Protein AF-0000000078757765 (afdb_homodimer)

Solvent-accessible surface area (backbone atoms only — not comparable to full-atom values): 22623 Å² total; per-residue (Å²): 128,76,69,46,44,75,52,63,69,86,76,52,67,55,54,65,37,70,66,38,33,43,76,70,45,36,32,42,30,79,88,55,31,16,36,36,35,37,24,49,29,80,52,22,28,44,56,89,67,17,46,18,67,27,51,54,49,23,53,51,45,52,31,39,52,44,25,35,38,78,70,42,37,51,60,44,76,37,33,42,37,39,39,46,73,42,88,44,60,46,77,43,75,37,38,34,41,11,37,76,75,43,77,55,97,56,38,37,35,29,38,35,38,32,30,44,94,91,46,69,29,33,38,34,40,33,36,26,35,59,52,61,65,74,65,42,68,72,34,78,92,34,47,66,57,50,50,50,29,52,39,38,68,75,64,45,50,67,66,56,50,52,53,52,51,53,55,52,49,65,66,52,58,75,76,62,74,75,69,80,80,75,82,63,57,62,63,59,49,54,55,48,55,60,54,50,59,61,51,56,64,57,57,61,58,55,63,61,56,68,79,98,126,76,70,46,45,75,51,64,68,86,77,51,69,54,56,66,36,68,66,39,32,43,76,71,45,37,31,42,30,80,87,54,32,17,36,35,36,36,23,48,28,82,50,20,29,42,56,90,65,17,46,18,68,26,53,52,49,24,51,50,44,51,31,40,51,45,25,35,38,79,68,41,38,52,61,44,76,36,33,41,35,39,40,48,72,42,88,45,60,46,77,40,74,36,37,33,41,10,36,77,74,42,77,54,98,56,37,36,36,29,37,35,36,33,30,44,91,90,45,70,29,33,39,34,40,33,36,26,35,59,51,61,64,72,64,43,67,73,34,78,91,34,47,66,57,49,52,49,28,53,38,38,68,73,64,45,49,68,67,57,51,51,53,51,50,52,54,52,48,65,64,50,59,73,76,61,72,75,70,80,79,75,82,63,57,62,61,59,50,56,55,50,54,58,53,49,61,60,51,56,66,57,57,62,57,55,65,61,56,67,79,99

InterPro domains:
  IPR006683 Thioesterase domain [PF03061] (50-122)
  IPR029069 HotDog domain superfamily [SSF54637] (18-130)
  IPR052365 THEM4/THEM5 acyl-CoA thioesterase [PTHR12418] (20-135)

pLDDT: mean 74.0, std 24.72, range [21.73, 98.88]

Organism: Turneriella parva (strain ATCC BAA-1111 / DSM 21527 / NCTC 11395 / H) (NCBI:txid869212)

Secondary structure (DSSP, 8-state):
--SEEEEPGGG---SS-TTTEEEEEEEEETTS-EEEEEEE-GGGB-STTBB-HHHHHHHHHHHHHHHHHTTT--EEEEEEEEEE-S--BTT--EEEEEEEEEE-SSEEEEEEEEEETTEEEEEEEEEEEEPPHHHHHT-GGGHHHHHHHHHHHTT--HHHHHHHHHHHHHHHTTS------S--HHHHHHHHHHHHHHHHHHHHHHHHHHT-/--SEEEEPGGG---SS-TTTEEEEEEEEETTS-EEEEEEE-GGGB-STTBB-HHHHHHHHHHHHHHHHHTTT--EEEEEEEEEE-S--BTT--EEEEEEEEEE-SSEEEEEEEEEETTEEEEEEEEEEEEPPHHHHHT-GGGHHHHHHHHHHHTT--HHHHHHHHHHHHHHHTTS------S--HHHHHHHHHHHHHHHHHHHHHHHHHHT-

Foldseek 3Di:
DPQWDKDDPVVAPQPCDCQQWPPWIWIQGPVLKIKIKTAGDPSQDDPPQFGDPVSVQSVQLRRQCCSQLLLLFHWAWDDKDKDFDATHGHGDIKMKIKDFPDDDPFKTKMKIFIDDDPGTGMIMITIITGDDLVVQCVPPVCVVSSVSSVCSVVPHHVNVVVVVVVVVCVVPVPCPPDDPPDPPVVVVVVVVVVVVVVVVVVVVVPVVVPVD/DPQWDKDDPVVAPQPCDCQQWPPWIWIQGPVLKIKIKTAGDPSQDDPPQFGDPVSVQSVQLRRQCCSQLLLLFHWAWDDKDKDFDATHGHGDIKMKIKDFPDDDPFKTKMKIFIDDDPGTGMIMITIITGDDLVVQCVPPVCVVSSVSSVCSVVPHHVNVVVVVVVVVCVVVVPPPPDDPPDPPVVVVVVVVVVVVVVVVVVVVVPVVVPVD

Structure (mmCIF, N/CA/C/O backbone):
data_AF-0000000078757765-model_v1
#
loop_
_entity.id
_entity.type
_entity.pdbx_description
1 polymer 'Acyl-coenzyme A thioesterase THEM4'
#
loop_
_atom_site.group_PDB
_atom_site.id
_atom_site.type_symbol
_atom_site.label_atom_id
_atom_site.label_alt_id
_atom_site.label_comp_id
_atom_site.label_asym_id
_atom_site.label_entity_id
_atom_site.label_seq_id
_atom_site.pdbx_PDB_ins_code
_atom_site.Cartn_x
_atom_site.Cartn_y
_atom_site.Cartn_z
_atom_site.occupancy
_atom_site.B_iso_or_equiv
_atom_site.auth_seq_id
_atom_site.auth_comp_id
_atom_site.auth_asym_id
_atom_site.auth_atom_id
_atom_site.pdbx_PDB_model_num
ATOM 1 N N . MET A 1 1 ? -19.766 26.688 12.211 1 38.69 1 MET A N 1
ATOM 2 C CA . MET A 1 1 ? -18.359 26.469 11.836 1 38.69 1 MET A CA 1
ATOM 3 C C . MET A 1 1 ? -18.172 25.078 11.242 1 38.69 1 MET A C 1
ATOM 5 O O . MET A 1 1 ? -18.828 24.125 11.664 1 38.69 1 MET A O 1
ATOM 9 N N . SER A 1 2 ? -17.609 25 10.109 1 52.75 2 SER A N 1
ATOM 10 C CA . SER A 1 2 ? -17.625 23.734 9.383 1 52.75 2 SER A CA 1
ATOM 11 C C . SER A 1 2 ? -16.922 22.625 10.164 1 52.75 2 SER A C 1
ATOM 13 O O . SER A 1 2 ? -15.93 22.891 10.844 1 52.75 2 SER A O 1
ATOM 15 N N . ALA A 1 3 ? -17.531 21.547 10.43 1 74.06 3 ALA A N 1
ATOM 16 C CA . ALA A 1 3 ? -17.125 20.406 11.242 1 74.06 3 ALA A CA 1
ATOM 17 C C . ALA A 1 3 ? -15.836 19.797 10.727 1 74.06 3 ALA A C 1
ATOM 19 O O . ALA A 1 3 ? -15.195 19 11.414 1 74.06 3 ALA A O 1
ATOM 20 N N . ALA A 1 4 ? -15.375 20.422 9.555 1 81.5 4 ALA A N 1
ATOM 21 C CA . ALA A 1 4 ? -14.164 19.875 8.945 1 81.5 4 ALA A CA 1
ATOM 22 C C . ALA A 1 4 ? -13.508 20.875 8.008 1 81.5 4 ALA A C 1
ATOM 24 O O . ALA A 1 4 ? -14.188 21.734 7.441 1 81.5 4 ALA A O 1
ATOM 25 N N . ILE A 1 5 ? -12.227 20.953 8.023 1 80.69 5 ILE A N 1
ATOM 26 C CA . ILE A 1 5 ? -11.445 21.797 7.121 1 80.69 5 ILE A CA 1
ATOM 27 C C . ILE A 1 5 ? -10.922 20.953 5.957 1 80.69 5 ILE A C 1
ATOM 29 O O . ILE A 1 5 ? -10.219 19.969 6.168 1 80.69 5 ILE A O 1
ATOM 33 N N . GLU A 1 6 ? -11.297 21.359 4.77 1 83.06 6 GLU A N 1
ATOM 34 C CA . GLU A 1 6 ? -10.82 20.641 3.59 1 83.06 6 GLU A CA 1
ATOM 35 C C . GLU A 1 6 ? -9.359 20.984 3.289 1 83.06 6 GLU A C 1
ATOM 37 O O . GLU A 1 6 ? -8.984 22.156 3.264 1 83.06 6 GLU A O 1
ATOM 42 N N . ILE A 1 7 ? -8.531 20.016 3.072 1 80.5 7 ILE A N 1
ATOM 43 C CA . ILE A 1 7 ? -7.121 20.172 2.74 1 80.5 7 ILE A CA 1
ATOM 44 C C . ILE A 1 7 ? -6.953 20.234 1.223 1 80.5 7 ILE A C 1
ATOM 46 O O . ILE A 1 7 ? -7.445 19.375 0.5 1 80.5 7 ILE A O 1
ATOM 50 N N . PRO A 1 8 ? -6.203 21.281 0.839 1 75.94 8 PRO A N 1
ATOM 51 C CA . PRO A 1 8 ? -6 21.359 -0.61 1 75.94 8 PRO A CA 1
ATOM 52 C C . PRO A 1 8 ? -5.184 20.188 -1.156 1 75.94 8 PRO A C 1
ATOM 54 O O . PRO A 1 8 ? -4.254 19.719 -0.495 1 75.94 8 PRO A O 1
ATOM 57 N N . ARG A 1 9 ? -5.484 19.797 -2.355 1 71.38 9 ARG A N 1
ATOM 58 C CA . ARG A 1 9 ? -4.871 18.625 -2.982 1 71.38 9 ARG A CA 1
ATOM 59 C C . ARG A 1 9 ? -3.361 18.812 -3.125 1 71.38 9 ARG A C 1
ATOM 61 O O . ARG A 1 9 ? -2.598 17.859 -2.963 1 71.38 9 ARG A O 1
ATOM 68 N N . HIS A 1 10 ? -3.008 19.984 -3.494 1 65.88 10 HIS A N 1
ATOM 69 C CA . HIS A 1 10 ? -1.6 20.234 -3.793 1 65.88 10 HIS A CA 1
ATOM 70 C C . HIS A 1 10 ? -0.745 20.125 -2.533 1 65.88 10 HIS A C 1
ATOM 72 O O . HIS A 1 10 ? 0.485 20.109 -2.613 1 65.88 10 HIS A O 1
ATOM 78 N N . TRP A 1 11 ? -1.314 20.094 -1.422 1 63.75 11 TRP A N 1
ATOM 79 C CA . TRP A 1 11 ? -0.567 19.906 -0.182 1 63.75 11 TRP A CA 1
ATOM 80 C C . TRP A 1 11 ? -0.239 18.438 0.042 1 63.75 11 TRP A C 1
ATOM 82 O O . TRP A 1 11 ? 0.584 18.094 0.896 1 63.75 11 TRP A O 1
ATOM 92 N N . SER A 1 12 ? -0.897 17.641 -0.781 1 57.44 12 SER A N 1
ATOM 93 C CA . SER A 1 12 ? -0.749 16.219 -0.523 1 57.44 12 SER A CA 1
ATOM 94 C C . SER A 1 12 ? 0.256 15.578 -1.479 1 57.44 12 SER A C 1
ATOM 96 O O . SER A 1 12 ? 0.385 16.016 -2.627 1 57.44 12 SER A O 1
ATOM 98 N N . SER A 1 13 ? 1.479 14.938 -1.071 1 54.66 13 SER A N 1
ATOM 99 C CA . SER A 1 13 ? 2.5 14.258 -1.866 1 54.66 13 SER A CA 1
ATOM 100 C C . SER A 1 13 ? 2.012 12.898 -2.35 1 54.66 13 SER A C 1
ATOM 102 O O . SER A 1 13 ? 2.559 11.859 -1.964 1 54.66 13 SER A O 1
ATOM 104 N N . THR A 1 14 ? 0.856 12.695 -3.037 1 55.12 14 THR A N 1
ATOM 105 C CA . THR A 1 14 ? 0.224 11.414 -2.752 1 55.12 14 THR A CA 1
ATOM 106 C C . THR A 1 14 ? 0.654 10.359 -3.771 1 55.12 14 THR A C 1
ATOM 108 O O . THR A 1 14 ? 0.747 10.648 -4.965 1 55.12 14 THR A O 1
ATOM 111 N N . PHE A 1 15 ? 1.878 9.414 -3.488 1 58.72 15 PHE A N 1
ATOM 112 C CA . PHE A 1 15 ? 1.91 8.133 -4.172 1 58.72 15 PHE A CA 1
ATOM 113 C C . PHE A 1 15 ? 0.532 7.77 -4.715 1 58.72 15 PHE A C 1
ATOM 115 O O . PHE A 1 15 ? 0.418 7.148 -5.773 1 58.72 15 PHE A O 1
ATOM 122 N N . LEU A 1 16 ? -0.408 8.375 -4.16 1 60.97 16 LEU A N 1
ATOM 123 C CA . LEU A 1 16 ? -1.758 8.086 -4.633 1 60.97 16 LEU A CA 1
ATOM 124 C C . LEU A 1 16 ? -2.197 9.117 -5.676 1 60.97 16 LEU A C 1
ATOM 126 O O . LEU A 1 16 ? -2.541 10.25 -5.328 1 60.97 16 LEU A O 1
ATOM 130 N N . SER A 1 17 ? -1.735 8.859 -6.812 1 57.97 17 SER A N 1
ATOM 131 C CA . SER A 1 17 ? -1.993 9.773 -7.922 1 57.97 17 SER A CA 1
ATOM 132 C C . SER A 1 17 ? -3.404 9.594 -8.469 1 57.97 17 SER A C 1
ATOM 134 O O . SER A 1 17 ? -4.145 8.719 -8.016 1 57.97 17 SER A O 1
ATOM 136 N N . ASN A 1 18 ? -3.672 10.438 -9.305 1 55.16 18 ASN A N 1
ATOM 137 C CA . ASN A 1 18 ? -4.977 10.453 -9.961 1 55.16 18 ASN A CA 1
ATOM 138 C C . ASN A 1 18 ? -5.23 9.164 -10.734 1 55.16 18 ASN A C 1
ATOM 140 O O . ASN A 1 18 ? -6.379 8.828 -11.039 1 55.16 18 ASN A O 1
ATOM 144 N N . LYS A 1 19 ? -4.211 8.492 -10.984 1 57.06 19 LYS A N 1
ATOM 145 C CA . LYS A 1 19 ? -4.406 7.25 -11.719 1 57.06 19 LYS A CA 1
ATOM 146 C C . LYS A 1 19 ? -4.949 6.152 -10.812 1 57.06 19 LYS A C 1
ATOM 148 O O . LYS A 1 19 ? -5.539 5.18 -11.281 1 57.06 19 LYS A O 1
ATOM 153 N N . THR A 1 20 ? -4.742 6.34 -9.695 1 59.72 20 THR A N 1
ATOM 154 C CA . THR A 1 20 ? -5.207 5.324 -8.758 1 59.72 20 THR A CA 1
ATOM 155 C C . THR A 1 20 ? -6.418 5.82 -7.973 1 59.72 20 THR A C 1
ATOM 157 O O . THR A 1 20 ? -7.215 5.023 -7.477 1 59.72 20 THR A O 1
ATOM 160 N N . LEU A 1 21 ? -6.445 7.133 -7.941 1 60.78 21 LEU A N 1
ATOM 161 C CA . LEU A 1 21 ? -7.516 7.742 -7.16 1 60.78 21 LEU A CA 1
ATOM 162 C C . LEU A 1 21 ? -8.242 8.805 -7.977 1 60.78 21 LEU A C 1
ATOM 164 O O . LEU A 1 21 ? -7.617 9.555 -8.727 1 60.78 21 LEU A O 1
ATOM 168 N N . SER A 1 22 ? -9.461 8.508 -8.242 1 60.38 22 SER A N 1
ATOM 169 C CA . SER A 1 22 ? -10.281 9.602 -8.766 1 60.38 22 SER A CA 1
ATOM 170 C C . SER A 1 22 ? -11.008 10.328 -7.641 1 60.38 22 SER A C 1
ATOM 172 O O . SER A 1 22 ? -11.438 9.711 -6.668 1 60.38 22 SER A O 1
ATOM 174 N N . GLU A 1 23 ? -10.945 11.688 -7.641 1 68.75 23 GLU A N 1
ATOM 175 C CA . GLU A 1 23 ? -11.742 12.547 -6.77 1 68.75 23 GLU A CA 1
ATOM 176 C C . GLU A 1 23 ? -11.344 12.367 -5.309 1 68.75 23 GLU A C 1
ATOM 178 O O . GLU A 1 23 ? -12.172 11.977 -4.477 1 68.75 23 GLU A O 1
ATOM 183 N N . VAL A 1 24 ? -10.25 12.516 -4.934 1 80.94 24 VAL A N 1
ATOM 184 C CA . VAL A 1 24 ? -9.805 12.438 -3.547 1 80.94 24 VAL A CA 1
ATOM 185 C C . VAL A 1 24 ? -10.023 13.789 -2.859 1 80.94 24 VAL A C 1
ATOM 187 O O . VAL A 1 24 ? -9.68 14.836 -3.41 1 80.94 24 VAL A O 1
ATOM 190 N N . ARG A 1 25 ? -10.797 13.719 -1.758 1 85.38 25 ARG A N 1
ATOM 191 C CA . ARG A 1 25 ? -10.938 14.867 -0.872 1 85.38 25 ARG A CA 1
ATOM 192 C C . ARG A 1 25 ? -10.414 14.547 0.526 1 85.38 25 ARG A C 1
ATOM 194 O O . ARG A 1 25 ? -10.633 13.445 1.036 1 85.38 25 ARG A O 1
ATOM 201 N N . MET A 1 26 ? -9.797 15.484 1.113 1 89.62 26 MET A N 1
ATOM 202 C CA . MET A 1 26 ? -9.203 15.305 2.432 1 89.62 26 MET A CA 1
ATOM 203 C C . MET A 1 26 ? -9.664 16.391 3.396 1 89.62 26 MET A C 1
ATOM 205 O O . MET A 1 26 ? -9.773 17.562 3.014 1 89.62 26 MET A O 1
ATOM 209 N N . TYR A 1 27 ? -9.961 15.914 4.656 1 88.25 27 TYR A N 1
ATOM 210 C CA . TYR A 1 27 ? -10.492 16.812 5.68 1 88.25 27 TYR A CA 1
ATOM 211 C C . TYR A 1 27 ? -9.789 16.594 7.012 1 88.25 27 TYR A C 1
ATOM 213 O O . TYR A 1 27 ? -9.477 15.453 7.383 1 88.25 27 TYR A O 1
ATOM 221 N N . LEU A 1 28 ? -9.609 17.719 7.645 1 89.94 28 LEU A N 1
ATOM 222 C CA . LEU A 1 28 ? -9.305 17.656 9.07 1 89.94 28 LEU A CA 1
ATOM 223 C C . LEU A 1 28 ? -10.523 18.062 9.898 1 89.94 28 LEU A C 1
ATOM 225 O O . LEU A 1 28 ? -11.023 19.188 9.766 1 89.94 28 LEU A O 1
ATOM 229 N N . ARG A 1 29 ? -10.953 17.172 10.742 1 90.31 29 ARG A N 1
ATOM 230 C CA . ARG A 1 29 ? -12.125 17.453 11.555 1 90.31 29 ARG A CA 1
ATOM 231 C C . ARG A 1 29 ? -11.742 18.203 12.836 1 90.31 29 ARG A C 1
ATOM 233 O O . ARG A 1 29 ? -10.562 18.25 13.195 1 90.31 29 ARG A O 1
ATOM 240 N N . HIS A 1 30 ? -12.766 18.734 13.5 1 86.44 30 HIS A N 1
ATOM 241 C CA . HIS A 1 30 ? -12.531 19.5 14.727 1 86.44 30 HIS A CA 1
ATOM 242 C C . HIS A 1 30 ? -12.023 18.594 15.844 1 86.44 30 HIS A C 1
ATOM 244 O O . HIS A 1 30 ? -11.297 19.062 16.734 1 86.44 30 HIS A O 1
ATOM 250 N N . ASP A 1 31 ? -12.383 17.328 15.773 1 90.62 31 ASP A N 1
ATOM 251 C CA . ASP A 1 31 ? -11.93 16.406 16.812 1 90.62 31 ASP A CA 1
ATOM 252 C C . ASP A 1 31 ? -10.531 15.875 16.5 1 90.62 31 ASP A C 1
ATOM 254 O O . ASP A 1 31 ? -10.07 14.93 17.141 1 90.62 31 ASP A O 1
ATOM 258 N N . LYS A 1 32 ? -9.914 16.406 15.453 1 91 32 LYS A N 1
ATOM 259 C CA . LYS A 1 32 ? -8.523 16.172 15.078 1 91 32 LYS A CA 1
ATOM 260 C C . LYS A 1 32 ? -8.391 14.875 14.281 1 91 32 LYS A C 1
ATOM 262 O O . LYS A 1 32 ? -7.277 14.461 13.945 1 91 32 LYS A O 1
ATOM 267 N N . SER A 1 33 ? -9.539 14.281 14.008 1 96.06 33 SER A N 1
ATOM 268 C CA . SER A 1 33 ? -9.484 13.148 13.078 1 96.06 33 SER A CA 1
ATOM 269 C C . SER A 1 33 ? -9.312 13.625 11.641 1 96.06 33 SER A C 1
ATOM 271 O O . SER A 1 33 ? -9.734 14.727 11.289 1 96.06 33 SER A O 1
ATOM 273 N N . PHE A 1 34 ? -8.633 12.844 10.883 1 94.81 34 PHE A N 1
ATOM 274 C CA . PHE A 1 34 ? -8.398 13.133 9.469 1 94.81 34 PHE A CA 1
ATOM 275 C C . PHE A 1 34 ? -9.172 12.164 8.586 1 94.81 34 PHE A C 1
ATOM 277 O O . PHE A 1 34 ? -9.188 10.953 8.844 1 94.81 34 PHE A O 1
ATOM 284 N N . VAL A 1 35 ? -9.812 12.703 7.539 1 94.25 35 VAL A N 1
ATOM 285 C CA . VAL A 1 35 ? -10.656 11.875 6.684 1 94.25 35 VAL A CA 1
ATOM 286 C C . VAL A 1 35 ? -10.234 12.039 5.227 1 94.25 35 VAL A C 1
ATOM 288 O O . VAL A 1 35 ? -10.023 13.156 4.754 1 94.25 35 VAL A O 1
ATOM 291 N N . THR A 1 36 ? -10.062 10.961 4.539 1 92.69 36 THR A N 1
ATOM 292 C CA . THR A 1 36 ? -9.883 10.906 3.092 1 92.69 36 THR A CA 1
ATOM 293 C C . THR A 1 36 ? -11.094 10.281 2.416 1 92.69 36 THR A C 1
ATOM 295 O O . THR A 1 36 ? -11.445 9.133 2.693 1 92.69 36 THR A O 1
ATOM 298 N N . GLU A 1 37 ? -11.719 11.062 1.62 1 90.88 37 GLU A N 1
ATOM 299 C CA . GLU A 1 37 ? -12.758 10.547 0.737 1 90.88 37 GLU A CA 1
ATOM 300 C C . GLU A 1 37 ? -12.18 10.109 -0.604 1 90.88 37 GLU A C 1
ATOM 302 O O . GLU A 1 37 ? -11.414 10.852 -1.226 1 90.88 37 GLU A O 1
ATOM 307 N N . PHE A 1 38 ? -12.57 8.852 -0.968 1 88.94 38 PHE A N 1
ATOM 308 C CA . PHE A 1 38 ? -11.961 8.398 -2.211 1 88.94 38 PHE A CA 1
ATOM 309 C C . PHE A 1 38 ? -12.891 7.445 -2.953 1 88.94 38 PHE A C 1
ATOM 311 O O . PHE A 1 38 ? -13.812 6.879 -2.357 1 88.94 38 PHE A O 1
ATOM 318 N N . ASN A 1 39 ? -12.641 7.383 -4.215 1 86.94 39 ASN A N 1
ATOM 319 C CA . ASN A 1 39 ? -13.219 6.402 -5.129 1 86.94 39 ASN A CA 1
ATOM 320 C C . ASN A 1 39 ? -12.141 5.594 -5.84 1 86.94 39 ASN A C 1
ATOM 322 O O . ASN A 1 39 ? -11.344 6.148 -6.605 1 86.94 39 ASN A O 1
ATOM 326 N N . PRO A 1 40 ? -12.141 4.273 -5.492 1 87.19 40 PRO A N 1
ATOM 327 C CA . PRO A 1 40 ? -11.109 3.523 -6.219 1 87.19 40 PRO A CA 1
ATOM 328 C C . PRO A 1 40 ? -11.344 3.514 -7.727 1 87.19 40 PRO A C 1
ATOM 330 O O . PRO A 1 40 ? -12.438 3.174 -8.188 1 87.19 40 PRO A O 1
ATOM 333 N N . HIS A 1 41 ? -10.258 3.84 -8.469 1 80.69 41 HIS A N 1
ATOM 334 C CA . HIS A 1 41 ? -10.219 3.781 -9.922 1 80.69 41 HIS A CA 1
ATOM 335 C C . HIS A 1 41 ? -9.914 2.371 -10.414 1 80.69 41 HIS A C 1
ATOM 337 O O . HIS A 1 41 ? -9.391 1.547 -9.656 1 80.69 41 HIS A O 1
ATOM 343 N N . PRO A 1 42 ? -10.25 2.098 -11.688 1 78.94 42 PRO A N 1
ATOM 344 C CA . PRO A 1 42 ? -9.906 0.782 -12.234 1 78.94 42 PRO A CA 1
ATOM 345 C C . PRO A 1 42 ? -8.422 0.459 -12.102 1 78.94 42 PRO A C 1
ATOM 347 O O . PRO A 1 42 ? -8.047 -0.711 -11.992 1 78.94 42 PRO A O 1
ATOM 350 N N . GLY A 1 43 ? -7.621 1.495 -12.086 1 78.62 43 GLY A N 1
ATOM 351 C CA . GLY A 1 43 ? -6.191 1.311 -11.914 1 78.62 43 GLY A CA 1
ATOM 352 C C . GLY A 1 43 ? -5.82 0.749 -10.555 1 78.62 43 GLY A C 1
ATOM 353 O O . GLY A 1 43 ? -4.703 0.272 -10.359 1 78.62 43 GLY A O 1
ATOM 354 N N . ALA A 1 44 ? -6.777 0.75 -9.609 1 83.75 44 ALA A N 1
ATOM 355 C CA . ALA A 1 44 ? -6.543 0.254 -8.25 1 83.75 44 ALA A CA 1
ATOM 356 C C . ALA A 1 44 ? -7.016 -1.188 -8.109 1 83.75 44 ALA A C 1
ATOM 358 O O . ALA A 1 44 ? -7.027 -1.736 -7 1 83.75 44 ALA A O 1
ATOM 359 N N . GLU A 1 45 ? -7.379 -1.857 -9.219 1 84.56 45 GLU A N 1
ATOM 360 C CA . GLU A 1 45 ? -8.008 -3.174 -9.156 1 84.56 45 GLU A CA 1
ATOM 361 C C . GLU A 1 45 ? -6.988 -4.254 -8.789 1 84.56 45 GLU A C 1
ATOM 363 O O . GLU A 1 45 ? -5.863 -4.246 -9.297 1 84.56 45 GLU A O 1
ATOM 368 N N . GLY A 1 46 ? -7.438 -5.055 -7.859 1 84.69 46 GLY A N 1
ATOM 369 C CA . GLY A 1 46 ? -6.801 -6.332 -7.574 1 84.69 46 GLY A CA 1
ATOM 370 C C . GLY A 1 46 ? -7.633 -7.523 -8 1 84.69 46 GLY A C 1
ATOM 371 O O . GLY A 1 46 ? -7.668 -7.867 -9.188 1 84.69 46 GLY A O 1
ATOM 372 N N . PRO A 1 47 ? -8.359 -8.109 -7.031 1 79.75 47 PRO A N 1
ATOM 373 C CA . PRO A 1 47 ? -9.359 -9.07 -7.516 1 79.75 47 PRO A CA 1
ATOM 374 C C . PRO A 1 47 ? -10.406 -8.422 -8.422 1 79.75 47 PRO A C 1
ATOM 376 O O . PRO A 1 47 ? -10.609 -7.207 -8.367 1 79.75 47 PRO A O 1
ATOM 379 N N . LYS A 1 48 ? -10.938 -9.141 -9.211 1 78.62 48 LYS A N 1
ATOM 380 C CA . LYS A 1 48 ? -11.891 -8.602 -10.188 1 78.62 48 LYS A CA 1
ATOM 381 C C . LYS A 1 48 ? -12.922 -7.707 -9.5 1 78.62 48 LYS A C 1
ATOM 383 O O . LYS A 1 48 ? -13.57 -8.125 -8.547 1 78.62 48 LYS A O 1
ATOM 388 N N . ALA A 1 49 ? -12.961 -6.477 -9.938 1 83.56 49 ALA A N 1
ATOM 389 C CA . ALA A 1 49 ? -13.961 -5.484 -9.562 1 83.56 49 ALA A CA 1
ATOM 390 C C . ALA A 1 49 ? -13.742 -4.988 -8.133 1 83.56 49 ALA A C 1
ATOM 392 O O . ALA A 1 49 ? -14.578 -4.277 -7.578 1 83.56 49 ALA A O 1
ATOM 393 N N . HIS A 1 50 ? -12.695 -5.387 -7.578 1 89.56 50 HIS A N 1
ATOM 394 C CA . HIS A 1 50 ? -12.398 -4.969 -6.211 1 89.56 50 HIS A CA 1
ATOM 395 C C . HIS A 1 50 ? -11.008 -4.352 -6.109 1 89.56 50 HIS A C 1
ATOM 397 O O . HIS A 1 50 ? -10.125 -4.684 -6.898 1 89.56 50 HIS A O 1
ATOM 403 N N . ALA A 1 51 ? -10.867 -3.521 -5.094 1 90.69 51 ALA A N 1
ATOM 404 C CA . ALA A 1 51 ? -9.602 -2.803 -4.91 1 90.69 51 ALA A CA 1
ATOM 405 C C . ALA A 1 51 ? -8.5 -3.742 -4.426 1 90.69 51 ALA A C 1
ATOM 407 O O . ALA A 1 51 ? -8.758 -4.641 -3.621 1 90.69 51 ALA A O 1
ATOM 408 N N . HIS A 1 52 ? -7.348 -3.5 -4.879 1 90.75 52 HIS A N 1
ATOM 409 C CA . HIS A 1 52 ? -6.156 -4.23 -4.457 1 90.75 52 HIS A CA 1
ATOM 410 C C . HIS A 1 52 ? -5.852 -3.977 -2.984 1 90.75 52 HIS A C 1
ATOM 412 O O . HIS A 1 52 ? -5.961 -2.846 -2.508 1 90.75 52 HIS A O 1
ATOM 418 N N . GLY A 1 53 ? -5.41 -5 -2.264 1 93.19 53 GLY A N 1
ATOM 419 C CA . GLY A 1 53 ? -5.062 -4.836 -0.86 1 93.19 53 GLY A CA 1
ATOM 420 C C . GLY A 1 53 ? -3.975 -3.805 -0.63 1 93.19 53 GLY A C 1
ATOM 421 O O . GLY A 1 53 ? -4.016 -3.059 0.351 1 93.19 53 GLY A O 1
ATOM 422 N N . GLY A 1 54 ? -2.98 -3.842 -1.497 1 92.31 54 GLY A N 1
ATOM 423 C CA . GLY A 1 54 ? -1.919 -2.852 -1.413 1 92.31 54 GLY A CA 1
ATOM 424 C C . GLY A 1 54 ? -2.412 -1.43 -1.601 1 92.31 54 GLY A C 1
ATOM 425 O O . GLY A 1 54 ? -1.908 -0.503 -0.963 1 92.31 54 GLY A O 1
ATOM 426 N N . PHE A 1 55 ? -3.346 -1.198 -2.461 1 89.31 55 PHE A N 1
ATOM 427 C CA . PHE A 1 55 ? -3.969 0.107 -2.645 1 89.31 55 PHE A CA 1
ATOM 428 C C . PHE A 1 55 ? -4.641 0.572 -1.357 1 89.31 55 PHE A C 1
ATOM 430 O O . PHE A 1 55 ? -4.434 1.705 -0.917 1 89.31 55 PHE A O 1
ATOM 437 N N . LEU A 1 56 ? -5.406 -0.328 -0.792 1 94.5 56 LEU A N 1
ATOM 438 C CA . LEU A 1 56 ? -6.102 0.003 0.448 1 94.5 56 LEU A CA 1
ATOM 439 C C . LEU A 1 56 ? -5.105 0.3 1.565 1 94.5 56 LEU A C 1
ATOM 441 O O . LEU A 1 56 ? -5.305 1.234 2.346 1 94.5 56 LEU A O 1
ATOM 445 N N . ALA A 1 57 ? -4.066 -0.515 1.68 1 95.94 57 ALA A N 1
ATOM 446 C CA . ALA A 1 57 ? -3.006 -0.254 2.648 1 95.94 57 ALA A CA 1
ATOM 447 C C . ALA A 1 57 ? -2.41 1.137 2.447 1 95.94 57 ALA A C 1
ATOM 449 O O . ALA A 1 57 ? -2.088 1.826 3.418 1 95.94 57 ALA A O 1
ATOM 450 N N . SER A 1 58 ? -2.264 1.547 1.196 1 92.56 58 SER A N 1
ATOM 451 C CA . SER A 1 58 ? -1.698 2.854 0.875 1 92.56 58 SER A CA 1
ATOM 452 C C . SER A 1 58 ? -2.607 3.98 1.351 1 92.56 58 SER A C 1
ATOM 454 O O . SER A 1 58 ? -2.131 4.992 1.868 1 92.56 58 SER A O 1
ATOM 456 N N . ILE A 1 59 ? -3.896 3.824 1.112 1 92.75 59 ILE A N 1
ATOM 457 C CA . ILE A 1 59 ? -4.855 4.824 1.565 1 92.75 59 ILE A CA 1
ATOM 458 C C . ILE A 1 59 ? -4.789 4.953 3.086 1 92.75 59 ILE A C 1
ATOM 460 O O . ILE A 1 59 ? -4.758 6.066 3.619 1 92.75 59 ILE A O 1
ATOM 464 N N . LEU A 1 60 ? -4.75 3.83 3.697 1 96.94 60 LEU A N 1
ATOM 465 C CA . LEU A 1 60 ? -4.688 3.809 5.152 1 96.94 60 LEU A CA 1
ATOM 466 C C . LEU A 1 60 ? -3.406 4.469 5.652 1 96.94 60 LEU A C 1
ATOM 468 O O . LEU A 1 60 ? -3.447 5.301 6.562 1 96.94 60 LEU A O 1
ATOM 472 N N . ASP A 1 61 ? -2.295 4.141 5.098 1 95.56 61 ASP A N 1
ATOM 473 C CA . ASP A 1 61 ? -1.004 4.727 5.445 1 95.56 61 ASP A CA 1
ATOM 474 C C . ASP A 1 61 ? -1.027 6.242 5.27 1 95.56 61 ASP A C 1
ATOM 476 O O . ASP A 1 61 ? -0.642 6.984 6.18 1 95.56 61 ASP A O 1
ATOM 480 N N . GLU A 1 62 ? -1.475 6.668 4.129 1 91.69 62 GLU A N 1
ATOM 481 C CA . GLU A 1 62 ? -1.531 8.094 3.818 1 91.69 62 GLU A CA 1
ATOM 482 C C . GLU A 1 62 ? -2.428 8.836 4.805 1 91.69 62 GLU A C 1
ATOM 484 O O . GLU A 1 62 ? -2.07 9.914 5.285 1 91.69 62 GLU A O 1
ATOM 489 N N . THR A 1 63 ? -3.578 8.289 5.074 1 94.75 63 THR A N 1
ATOM 490 C CA . THR A 1 63 ? -4.543 8.945 5.945 1 94.75 63 THR A CA 1
ATOM 491 C C . THR A 1 63 ? -4.016 9.023 7.375 1 94.75 63 THR A C 1
ATOM 493 O O . THR A 1 63 ? -4.137 10.062 8.031 1 94.75 63 THR A O 1
ATOM 496 N N . MET A 1 64 ? -3.414 7.961 7.801 1 97.19 64 MET A N 1
ATOM 497 C CA . MET A 1 64 ? -2.854 7.957 9.148 1 97.19 64 MET A CA 1
ATOM 498 C C . MET A 1 64 ? -1.688 8.93 9.258 1 97.19 64 MET A C 1
ATOM 500 O O . MET A 1 64 ? -1.593 9.688 10.219 1 97.19 64 MET A O 1
ATOM 504 N N . GLY A 1 65 ? -0.766 8.891 8.305 1 93.69 65 GLY A N 1
ATOM 505 C CA . GLY A 1 65 ? 0.31 9.867 8.289 1 93.69 65 GLY A CA 1
ATOM 506 C C . GLY A 1 65 ? -0.188 11.305 8.273 1 93.69 65 GLY A C 1
ATOM 507 O O . GLY A 1 65 ? 0.33 12.148 9 1 93.69 65 GLY A O 1
ATOM 508 N N . SER A 1 66 ? -1.211 11.539 7.477 1 90.44 66 SER A N 1
ATOM 509 C CA . SER A 1 66 ? -1.783 12.875 7.352 1 90.44 66 SER A CA 1
ATOM 510 C C . SER A 1 66 ? -2.404 13.336 8.672 1 90.44 66 SER A C 1
ATOM 512 O O . SER A 1 66 ? -2.332 14.516 9.016 1 90.44 66 SER A O 1
ATOM 514 N N . ALA A 1 67 ? -3.051 12.445 9.359 1 94 67 ALA A N 1
ATOM 515 C CA . ALA A 1 67 ? -3.59 12.789 10.672 1 94 67 ALA A CA 1
ATOM 516 C C . ALA A 1 67 ? -2.506 13.367 11.578 1 94 67 ALA A C 1
ATOM 518 O O . ALA A 1 67 ? -2.742 14.336 12.297 1 94 67 ALA A O 1
ATOM 519 N N . CYS A 1 68 ? -1.357 12.812 11.508 1 93.38 68 CYS A N 1
ATOM 520 C CA . CYS A 1 68 ? -0.248 13.305 12.32 1 93.38 68 CYS A CA 1
ATOM 521 C C . CYS A 1 68 ? 0.257 14.648 11.812 1 93.38 68 CYS A C 1
ATOM 523 O O . CYS A 1 68 ? 0.301 15.625 12.555 1 93.38 68 CYS A O 1
ATOM 525 N N . TRP A 1 69 ? 0.542 14.703 10.531 1 88.5 69 TRP A N 1
ATOM 526 C CA . TRP A 1 69 ? 1.168 15.883 9.945 1 88.5 69 TRP A CA 1
ATOM 527 C C . TRP A 1 69 ? 0.27 17.109 10.102 1 88.5 69 TRP A C 1
ATOM 529 O O . TRP A 1 69 ? 0.733 18.188 10.492 1 88.5 69 TRP A O 1
ATOM 539 N N . TYR A 1 70 ? -0.978 16.953 9.852 1 86.5 70 TYR A N 1
ATOM 540 C CA . TYR A 1 70 ? -1.885 18.094 9.859 1 86.5 70 TYR A CA 1
ATOM 541 C C . TYR A 1 70 ? -2.344 18.422 11.273 1 86.5 70 TYR A C 1
ATOM 543 O O . TYR A 1 70 ? -3.088 19.375 11.484 1 86.5 70 TYR A O 1
ATOM 551 N N . ASN A 1 71 ? -1.901 17.656 12.234 1 88.31 71 ASN A N 1
ATOM 552 C CA . ASN A 1 71 ? -2.037 18.016 13.641 1 88.31 71 ASN A CA 1
ATOM 553 C C . ASN A 1 71 ? -0.703 18.453 14.234 1 88.31 71 ASN A C 1
ATOM 555 O O . ASN A 1 71 ? -0.538 18.469 15.461 1 88.31 71 ASN A O 1
ATOM 559 N N . GLY A 1 72 ? 0.284 18.734 13.312 1 85.12 72 GLY A N 1
ATOM 560 C CA . GLY A 1 72 ? 1.521 19.375 13.719 1 85.12 72 GLY A CA 1
ATOM 561 C C . GLY A 1 72 ? 2.607 18.406 14.117 1 85.12 72 GLY A C 1
ATOM 562 O O . GLY A 1 72 ? 3.557 18.766 14.812 1 85.12 72 GLY A O 1
ATOM 563 N N . LEU A 1 73 ? 2.469 17.172 13.812 1 90.06 73 LEU A N 1
ATOM 564 C CA . LEU A 1 73 ? 3.441 16.141 14.148 1 90.06 73 LEU A CA 1
ATOM 565 C C . LEU A 1 73 ? 4.098 15.562 12.898 1 90.06 73 LEU A C 1
ATOM 567 O O . LEU A 1 73 ? 3.541 14.68 12.25 1 90.06 73 LEU A O 1
ATOM 571 N N . PRO A 1 74 ? 5.281 16.047 12.547 1 88.81 74 PRO A N 1
ATOM 572 C CA . PRO A 1 74 ? 6 15.406 11.438 1 88.81 74 PRO A CA 1
ATOM 573 C C . PRO A 1 74 ? 6.445 13.984 11.758 1 88.81 74 PRO A C 1
ATOM 575 O O . PRO A 1 74 ? 7.117 13.758 12.766 1 88.81 74 PRO A O 1
ATOM 578 N N . VAL A 1 75 ? 6.055 13.031 10.906 1 91.31 75 VAL A N 1
ATOM 579 C CA . VAL A 1 75 ? 6.301 11.641 11.266 1 91.31 75 VAL A CA 1
ATOM 580 C C . VAL A 1 75 ? 6.656 10.836 10.016 1 91.31 75 VAL A C 1
ATOM 582 O O . VAL A 1 75 ? 6.438 11.305 8.891 1 91.31 75 VAL A O 1
ATOM 585 N N . LEU A 1 76 ? 7.266 9.664 10.242 1 92.31 76 LEU A N 1
ATOM 586 C CA . LEU A 1 76 ? 7.438 8.594 9.266 1 92.31 76 LEU A CA 1
ATOM 587 C C . LEU A 1 76 ? 6.844 7.285 9.773 1 92.31 76 LEU A C 1
ATOM 589 O O . LEU A 1 76 ? 6.879 7.012 10.977 1 92.31 76 LEU A O 1
ATOM 593 N N . ALA A 1 77 ? 6.379 6.512 8.852 1 95.69 77 ALA A N 1
ATOM 594 C CA . ALA A 1 77 ? 5.781 5.238 9.25 1 95.69 77 ALA A CA 1
ATOM 595 C C . ALA A 1 77 ? 6.844 4.266 9.75 1 95.69 77 ALA A C 1
ATOM 597 O O . ALA A 1 77 ? 7.906 4.125 9.141 1 95.69 77 ALA A O 1
ATOM 598 N N . ALA A 1 78 ? 6.547 3.611 10.875 1 98 78 ALA A N 1
ATOM 599 C CA . ALA A 1 78 ? 7.426 2.578 11.414 1 98 78 ALA A CA 1
ATOM 600 C C . ALA A 1 78 ? 6.758 1.207 11.359 1 98 78 ALA A C 1
ATOM 602 O O . ALA A 1 78 ? 7.43 0.191 11.164 1 98 78 ALA A O 1
ATOM 603 N N . ASN A 1 79 ? 5.465 1.225 11.625 1 98.56 79 ASN A N 1
ATOM 604 C CA . ASN A 1 79 ? 4.664 0.009 11.531 1 98.56 79 ASN A CA 1
ATOM 605 C C . ASN A 1 79 ? 3.301 0.284 10.898 1 98.56 79 ASN A C 1
ATOM 607 O O . ASN A 1 79 ? 2.715 1.345 11.125 1 98.56 79 ASN A O 1
ATOM 611 N N . LEU A 1 80 ? 2.832 -0.655 10.172 1 98.75 80 LEU A N 1
ATOM 612 C CA . LEU A 1 80 ? 1.489 -0.635 9.602 1 98.75 80 LEU A CA 1
ATOM 613 C C . LEU A 1 80 ? 0.833 -2.008 9.703 1 98.75 80 LEU A C 1
ATOM 615 O O . LEU A 1 80 ? 1.4 -3.006 9.25 1 98.75 80 LEU A O 1
ATOM 619 N N . SER A 1 81 ? -0.279 -2.074 10.344 1 98.88 81 SER A N 1
ATOM 620 C CA . SER A 1 81 ? -1.057 -3.307 10.438 1 98.88 81 SER A CA 1
ATOM 621 C C . SER A 1 81 ? -2.463 -3.115 9.883 1 98.88 81 SER A C 1
ATOM 623 O O . SER A 1 81 ? -3.201 -2.236 10.336 1 98.88 81 SER A O 1
ATOM 625 N N . VAL A 1 82 ? -2.814 -3.93 8.953 1 98.88 82 VAL A N 1
ATOM 626 C CA . VAL A 1 82 ? -4.109 -3.801 8.289 1 98.88 82 VAL A CA 1
ATOM 627 C C . VAL A 1 82 ? -4.906 -5.094 8.461 1 98.88 82 VAL A C 1
ATOM 629 O O . VAL A 1 82 ? -4.375 -6.188 8.25 1 98.88 82 VAL A O 1
ATOM 632 N N . LYS A 1 83 ? -6.086 -4.977 8.859 1 98.81 83 LYS A N 1
ATOM 633 C CA . LYS A 1 83 ? -7.082 -6.043 8.836 1 98.81 83 LYS A CA 1
ATOM 634 C C . LYS A 1 83 ? -8.102 -5.816 7.723 1 98.81 83 LYS A C 1
ATOM 636 O O . LYS A 1 83 ? -8.844 -4.832 7.75 1 98.81 83 LYS A O 1
ATOM 641 N N . TYR A 1 84 ? -8.094 -6.715 6.797 1 98.06 84 TYR A N 1
ATOM 642 C CA . TYR A 1 84 ? -9.07 -6.648 5.715 1 98.06 84 TYR A CA 1
ATOM 643 C C . TYR A 1 84 ? -10.336 -7.414 6.078 1 98.06 84 TYR A C 1
ATOM 645 O O . TYR A 1 84 ? -10.367 -8.648 6.004 1 98.06 84 TYR A O 1
ATOM 653 N N . ARG A 1 85 ? -11.406 -6.691 6.324 1 97.44 85 ARG A N 1
ATOM 654 C CA . ARG A 1 85 ? -12.633 -7.301 6.812 1 97.44 85 ARG A CA 1
ATOM 655 C C . ARG A 1 85 ? -13.539 -7.723 5.656 1 97.44 85 ARG A C 1
ATOM 657 O O . ARG A 1 85 ? -14.211 -8.75 5.73 1 97.44 85 ARG A O 1
ATOM 664 N N . ARG A 1 86 ? -13.586 -6.863 4.641 1 95.19 86 ARG A N 1
ATOM 665 C CA . ARG A 1 86 ? -14.391 -7.09 3.443 1 95.19 86 ARG A CA 1
ATOM 666 C C . ARG A 1 86 ? -13.672 -6.574 2.199 1 95.19 86 ARG A C 1
ATOM 668 O O . ARG A 1 86 ? -12.898 -5.613 2.275 1 95.19 86 ARG A O 1
ATOM 675 N N . SER A 1 87 ? -13.938 -7.301 1.106 1 94.12 87 SER A N 1
ATOM 676 C CA . SER A 1 87 ? -13.43 -6.762 -0.151 1 94.12 87 SER A CA 1
ATOM 677 C C . SER A 1 87 ? -14.062 -5.41 -0.467 1 94.12 87 SER A C 1
ATOM 679 O O . SER A 1 87 ? -15.242 -5.188 -0.168 1 94.12 87 SER A O 1
ATOM 681 N N . VAL A 1 88 ? -13.32 -4.504 -1.085 1 93.62 88 VAL A N 1
ATOM 682 C CA . VAL A 1 88 ? -13.797 -3.164 -1.406 1 93.62 88 VAL A CA 1
ATOM 683 C C . VAL A 1 88 ? -14.125 -3.076 -2.895 1 93.62 88 VAL A C 1
ATOM 685 O O . VAL A 1 88 ? -13.219 -3.078 -3.736 1 93.62 88 VAL A O 1
ATOM 688 N N . PRO A 1 89 ? -15.406 -2.984 -3.244 1 91.75 89 PRO A N 1
ATOM 689 C CA . PRO A 1 89 ? -15.758 -2.857 -4.66 1 91.75 89 PRO A CA 1
ATOM 690 C C . PRO A 1 89 ? -15.188 -1.594 -5.301 1 91.75 89 PRO A C 1
ATOM 692 O O . PRO A 1 89 ? -15.078 -0.557 -4.641 1 91.75 89 PRO A O 1
ATOM 695 N N . LEU A 1 90 ? -14.93 -1.837 -6.586 1 86.88 90 LEU A N 1
ATOM 696 C CA . LEU A 1 90 ? -14.523 -0.66 -7.344 1 86.88 90 LEU A CA 1
ATOM 697 C C . LEU A 1 90 ? -15.703 0.281 -7.57 1 86.88 90 LEU A C 1
ATOM 699 O O . LEU A 1 90 ? -16.859 -0.111 -7.391 1 86.88 90 LEU A O 1
ATOM 703 N N . ALA A 1 91 ? -15.516 1.507 -7.871 1 77.38 91 ALA A N 1
ATOM 704 C CA . ALA A 1 91 ? -16.5 2.52 -8.258 1 77.38 91 ALA A CA 1
ATOM 705 C C . ALA A 1 91 ? -17.438 2.838 -7.109 1 77.38 91 ALA A C 1
ATOM 707 O O . ALA A 1 91 ? -18.641 3.025 -7.32 1 77.38 91 ALA A O 1
ATOM 708 N N . GLY A 1 92 ? -17.125 2.664 -5.93 1 87.25 92 GLY A N 1
ATOM 709 C CA . GLY A 1 92 ? -17.812 3.158 -4.75 1 87.25 92 GLY A CA 1
ATOM 710 C C . GLY A 1 92 ? -17.156 4.383 -4.145 1 87.25 92 GLY A C 1
ATOM 711 O O . GLY A 1 92 ? -16.078 4.793 -4.57 1 87.25 92 GLY A O 1
ATOM 712 N N . HIS A 1 93 ? -17.953 5.016 -3.252 1 91.56 93 HIS A N 1
ATOM 713 C CA . HIS A 1 93 ? -17.453 6.145 -2.479 1 91.56 93 HIS A CA 1
ATOM 714 C C . HIS A 1 93 ? -17.188 5.746 -1.03 1 91.56 93 HIS A C 1
ATOM 716 O O . HIS A 1 93 ? -18.109 5.348 -0.314 1 91.56 93 HIS A O 1
ATOM 722 N N . TYR A 1 94 ? -15.914 5.859 -0.656 1 94.75 94 TYR A N 1
ATOM 723 C CA . TYR A 1 94 ? -15.5 5.379 0.659 1 94.75 94 TYR A CA 1
ATOM 724 C C . TYR A 1 94 ? -14.844 6.484 1.467 1 94.75 94 TYR A C 1
ATOM 726 O O . TYR A 1 94 ? -14.352 7.469 0.902 1 94.75 94 TYR A O 1
ATOM 734 N N . LEU A 1 95 ? -14.914 6.301 2.781 1 95.94 95 LEU A N 1
ATOM 735 C CA . LEU A 1 95 ? -14.211 7.176 3.713 1 95.94 95 LEU A CA 1
ATOM 736 C C . LEU A 1 95 ? -13.117 6.41 4.453 1 95.94 95 LEU A C 1
ATOM 738 O O . LEU A 1 95 ? -13.336 5.277 4.895 1 95.94 95 LEU A O 1
ATOM 742 N N . CYS A 1 96 ? -11.992 6.977 4.453 1 96.88 96 CYS A N 1
ATOM 743 C CA . CYS A 1 96 ? -10.938 6.531 5.355 1 96.88 96 CYS A CA 1
ATOM 744 C C . CYS A 1 96 ? -10.719 7.535 6.48 1 96.88 96 CYS A C 1
ATOM 746 O O . CYS A 1 96 ? -10.352 8.688 6.227 1 96.88 96 CYS A O 1
ATOM 748 N N . GLU A 1 97 ? -10.93 7.082 7.699 1 97.75 97 GLU A N 1
ATOM 749 C CA . GLU A 1 97 ? -10.789 7.957 8.859 1 97.75 97 GLU A CA 1
ATOM 750 C C . GLU A 1 97 ? -9.664 7.488 9.773 1 97.75 97 GLU A C 1
ATOM 752 O O . GLU A 1 97 ? -9.547 6.297 10.062 1 97.75 97 GLU A O 1
ATOM 757 N N . ALA A 1 98 ? -8.836 8.414 10.156 1 98.44 98 ALA A N 1
ATOM 758 C CA . ALA A 1 98 ? -7.719 8.109 11.039 1 98.44 98 ALA A CA 1
ATOM 759 C C . ALA A 1 98 ? -7.703 9.047 12.242 1 98.44 98 ALA A C 1
ATOM 761 O O . ALA A 1 98 ? -8.062 10.219 12.125 1 98.44 98 ALA A O 1
ATOM 762 N N . LYS A 1 99 ? -7.246 8.555 13.32 1 98.12 99 LYS A N 1
ATOM 763 C CA . LYS A 1 99 ? -7.117 9.328 14.555 1 98.12 99 LYS A CA 1
ATOM 764 C C . LYS A 1 99 ? -5.902 8.883 15.359 1 98.12 99 LYS A C 1
ATOM 766 O O . LYS A 1 99 ? -5.617 7.691 15.453 1 98.12 99 LYS A O 1
ATOM 771 N N . ILE A 1 100 ? -5.25 9.859 15.969 1 97.81 100 ILE A N 1
ATOM 772 C CA . ILE A 1 100 ? -4.141 9.547 16.875 1 97.81 100 ILE A CA 1
ATOM 773 C C . ILE A 1 100 ? -4.688 9.023 18.203 1 97.81 100 ILE A C 1
ATOM 775 O O . ILE A 1 100 ? -5.43 9.719 18.891 1 97.81 100 ILE A O 1
ATOM 779 N N . ASP A 1 101 ? -4.332 7.805 18.516 1 96.81 101 ASP A N 1
ATOM 780 C CA . ASP A 1 101 ? -4.812 7.16 19.734 1 96.81 101 ASP A CA 1
ATOM 781 C C . ASP A 1 101 ? -3.957 7.559 20.938 1 96.81 101 ASP A C 1
ATOM 783 O O . ASP A 1 101 ? -4.48 7.777 22.031 1 96.81 101 ASP A O 1
ATOM 787 N N . ARG A 1 102 ? -2.717 7.516 20.688 1 95.62 102 ARG A N 1
ATOM 788 C CA . ARG A 1 102 ? -1.745 7.762 21.75 1 95.62 102 ARG A CA 1
ATOM 789 C C . ARG A 1 102 ? -0.482 8.414 21.188 1 95.62 102 ARG A C 1
ATOM 791 O O . ARG A 1 102 ? -0.03 8.062 20.094 1 95.62 102 ARG A O 1
ATOM 798 N N . LEU A 1 103 ? -0.018 9.344 21.938 1 93.5 103 LEU A N 1
ATOM 799 C CA . LEU A 1 103 ? 1.231 10.008 21.594 1 93.5 103 LEU A CA 1
ATOM 800 C C . LEU A 1 103 ? 2.291 9.766 22.672 1 93.5 103 LEU A C 1
ATOM 802 O O . LEU A 1 103 ? 2.053 10.016 23.844 1 93.5 103 LEU A O 1
ATOM 806 N N . GLU A 1 104 ? 3.305 9.203 22.281 1 91.81 104 GLU A N 1
ATOM 807 C CA . GLU A 1 104 ? 4.496 9.07 23.109 1 91.81 104 GLU A CA 1
ATOM 808 C C . GLU A 1 104 ? 5.582 10.047 22.672 1 91.81 104 GLU A C 1
ATOM 810 O O . GLU A 1 104 ? 5.375 10.852 21.766 1 91.81 104 GLU A O 1
ATOM 815 N N . THR A 1 105 ? 6.699 10.086 23.375 1 86.62 105 THR A N 1
ATOM 816 C CA . THR A 1 105 ? 7.754 11.055 23.125 1 86.62 105 THR A CA 1
ATOM 817 C C . THR A 1 105 ? 8.227 10.977 21.672 1 86.62 105 THR A C 1
ATOM 819 O O . THR A 1 105 ? 8.352 12.008 21 1 86.62 105 THR A O 1
ATOM 822 N N . ARG A 1 106 ? 8.398 9.758 21.203 1 90.06 106 ARG A N 1
ATOM 823 C CA . ARG A 1 106 ? 8.992 9.625 19.891 1 90.06 106 ARG A CA 1
ATOM 824 C C . ARG A 1 106 ? 8.023 8.953 18.922 1 90.06 106 ARG A C 1
ATOM 826 O O . ARG A 1 106 ? 8.297 8.867 17.719 1 90.06 106 ARG A O 1
ATOM 833 N N . ARG A 1 107 ? 6.895 8.508 19.406 1 95 107 ARG A N 1
ATOM 834 C CA . ARG A 1 107 ? 6.023 7.707 18.562 1 95 107 ARG A CA 1
ATOM 835 C C . ARG A 1 107 ? 4.57 8.156 18.688 1 95 107 ARG A C 1
ATOM 837 O O . ARG A 1 107 ? 4.117 8.5 19.781 1 95 107 ARG A O 1
ATOM 844 N N . ALA A 1 108 ? 3.861 8.141 17.609 1 97.81 108 ALA A N 1
ATOM 845 C CA . ALA A 1 108 ? 2.412 8.312 17.562 1 97.81 108 ALA A CA 1
ATOM 846 C C . ALA A 1 108 ? 1.718 7.016 17.156 1 97.81 108 ALA A C 1
ATOM 848 O O . ALA A 1 108 ? 2.059 6.414 16.141 1 97.81 108 ALA A O 1
ATOM 849 N N . MET A 1 109 ? 0.849 6.535 18.047 1 98.56 109 MET A N 1
ATOM 850 C CA . MET A 1 109 ? -0.014 5.41 17.688 1 98.56 109 MET A CA 1
ATOM 851 C C . MET A 1 109 ? -1.312 5.895 17.062 1 98.56 109 MET A C 1
ATOM 853 O O . MET A 1 109 ? -2.039 6.691 17.656 1 98.56 109 MET A O 1
ATOM 857 N N . VAL A 1 110 ? -1.567 5.426 15.875 1 98.69 110 VAL A N 1
ATOM 858 C CA . VAL A 1 110 ? -2.693 5.918 15.086 1 98.69 110 VAL A CA 1
ATOM 859 C C . VAL A 1 110 ? -3.594 4.754 14.688 1 98.69 110 VAL A C 1
ATOM 861 O O . VAL A 1 110 ? -3.107 3.668 14.359 1 98.69 110 VAL A O 1
ATOM 864 N N . ASN A 1 111 ? -4.863 4.898 14.758 1 98.75 111 ASN A N 1
ATOM 865 C CA . ASN A 1 111 ? -5.82 3.938 14.219 1 98.75 111 ASN A CA 1
ATOM 866 C C . ASN A 1 111 ? -6.582 4.508 13.031 1 98.75 111 ASN A C 1
ATOM 868 O O . ASN A 1 111 ? -6.703 5.727 12.891 1 98.75 111 ASN A O 1
ATOM 872 N N . ALA A 1 112 ? -7.062 3.66 12.156 1 98.75 112 ALA A N 1
ATOM 873 C CA . ALA A 1 112 ? -7.82 4.094 10.992 1 98.75 112 ALA A CA 1
ATOM 874 C C . ALA A 1 112 ? -8.805 3.014 10.539 1 98.75 112 ALA A C 1
ATOM 876 O O . ALA A 1 112 ? -8.688 1.854 10.945 1 98.75 112 ALA A O 1
ATOM 877 N N . ARG A 1 113 ? -9.75 3.404 9.773 1 98.75 113 ARG A N 1
ATOM 878 C CA . ARG A 1 113 ? -10.695 2.482 9.156 1 98.75 113 ARG A CA 1
ATOM 879 C C . ARG A 1 113 ? -11.164 3.008 7.805 1 98.75 113 ARG A C 1
ATOM 881 O O . ARG A 1 113 ? -11.203 4.219 7.582 1 98.75 113 ARG A O 1
ATOM 888 N N . ILE A 1 114 ? -11.484 2.135 6.898 1 98.44 114 ILE A N 1
ATOM 889 C CA . ILE A 1 114 ? -12.195 2.422 5.656 1 98.44 114 ILE A CA 1
ATOM 890 C C . ILE A 1 114 ? -13.641 1.925 5.762 1 98.44 114 ILE A C 1
ATOM 892 O O . ILE A 1 114 ? -13.875 0.766 6.109 1 98.44 114 ILE A O 1
ATOM 896 N N . TYR A 1 115 ? -14.562 2.809 5.48 1 98.12 115 TYR A N 1
ATOM 897 C CA . TYR A 1 115 ? -15.961 2.43 5.652 1 98.12 115 TYR A CA 1
ATOM 898 C C . TYR A 1 115 ? -16.859 3.164 4.656 1 98.12 115 TYR A C 1
ATOM 900 O O . TYR A 1 115 ? -16.422 4.137 4.031 1 98.12 115 TYR A O 1
ATOM 908 N N . LYS A 1 116 ? -17.938 2.641 4.422 1 96.12 116 LYS A N 1
ATOM 909 C CA . LYS A 1 116 ? -19.047 3.232 3.686 1 96.12 116 LYS A CA 1
ATOM 910 C C . LYS A 1 116 ? -20.359 3.006 4.41 1 96.12 116 LYS A C 1
ATOM 912 O O . LYS A 1 116 ? -20.719 1.868 4.719 1 96.12 116 LYS A O 1
ATOM 917 N N . ASP A 1 117 ? -20.969 4.176 4.703 1 92 117 ASP A N 1
ATOM 918 C CA . ASP A 1 117 ? -22.172 4.109 5.535 1 92 117 ASP A CA 1
ATOM 919 C C . ASP A 1 117 ? -21.875 3.408 6.859 1 92 117 ASP A C 1
ATOM 921 O O . ASP A 1 117 ? -20.969 3.795 7.586 1 92 117 ASP A O 1
ATOM 925 N N . ASP A 1 118 ? -22.438 2.291 7.172 1 92.81 118 ASP A N 1
ATOM 926 C CA . ASP A 1 118 ? -22.234 1.637 8.461 1 92.81 118 ASP A CA 1
ATOM 927 C C . ASP A 1 118 ? -21.359 0.387 8.312 1 92.81 118 ASP A C 1
ATOM 929 O O . ASP A 1 118 ? -21.109 -0.317 9.289 1 92.81 118 ASP A O 1
ATOM 933 N N . THR A 1 119 ? -20.844 0.207 7.109 1 96.56 119 THR A N 1
ATOM 934 C CA . THR A 1 119 ? -20.047 -0.991 6.859 1 96.56 119 THR A CA 1
ATOM 935 C C . THR A 1 119 ? -18.562 -0.675 6.926 1 96.56 119 THR A C 1
ATOM 937 O O . THR A 1 119 ? -18.078 0.22 6.227 1 96.56 119 THR A O 1
ATOM 940 N N . VAL A 1 120 ? -17.828 -1.397 7.777 1 98.38 120 VAL A N 1
ATOM 941 C CA . VAL A 1 120 ? -16.375 -1.273 7.855 1 98.38 120 VAL A CA 1
ATOM 942 C C . VAL A 1 120 ? -15.719 -2.307 6.945 1 98.38 120 VAL A C 1
ATOM 944 O O . VAL A 1 120 ? -16.016 -3.5 7.035 1 98.38 120 VAL A O 1
ATOM 947 N N . TYR A 1 121 ? -14.828 -1.861 6.066 1 98.25 121 TYR A N 1
ATOM 948 C CA . TYR A 1 121 ? -14.164 -2.736 5.105 1 98.25 121 TYR A CA 1
ATOM 949 C C . TYR A 1 121 ? -12.758 -3.086 5.566 1 98.25 121 TYR A C 1
ATOM 951 O O . TYR A 1 121 ? -12.273 -4.191 5.316 1 98.25 121 TYR A O 1
ATOM 959 N N . CYS A 1 122 ? -12.078 -2.188 6.156 1 98.69 122 CYS A N 1
ATOM 960 C CA . CYS A 1 122 ? -10.719 -2.375 6.664 1 98.69 122 CYS A CA 1
ATOM 961 C C . CYS A 1 122 ? -10.523 -1.635 7.98 1 98.69 122 CYS A C 1
ATOM 963 O O . CYS A 1 122 ? -11.133 -0.59 8.211 1 98.69 122 CYS A O 1
ATOM 965 N N . GLU A 1 123 ? -9.664 -2.18 8.781 1 98.81 123 GLU A N 1
ATOM 966 C CA . GLU A 1 123 ? -9.125 -1.529 9.977 1 98.81 123 GLU A CA 1
ATOM 967 C C . GLU A 1 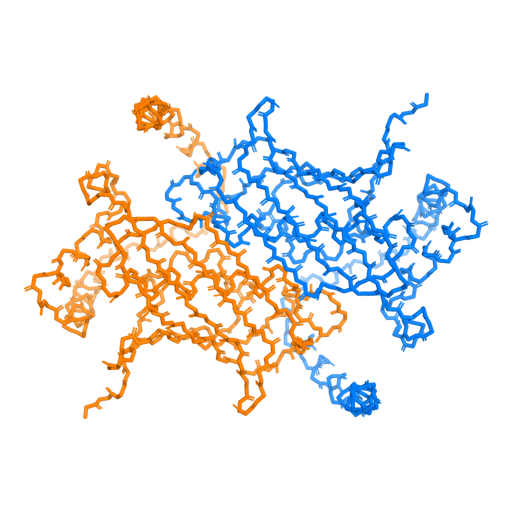123 ? -7.602 -1.564 9.984 1 98.81 123 GLU A C 1
ATOM 969 O O . GLU A 1 123 ? -6.996 -2.5 9.461 1 98.81 123 GLU A O 1
ATOM 974 N N . ALA A 1 124 ? -7.07 -0.536 10.594 1 98.88 124 ALA A N 1
ATOM 975 C CA . ALA A 1 124 ? -5.609 -0.514 10.609 1 98.88 124 ALA A CA 1
ATOM 976 C C . ALA A 1 124 ? -5.086 0.193 11.852 1 98.88 124 ALA A C 1
ATOM 978 O O . ALA A 1 124 ? -5.777 1.032 12.438 1 98.88 124 ALA A O 1
ATOM 979 N N . THR A 1 125 ? -3.926 -0.179 12.258 1 98.81 125 THR A N 1
ATOM 980 C CA . THR A 1 125 ? -3.121 0.54 13.234 1 98.81 125 THR A CA 1
ATOM 981 C C . THR A 1 125 ? -1.729 0.836 12.68 1 98.81 125 THR A C 1
ATOM 983 O O . THR A 1 125 ? -1.212 0.084 11.852 1 98.81 125 THR A O 1
ATOM 986 N N . GLY A 1 126 ? -1.211 1.924 13.062 1 98.62 126 GLY A N 1
ATOM 987 C CA . GLY A 1 126 ? 0.129 2.326 12.672 1 98.62 126 GLY A CA 1
ATOM 988 C C . GLY A 1 126 ? 0.925 2.945 13.805 1 98.62 126 GLY A C 1
ATOM 989 O O . GLY A 1 126 ? 0.356 3.574 14.695 1 98.62 126 GLY A O 1
ATOM 990 N N . VAL A 1 127 ? 2.166 2.719 13.797 1 98.56 127 VAL A N 1
ATOM 991 C CA . VAL A 1 127 ? 3.129 3.445 14.617 1 98.56 127 VAL A CA 1
ATOM 992 C C . VAL A 1 127 ? 3.975 4.359 13.734 1 98.56 127 VAL A C 1
ATOM 994 O O . VAL A 1 127 ? 4.574 3.908 12.758 1 98.56 127 VAL A O 1
ATOM 997 N N . PHE A 1 128 ? 3.982 5.582 14.062 1 97.69 128 PHE A N 1
ATOM 998 C CA . PHE A 1 128 ? 4.742 6.578 13.32 1 97.69 128 PHE A CA 1
ATOM 999 C C . PHE A 1 128 ? 5.797 7.23 14.211 1 97.69 128 PHE A C 1
ATOM 1001 O O . PHE A 1 128 ? 5.52 7.566 15.359 1 97.69 128 PHE A O 1
ATOM 1008 N N . VAL A 1 129 ? 6.949 7.422 13.688 1 96.06 129 VAL A N 1
ATOM 1009 C CA . VAL A 1 129 ? 8.047 7.992 14.461 1 96.06 129 VAL A CA 1
ATOM 1010 C C . VAL A 1 129 ? 8.219 9.469 14.102 1 96.06 129 VAL A C 1
ATOM 1012 O O . VAL A 1 129 ? 8.219 9.828 12.922 1 96.06 129 VAL A O 1
ATOM 1015 N N . ARG A 1 130 ? 8.398 10.234 15.117 1 92.5 130 ARG A N 1
ATOM 1016 C CA . ARG A 1 130 ? 8.539 11.672 14.938 1 92.5 130 ARG A CA 1
ATOM 1017 C C . ARG A 1 130 ? 9.906 12.023 14.344 1 92.5 130 ARG A C 1
ATOM 1019 O O . ARG A 1 130 ? 10.922 11.469 14.758 1 92.5 130 ARG A O 1
ATOM 1026 N N . VAL A 1 131 ? 9.852 12.891 13.406 1 88.06 131 VAL A N 1
ATOM 1027 C CA . VAL A 1 131 ? 11.07 13.406 12.797 1 88.06 131 VAL A CA 1
ATOM 1028 C C . VAL A 1 131 ? 11.367 14.805 13.336 1 88.06 131 VAL A C 1
ATOM 1030 O O . VAL A 1 131 ? 10.492 15.68 13.336 1 88.06 131 VAL A O 1
ATOM 1033 N N . PRO A 1 132 ? 12.555 14.984 13.844 1 82.88 132 PRO A N 1
ATOM 1034 C CA . PRO A 1 132 ? 12.883 16.328 14.305 1 82.88 132 PRO A CA 1
ATOM 1035 C C . PRO A 1 132 ? 12.766 17.375 13.203 1 82.88 132 PRO A C 1
ATOM 1037 O O . PRO A 1 132 ? 13.227 17.141 12.078 1 82.88 132 PRO A O 1
ATOM 1040 N N . ILE A 1 133 ? 12.164 18.469 13.555 1 81.38 133 ILE A N 1
ATOM 1041 C CA . ILE A 1 133 ? 11.891 19.516 12.586 1 81.38 133 ILE A CA 1
ATOM 1042 C C . ILE A 1 133 ? 13.195 20.047 12.008 1 81.38 133 ILE A C 1
ATOM 1044 O O . ILE A 1 133 ? 13.258 20.438 10.836 1 81.38 133 ILE A O 1
ATOM 1048 N N . GLU A 1 134 ? 14.25 20 12.781 1 82.12 134 GLU A N 1
ATOM 1049 C CA . GLU A 1 134 ? 15.555 20.484 12.359 1 82.12 134 GLU A CA 1
ATOM 1050 C C . GLU A 1 134 ? 16.078 19.688 11.156 1 82.12 134 GLU A C 1
ATOM 1052 O O . GLU A 1 134 ? 16.734 20.25 10.273 1 82.12 134 GLU A O 1
ATOM 1057 N N . LEU A 1 135 ? 15.719 18.453 11.164 1 79.56 135 LEU A N 1
ATOM 1058 C CA . LEU A 1 135 ? 16.141 17.609 10.055 1 79.56 135 LEU A CA 1
ATOM 1059 C C . LEU A 1 135 ? 15.344 17.938 8.797 1 79.56 135 LEU A C 1
ATOM 1061 O O . LEU A 1 135 ? 15.875 17.859 7.684 1 79.56 135 LEU A O 1
ATOM 1065 N N . LEU A 1 136 ? 14.156 18.344 8.961 1 78.94 136 LEU A N 1
ATOM 1066 C CA . LEU A 1 136 ? 13.289 18.672 7.832 1 78.94 136 LEU A CA 1
ATOM 1067 C C . LEU A 1 136 ? 13.695 20 7.203 1 78.94 136 LEU A C 1
ATOM 1069 O O . LEU A 1 136 ? 13.555 20.188 5.992 1 78.94 136 LEU A O 1
ATOM 1073 N N . LYS A 1 137 ? 14.164 20.859 8 1 78.19 137 LYS A N 1
ATOM 1074 C CA . LYS A 1 137 ? 14.578 22.188 7.539 1 78.19 137 LYS A CA 1
ATOM 1075 C C . LYS A 1 137 ? 15.758 22.094 6.578 1 78.19 137 LYS A C 1
ATOM 1077 O O . LYS A 1 137 ? 15.969 22.984 5.758 1 78.19 137 LYS A O 1
ATOM 1082 N N . GLN A 1 138 ? 16.422 20.984 6.637 1 76.56 138 GLN A N 1
ATOM 1083 C CA . GLN A 1 138 ? 17.594 20.781 5.785 1 76.56 138 GLN A CA 1
ATOM 1084 C C . GLN A 1 138 ? 17.188 20.266 4.406 1 76.56 138 GLN A C 1
ATOM 1086 O O . GLN A 1 138 ? 18.016 20.219 3.488 1 76.56 138 GLN A O 1
ATOM 1091 N N . GLN A 1 139 ? 15.922 20.016 4.262 1 70.38 139 GLN A N 1
ATOM 1092 C CA . GLN A 1 139 ? 15.414 19.516 2.99 1 70.38 139 GLN A CA 1
ATOM 1093 C C . GLN A 1 139 ? 14.625 20.594 2.254 1 70.38 139 GLN A C 1
ATOM 1095 O O . GLN A 1 139 ? 13.531 20.969 2.686 1 70.38 139 GLN A O 1
ATOM 1100 N N . PRO A 1 140 ? 15.188 21.125 1.152 1 67.06 140 PRO A N 1
ATOM 1101 C CA . PRO A 1 140 ? 14.531 22.25 0.486 1 67.06 140 PRO A CA 1
ATOM 1102 C C . PRO A 1 140 ? 13.102 21.922 0.049 1 67.06 140 PRO A C 1
ATOM 1104 O O . PRO A 1 140 ? 12.219 22.781 0.105 1 67.06 140 PRO A O 1
ATOM 1107 N N . ASP A 1 141 ? 12.852 20.656 -0.244 1 62.31 141 ASP A N 1
ATOM 1108 C CA . ASP A 1 141 ? 11.539 20.297 -0.775 1 62.31 141 ASP A CA 1
ATOM 1109 C C . ASP A 1 141 ? 10.5 20.188 0.341 1 62.31 141 ASP A C 1
ATOM 1111 O O . ASP A 1 141 ? 9.297 20.125 0.074 1 62.31 141 ASP A O 1
ATOM 1115 N N . MET A 1 142 ? 11.016 20.375 1.544 1 70 142 MET A N 1
ATOM 1116 C CA . MET A 1 142 ? 10.102 20.219 2.676 1 70 142 MET A CA 1
ATOM 1117 C C . MET A 1 142 ? 9.797 21.578 3.309 1 70 142 MET A C 1
ATOM 1119 O O . MET A 1 142 ? 9.109 21.641 4.332 1 70 142 MET A O 1
ATOM 1123 N N . ALA A 1 143 ? 10.289 22.578 2.719 1 68.88 143 ALA A N 1
ATOM 1124 C CA . ALA A 1 143 ? 10.18 23.906 3.301 1 68.88 143 ALA A CA 1
ATOM 1125 C C . ALA A 1 143 ? 8.727 24.266 3.584 1 68.88 143 ALA A C 1
ATOM 1127 O O . ALA A 1 143 ? 8.414 24.812 4.645 1 68.88 143 ALA A O 1
ATOM 1128 N N . ARG A 1 144 ? 7.895 23.938 2.666 1 67.25 144 ARG A N 1
ATOM 1129 C CA . ARG A 1 144 ? 6.492 24.281 2.842 1 67.25 144 ARG A CA 1
ATOM 1130 C C . ARG A 1 144 ? 5.867 23.484 3.984 1 67.25 144 ARG A C 1
ATOM 1132 O O . ARG A 1 144 ? 5.105 24.031 4.785 1 67.25 144 ARG A O 1
ATOM 1139 N N . MET A 1 145 ? 6.242 22.297 4.094 1 71.94 145 MET A N 1
ATOM 1140 C CA . MET A 1 145 ? 5.688 21.438 5.145 1 71.94 145 MET A CA 1
ATOM 1141 C C . MET A 1 145 ? 6.215 21.859 6.512 1 71.94 145 MET A C 1
ATOM 1143 O O . MET A 1 145 ? 5.48 21.812 7.504 1 71.94 145 MET A O 1
ATOM 1147 N N . VAL A 1 146 ? 7.402 22.219 6.512 1 74.69 146 VAL A N 1
ATOM 1148 C CA . VAL A 1 146 ? 8 22.719 7.746 1 74.69 146 VAL A CA 1
ATOM 1149 C C . VAL A 1 146 ? 7.258 23.969 8.211 1 74.69 146 VAL A C 1
ATOM 1151 O O . VAL A 1 146 ? 6.934 24.109 9.398 1 74.69 146 VAL A O 1
ATOM 1154 N N . GLU A 1 147 ? 7.055 24.781 7.234 1 74.81 147 GLU A N 1
ATOM 1155 C CA . GLU A 1 147 ? 6.328 26.016 7.555 1 74.81 147 GLU A CA 1
ATOM 1156 C C . GLU A 1 147 ? 4.941 25.703 8.109 1 74.81 147 GLU A C 1
ATOM 1158 O O . GLU A 1 147 ? 4.5 26.312 9.086 1 74.81 147 GLU A O 1
ATOM 1163 N N . VAL A 1 148 ? 4.297 24.766 7.535 1 74.62 148 VAL A N 1
ATOM 1164 C CA . VAL A 1 148 ? 2.957 24.391 7.965 1 74.62 148 VAL A CA 1
ATOM 1165 C C . VAL A 1 148 ? 3.014 23.812 9.383 1 74.62 148 VAL A C 1
ATOM 1167 O O . VAL A 1 148 ? 2.232 24.203 10.25 1 74.62 148 VAL A O 1
ATOM 1170 N N . VAL A 1 149 ? 3.928 23.016 9.617 1 80 149 VAL A N 1
ATOM 1171 C CA . VAL A 1 149 ? 4.07 22.359 10.914 1 80 149 VAL A CA 1
ATOM 1172 C C . VAL A 1 149 ? 4.387 23.406 11.984 1 80 149 VAL A C 1
ATOM 1174 O O . VAL A 1 149 ? 3.805 23.375 13.07 1 80 149 VAL A O 1
ATOM 1177 N N . GLU A 1 150 ? 5.273 24.266 11.625 1 81.31 150 GLU A N 1
ATOM 1178 C CA . GLU A 1 150 ? 5.656 25.297 12.578 1 81.31 150 GLU A CA 1
ATOM 1179 C C . GLU A 1 150 ? 4.484 26.234 12.883 1 81.31 150 GLU A C 1
ATOM 1181 O O . GLU A 1 150 ? 4.312 26.672 14.023 1 81.31 150 GLU A O 1
ATOM 1186 N N . SER A 1 151 ? 3.729 26.5 11.836 1 78.62 151 SER A N 1
ATOM 1187 C CA . SER A 1 151 ? 2.566 27.359 12.031 1 78.62 151 SER A CA 1
ATOM 1188 C C . SER A 1 151 ? 1.528 26.688 12.93 1 78.62 151 SER A C 1
ATOM 1190 O O . SER A 1 151 ? 0.96 27.344 13.812 1 78.62 151 SER A O 1
ATOM 1192 N N . ILE A 1 152 ? 1.349 25.469 12.758 1 79.69 152 ILE A N 1
ATOM 1193 C CA . ILE A 1 152 ? 0.402 24.719 13.586 1 79.69 152 ILE A CA 1
ATOM 1194 C C . ILE A 1 152 ? 0.886 24.703 15.031 1 79.69 152 ILE A C 1
ATOM 1196 O O . ILE A 1 152 ? 0.103 24.922 15.961 1 79.69 152 ILE A O 1
ATOM 1200 N N . LYS A 1 153 ? 2.07 24.547 15.242 1 77.56 153 LYS A N 1
ATOM 1201 C CA . LYS A 1 153 ? 2.656 24.5 16.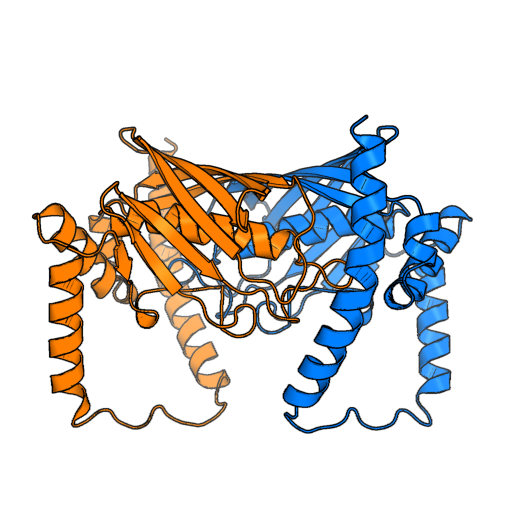578 1 77.56 153 LYS A CA 1
ATOM 1202 C C . LYS A 1 153 ? 2.557 25.844 17.281 1 77.56 153 LYS A C 1
ATOM 1204 O O . LYS A 1 153 ? 2.445 25.906 18.5 1 77.56 153 LYS A O 1
ATOM 1209 N N . SER A 1 154 ? 2.664 26.828 16.484 1 81.19 154 SER A N 1
ATOM 1210 C CA . SER A 1 154 ? 2.604 28.172 17.047 1 81.19 154 SER A CA 1
ATOM 1211 C C . SER A 1 154 ? 1.163 28.594 17.297 1 81.19 154 SER A C 1
ATOM 1213 O O . SER A 1 154 ? 0.913 29.719 17.766 1 81.19 154 SER A O 1
ATOM 1215 N N . GLY A 1 155 ? 0.229 27.719 16.953 1 78.88 155 GLY A N 1
ATOM 1216 C CA . GLY A 1 155 ? -1.15 27.969 17.344 1 78.88 155 GLY A CA 1
ATOM 1217 C C . GLY A 1 155 ? -2.023 28.406 16.188 1 78.88 155 GLY A C 1
ATOM 1218 O O . GLY A 1 155 ? -3.209 28.688 16.359 1 78.88 155 GLY A O 1
ATOM 1219 N 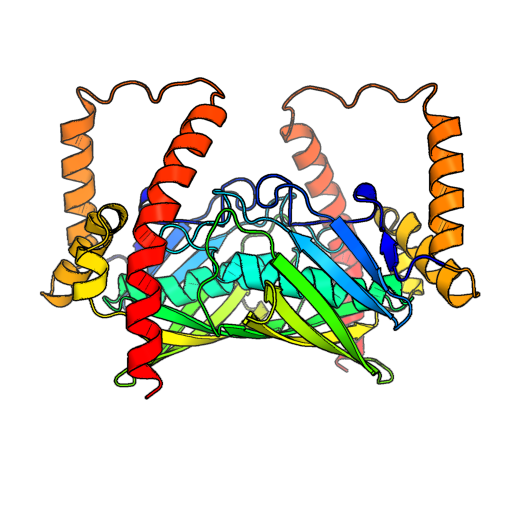N . GLN A 1 156 ? -1.367 28.547 15.055 1 76.12 156 GLN A N 1
ATOM 1220 C CA . GLN A 1 156 ? -2.178 28.906 13.891 1 76.12 156 GLN A CA 1
ATOM 1221 C C . GLN A 1 156 ? -3.047 27.734 13.453 1 76.12 156 GLN A C 1
ATOM 1223 O O . GLN A 1 156 ? -2.6 26.578 13.461 1 76.12 156 GLN A O 1
ATOM 1228 N N . SER A 1 157 ? -4.297 28.219 13.203 1 77.69 157 SER A N 1
ATOM 1229 C CA . SER A 1 157 ? -5.188 27.141 12.766 1 77.69 157 SER A CA 1
ATOM 1230 C C . SER A 1 157 ? -4.898 26.734 11.32 1 77.69 157 SER A C 1
ATOM 1232 O O . SER A 1 157 ? -4.41 27.547 10.531 1 77.69 157 SER A O 1
ATOM 1234 N N . ILE A 1 158 ? -5.105 25.531 11.016 1 80.06 158 ILE A N 1
ATOM 1235 C CA . ILE A 1 158 ? -4.93 25.031 9.656 1 80.06 158 ILE A CA 1
ATOM 1236 C C . ILE A 1 158 ? -5.812 25.844 8.695 1 80.06 158 ILE A C 1
ATOM 1238 O O . ILE A 1 158 ? -5.426 26.094 7.555 1 80.06 158 ILE A O 1
ATOM 1242 N N . GLU A 1 159 ? -6.957 26.188 9.164 1 78.12 159 GLU A N 1
ATOM 1243 C CA . GLU A 1 159 ? -7.848 27.016 8.352 1 78.12 159 GLU A CA 1
ATOM 1244 C C . GLU A 1 159 ? -7.176 28.312 7.938 1 78.12 159 GLU A C 1
ATOM 1246 O O . GLU A 1 159 ? -7.262 28.734 6.777 1 78.12 159 GLU A O 1
ATOM 1251 N N . GLU A 1 160 ? -6.594 28.891 8.875 1 78.12 160 GLU A N 1
ATOM 1252 C CA . GLU A 1 160 ? -5.883 30.141 8.609 1 78.12 160 GLU A CA 1
ATOM 1253 C C . GLU A 1 160 ? -4.754 29.938 7.605 1 78.12 160 GLU A C 1
ATOM 1255 O O . GLU A 1 160 ? -4.539 30.766 6.723 1 78.12 160 GLU A O 1
ATOM 1260 N N . LEU A 1 161 ? -4.16 28.859 7.75 1 78.19 161 LEU A N 1
ATOM 1261 C CA . LEU A 1 161 ? -3.037 28.562 6.867 1 78.19 161 LEU A CA 1
ATOM 1262 C C . LEU A 1 161 ? -3.516 28.328 5.438 1 78.19 161 LEU A C 1
ATOM 1264 O O . LEU A 1 161 ? -2.865 28.75 4.48 1 78.19 161 LEU A O 1
ATOM 1268 N N . ILE A 1 162 ? -4.531 27.688 5.297 1 78.88 162 ILE A N 1
ATOM 1269 C CA . ILE A 1 162 ? -5.094 27.438 3.977 1 78.88 162 ILE A CA 1
ATOM 1270 C C . ILE A 1 162 ? -5.523 28.75 3.33 1 78.88 162 ILE A C 1
ATOM 1272 O O . ILE A 1 162 ? -5.293 28.969 2.137 1 78.88 162 ILE A O 1
ATOM 1276 N N . GLU A 1 163 ? -6.113 29.562 4.09 1 78.38 163 GLU A N 1
ATOM 1277 C CA . GLU A 1 163 ? -6.531 30.859 3.576 1 78.38 163 GLU A CA 1
ATOM 1278 C C . GLU A 1 163 ? -5.328 31.688 3.125 1 78.38 163 GLU A C 1
ATOM 1280 O O . GLU A 1 163 ? -5.375 32.344 2.082 1 78.38 163 GLU A O 1
ATOM 1285 N N . LEU A 1 164 ? -4.32 31.656 3.887 1 76 164 LEU A N 1
ATOM 1286 C CA . LEU A 1 164 ? -3.096 32.375 3.525 1 76 164 LEU A CA 1
ATOM 1287 C C . LEU A 1 164 ? -2.506 31.797 2.236 1 76 164 LEU A C 1
ATOM 1289 O O . LEU A 1 164 ? -2.033 32.562 1.383 1 76 164 LEU A O 1
ATOM 1293 N N . ASP A 1 165 ? -2.451 30.547 2.129 1 73.56 165 ASP A N 1
ATOM 1294 C CA . ASP A 1 165 ? -1.94 29.891 0.928 1 73.56 165 ASP A CA 1
ATOM 1295 C C . ASP A 1 165 ? -2.771 30.266 -0.297 1 73.56 165 ASP A C 1
ATOM 1297 O O . ASP A 1 165 ? -2.223 30.516 -1.373 1 73.56 165 ASP A O 1
ATOM 1301 N N . ARG A 1 166 ? -4.062 30.281 -0.221 1 73.81 166 ARG A N 1
ATOM 1302 C CA . ARG A 1 166 ? -4.957 30.672 -1.303 1 73.81 166 ARG A CA 1
ATOM 1303 C C . ARG A 1 166 ? -4.672 32.094 -1.75 1 73.81 166 ARG A C 1
ATOM 1305 O O . ARG A 1 166 ? -4.648 32.406 -2.949 1 73.81 166 ARG A O 1
ATOM 1312 N N . ALA A 1 167 ? -4.43 32.938 -0.801 1 73 167 ALA A N 1
ATOM 1313 C CA . ALA A 1 167 ? -4.121 34.344 -1.091 1 73 167 ALA A CA 1
ATOM 1314 C C . ALA A 1 167 ? -2.791 34.469 -1.83 1 73 167 ALA A C 1
ATOM 1316 O O . ALA A 1 167 ? -2.672 35.25 -2.781 1 73 167 ALA A O 1
ATOM 1317 N N . ARG A 1 168 ? -1.823 33.719 -1.436 1 68.88 168 ARG A N 1
ATOM 1318 C CA . ARG A 1 168 ? -0.503 33.719 -2.057 1 68.88 168 ARG A CA 1
ATOM 1319 C C . ARG A 1 168 ? -0.578 33.25 -3.5 1 68.88 168 ARG A C 1
ATOM 1321 O O . ARG A 1 168 ? 0.061 33.812 -4.387 1 68.88 168 ARG A O 1
ATOM 1328 N N . ARG A 1 169 ? -1.265 32.219 -3.725 1 69.25 169 ARG A N 1
ATOM 1329 C CA . ARG A 1 169 ? -1.365 31.641 -5.055 1 69.25 169 ARG A CA 1
ATOM 1330 C C . ARG A 1 169 ? -2.223 32.5 -5.977 1 69.25 169 ARG A C 1
ATOM 1332 O O . ARG A 1 169 ? -2.01 32.531 -7.188 1 69.25 169 ARG A O 1
ATOM 1339 N N . ALA A 1 170 ? -3.201 33 -5.516 1 65.5 170 ALA A N 1
ATOM 1340 C CA . ALA A 1 170 ? -3.99 33.938 -6.293 1 65.5 170 ALA A CA 1
ATOM 1341 C C . ALA A 1 170 ? -3.141 35.125 -6.715 1 65.5 170 ALA A C 1
ATOM 1343 O O . ALA A 1 170 ? -3.299 35.656 -7.82 1 65.5 170 ALA A O 1
ATOM 1344 N N . GLY A 1 171 ? -2.277 35.625 -5.926 1 57.5 171 GLY A N 1
ATOM 1345 C CA . GLY A 1 171 ? -1.381 36.719 -6.266 1 57.5 171 GLY A CA 1
ATOM 1346 C C . GLY A 1 171 ? -0.285 36.312 -7.23 1 57.5 171 GLY A C 1
ATOM 1347 O O . GLY A 1 171 ? 0.188 37.125 -8.023 1 57.5 171 GLY A O 1
ATOM 1348 N N . LYS A 1 172 ? 0.424 35.188 -7.172 1 53.25 172 LYS A N 1
ATOM 1349 C CA . LYS A 1 172 ? 1.423 34.656 -8.102 1 53.25 172 LYS A CA 1
ATOM 1350 C C . LYS A 1 172 ? 0.778 34.219 -9.422 1 53.25 172 LYS A C 1
ATOM 1352 O O . LYS A 1 172 ? 1.473 34 -10.414 1 53.25 172 LYS A O 1
ATOM 1357 N N . GLN A 1 173 ? -0.273 33.719 -9.461 1 45.81 173 GLN A N 1
ATOM 1358 C CA . GLN A 1 173 ? -0.931 33.25 -10.68 1 45.81 173 GLN A CA 1
ATOM 1359 C C . GLN A 1 173 ? -0.831 34.281 -11.797 1 45.81 173 GLN A C 1
ATOM 1361 O O . GLN A 1 173 ? -1.375 34.094 -12.883 1 45.81 173 GLN A O 1
ATOM 1366 N N . VAL A 1 174 ? -0.282 35.5 -11.68 1 36.12 174 VAL A N 1
ATOM 1367 C CA . VAL A 1 174 ? -0.064 36.094 -12.984 1 36.12 174 VAL A CA 1
ATOM 1368 C C . VAL A 1 174 ? 0.889 35.25 -13.812 1 36.12 174 VAL A C 1
ATOM 1370 O O . VAL A 1 174 ? 0.684 35.062 -15.008 1 36.12 174 VAL A O 1
ATOM 1373 N N . ALA A 1 175 ? 2.33 35.156 -13.484 1 32.53 175 ALA A N 1
ATOM 1374 C CA . ALA A 1 175 ? 3.322 34.656 -14.43 1 32.53 175 ALA A CA 1
ATOM 1375 C C . ALA A 1 175 ? 3.352 33.156 -14.438 1 32.53 175 ALA A C 1
ATOM 1377 O O . ALA A 1 175 ? 4.172 32.531 -13.75 1 32.53 175 ALA A O 1
ATOM 1378 N N . THR A 1 176 ? 2.453 32.406 -13.984 1 32.81 176 THR A N 1
ATOM 1379 C CA . THR A 1 176 ? 2.627 30.953 -13.906 1 32.81 176 THR A CA 1
ATOM 1380 C C . THR A 1 176 ? 2.939 30.375 -15.281 1 32.81 176 THR A C 1
ATOM 1382 O O . THR A 1 176 ? 2.146 30.516 -16.219 1 32.81 176 THR A O 1
ATOM 1385 N N . GLU A 1 177 ? 4.262 30.359 -15.523 1 30.42 177 GLU A N 1
ATOM 1386 C CA . GLU A 1 177 ? 4.75 29.688 -16.719 1 30.42 177 GLU A CA 1
ATOM 1387 C C . GLU A 1 177 ? 4.137 28.297 -16.859 1 30.42 177 GLU A C 1
ATOM 1389 O O . GLU A 1 177 ? 3.924 27.609 -15.859 1 30.42 177 GLU A O 1
ATOM 1394 N N . ALA A 1 178 ? 3.543 28 -17.906 1 26.34 178 ALA A N 1
ATOM 1395 C CA . ALA A 1 178 ? 2.996 26.766 -18.438 1 26.34 178 ALA A CA 1
ATOM 1396 C C . ALA A 1 178 ? 3.926 25.578 -18.141 1 26.34 178 ALA A C 1
ATOM 1398 O O . ALA A 1 178 ? 5.141 25.688 -18.328 1 26.34 178 ALA A O 1
ATOM 1399 N N . ALA A 1 179 ? 3.52 24.734 -17.25 1 31.41 179 ALA A N 1
ATOM 1400 C CA . ALA A 1 179 ? 4.207 23.484 -16.984 1 31.41 179 ALA A CA 1
ATOM 1401 C C . ALA A 1 179 ? 4.734 22.844 -18.266 1 31.41 179 ALA A C 1
ATOM 1403 O O . ALA A 1 179 ? 4.059 22.875 -19.297 1 31.41 179 ALA A O 1
ATOM 1404 N N . PRO A 1 180 ? 6.117 22.812 -18.297 1 27.33 180 PRO A N 1
ATOM 1405 C CA . PRO A 1 180 ? 6.578 22.25 -19.562 1 27.33 180 PRO A CA 1
ATOM 1406 C C . PRO A 1 180 ? 5.777 21.016 -19.984 1 27.33 180 PRO A C 1
ATOM 1408 O O . PRO A 1 180 ? 5.387 20.203 -19.141 1 27.33 180 PRO A O 1
ATOM 1411 N N . ALA A 1 181 ? 5.055 21.203 -21.031 1 27.42 181 ALA A N 1
ATOM 1412 C CA . ALA A 1 181 ? 4.25 20.156 -21.672 1 27.42 181 ALA A CA 1
ATOM 1413 C C . ALA A 1 181 ? 4.992 18.828 -21.672 1 27.42 181 ALA A C 1
ATOM 1415 O O . ALA A 1 181 ? 4.395 17.766 -21.438 1 27.42 181 ALA A O 1
ATOM 1416 N N . GLY A 1 182 ? 6.102 18.719 -22.438 1 27.53 182 GLY A N 1
ATOM 1417 C CA . GLY A 1 182 ? 6.508 17.469 -23.062 1 27.53 182 GLY A CA 1
ATOM 1418 C C . GLY A 1 182 ? 7.129 16.484 -22.078 1 27.53 182 GLY A C 1
ATOM 1419 O O . GLY A 1 182 ? 7.508 16.859 -20.969 1 27.53 182 GLY A O 1
ATOM 1420 N N . ASP A 1 183 ? 7.164 15.125 -22.422 1 29.98 183 ASP A N 1
ATOM 1421 C CA . ASP A 1 183 ? 7.531 13.766 -22.031 1 29.98 183 ASP A CA 1
ATOM 1422 C C . ASP A 1 183 ? 8.984 13.695 -21.562 1 29.98 183 ASP A C 1
ATOM 1424 O O . ASP A 1 183 ? 9.562 12.617 -21.469 1 29.98 183 ASP A O 1
ATOM 1428 N N . ASP A 1 184 ? 9.625 14.906 -21.562 1 29.58 184 ASP A N 1
ATOM 1429 C CA . ASP A 1 184 ? 11.039 14.578 -21.5 1 29.58 184 ASP A CA 1
ATOM 1430 C C . ASP A 1 184 ? 11.438 14.094 -20.109 1 29.58 184 ASP A C 1
ATOM 1432 O O . ASP A 1 184 ? 11.844 14.898 -19.266 1 29.58 184 ASP A O 1
ATOM 1436 N N . TRP A 1 185 ? 10.883 13.055 -19.609 1 28.53 185 TRP A N 1
ATOM 1437 C CA . TRP A 1 185 ? 11.117 12.258 -18.406 1 28.53 185 TRP A CA 1
ATOM 1438 C C . TRP A 1 185 ? 12.602 11.969 -18.234 1 28.53 185 TRP A C 1
ATOM 1440 O O . TRP A 1 185 ? 13.07 11.742 -17.109 1 28.53 185 TRP A O 1
ATOM 1450 N N . GLN A 1 186 ? 13.305 12.055 -19.328 1 29.41 186 GLN A N 1
ATOM 1451 C CA . GLN A 1 186 ? 14.727 11.742 -19.266 1 29.41 186 GLN A CA 1
ATOM 1452 C C . GLN A 1 186 ? 15.484 12.789 -18.453 1 29.41 186 GLN A C 1
ATOM 1454 O O . GLN A 1 186 ? 16.344 12.445 -17.641 1 29.41 186 GLN A O 1
ATOM 1459 N N . ALA A 1 187 ? 15.125 14.055 -18.75 1 34.03 187 ALA A N 1
ATOM 1460 C CA . ALA A 1 187 ? 15.875 15.102 -18.062 1 34.03 187 ALA A CA 1
ATOM 1461 C C . ALA A 1 187 ? 15.594 15.094 -16.562 1 34.03 187 ALA A C 1
ATOM 1463 O O . ALA A 1 187 ? 16.5 15.312 -15.75 1 34.03 187 ALA A O 1
ATOM 1464 N N . LEU A 1 188 ? 14.359 14.773 -16.156 1 28.81 188 LEU A N 1
ATOM 1465 C CA . LEU A 1 188 ? 14.039 14.711 -14.734 1 28.81 188 LEU A CA 1
ATOM 1466 C C . LEU A 1 188 ? 14.719 13.516 -14.078 1 28.81 188 LEU A C 1
ATOM 1468 O O . LEU A 1 188 ? 15.211 13.617 -12.953 1 28.81 188 LEU A O 1
ATOM 1472 N N . ALA A 1 189 ? 14.961 12.469 -14.883 1 30.31 189 ALA A N 1
ATOM 1473 C CA . ALA A 1 189 ? 15.711 11.32 -14.375 1 30.31 189 ALA A CA 1
ATOM 1474 C C . ALA A 1 189 ? 17.156 11.695 -14.078 1 30.31 189 ALA A C 1
ATOM 1476 O O . ALA A 1 189 ? 17.703 11.305 -13.047 1 30.31 189 ALA A O 1
ATOM 1477 N N . GLU A 1 190 ? 17.719 12.438 -14.945 1 31.97 190 GLU A N 1
ATOM 1478 C CA . GLU A 1 190 ? 19.141 12.773 -14.797 1 31.97 190 GLU A CA 1
ATOM 1479 C C . GLU A 1 190 ? 19.359 13.688 -13.594 1 31.97 190 GLU A C 1
ATOM 1481 O O . GLU A 1 190 ? 20.344 13.531 -12.867 1 31.97 190 GLU A O 1
ATOM 1486 N N . ARG A 1 191 ? 18.516 14.547 -13.359 1 32.56 191 ARG A N 1
ATOM 1487 C CA . ARG A 1 191 ? 18.672 15.438 -12.219 1 32.56 191 ARG A CA 1
ATOM 1488 C C . ARG A 1 191 ? 18.453 14.703 -10.906 1 32.56 191 ARG A C 1
ATOM 1490 O O . ARG A 1 191 ? 19.109 14.992 -9.906 1 32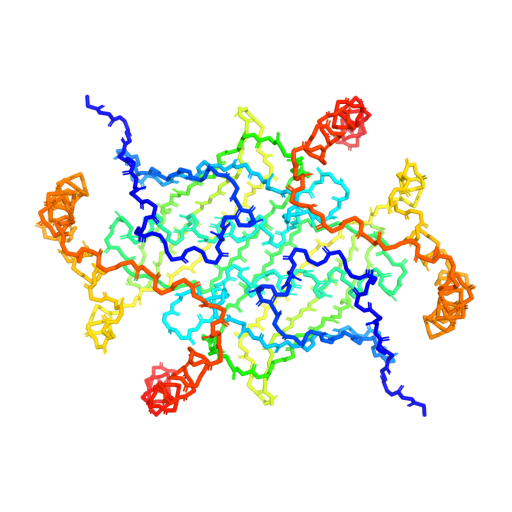.56 191 ARG A O 1
ATOM 1497 N N . GLY A 1 192 ? 17.562 13.703 -10.875 1 29.53 192 GLY A N 1
ATOM 1498 C CA . GLY A 1 192 ? 17.344 12.867 -9.703 1 29.53 192 GLY A CA 1
ATOM 1499 C C . GLY A 1 192 ? 18.562 12.039 -9.328 1 29.53 192 GLY A C 1
ATOM 1500 O O . GLY A 1 192 ? 18.875 11.906 -8.148 1 29.53 192 GLY A O 1
ATOM 1501 N N . GLN A 1 193 ? 19.281 11.578 -10.289 1 28.31 193 GLN A N 1
ATOM 1502 C CA . GLN A 1 193 ? 20.5 10.844 -10.016 1 28.31 193 GLN A CA 1
ATOM 1503 C C . GLN A 1 193 ? 21.531 11.719 -9.297 1 28.31 193 GLN A C 1
ATOM 1505 O O . GLN A 1 193 ? 22.203 11.266 -8.367 1 28.31 193 GLN A O 1
ATOM 1510 N N . LYS A 1 194 ? 21.734 12.914 -9.781 1 31.91 194 LYS A N 1
ATOM 1511 C CA . LYS A 1 194 ? 22.75 13.758 -9.156 1 31.91 194 LYS A CA 1
ATOM 1512 C C . LYS A 1 194 ? 22.375 14.078 -7.707 1 31.91 194 LYS A C 1
ATOM 1514 O O . LYS A 1 194 ? 23.234 14.039 -6.824 1 31.91 194 LYS A O 1
ATOM 1519 N N . LEU A 1 195 ? 21.078 14.352 -7.441 1 27.03 195 LEU A N 1
ATOM 1520 C CA . LEU A 1 195 ? 20.672 14.695 -6.086 1 27.03 195 LEU A CA 1
ATOM 1521 C C . LEU A 1 195 ? 20.734 13.477 -5.172 1 27.03 195 LEU A C 1
ATOM 1523 O O . LEU A 1 195 ? 21.156 13.586 -4.016 1 27.03 195 LEU A O 1
ATOM 1527 N N . ALA A 1 196 ? 20.5 12.25 -5.66 1 28.09 196 ALA A N 1
ATOM 1528 C CA . ALA A 1 196 ? 20.656 11.031 -4.863 1 28.09 196 ALA A CA 1
ATOM 1529 C C . ALA A 1 196 ? 22.094 10.867 -4.379 1 28.09 196 ALA A C 1
ATOM 1531 O O . ALA A 1 196 ? 22.328 10.508 -3.223 1 28.09 196 ALA A O 1
ATOM 1532 N N . GLY A 1 197 ? 23.047 11.156 -5.129 1 29.8 197 GLY A N 1
ATOM 1533 C CA . GLY A 1 197 ? 24.422 11.07 -4.684 1 29.8 197 GLY A CA 1
ATOM 1534 C C . GLY A 1 197 ? 24.719 11.938 -3.475 1 29.8 197 GLY A C 1
ATOM 1535 O O . GLY A 1 197 ? 25.391 11.508 -2.539 1 29.8 197 GLY A O 1
ATOM 1536 N N . ASP A 1 198 ? 24.172 13.102 -3.475 1 28.78 198 ASP A N 1
ATOM 1537 C CA . ASP A 1 198 ? 24.5 14.016 -2.391 1 28.78 198 ASP A CA 1
ATOM 1538 C C . ASP A 1 198 ? 23.828 13.602 -1.088 1 28.78 198 ASP A C 1
ATOM 1540 O O . ASP A 1 198 ? 24.422 13.68 -0.015 1 28.78 198 ASP A O 1
ATOM 1544 N N . ILE A 1 199 ? 22.609 13.094 -1.177 1 26.39 199 ILE A N 1
ATOM 1545 C CA . ILE A 1 199 ? 21.859 12.789 0.036 1 26.39 199 ILE A CA 1
ATOM 1546 C C . ILE A 1 199 ? 22.375 11.484 0.642 1 26.39 199 ILE A C 1
ATOM 1548 O O . ILE A 1 199 ? 22.438 11.344 1.865 1 26.39 199 ILE A O 1
ATOM 1552 N N . LEU A 1 200 ? 22.875 10.555 -0.032 1 27.05 200 LEU A N 1
ATOM 1553 C CA . LEU A 1 200 ? 23.453 9.344 0.529 1 27.05 200 LEU A CA 1
ATOM 1554 C C . LEU A 1 200 ? 24.578 9.688 1.503 1 27.05 200 LEU A C 1
ATOM 1556 O O . LEU A 1 200 ? 24.75 9 2.518 1 27.05 200 LEU A O 1
ATOM 1560 N N . SER A 1 201 ? 25.281 10.617 1.237 1 27.12 201 SER A N 1
ATOM 1561 C CA . SER A 1 201 ? 26.375 10.961 2.141 1 27.12 201 SER A CA 1
ATOM 1562 C C . SER A 1 201 ? 25.844 11.398 3.504 1 27.12 201 SER A C 1
ATOM 1564 O O . SER A 1 201 ? 26.438 11.078 4.535 1 27.12 201 SER A O 1
ATOM 1566 N N . LEU A 1 202 ? 24.75 12.062 3.48 1 24.91 202 LEU A N 1
ATOM 1567 C CA . LEU A 1 202 ? 24.312 12.602 4.762 1 24.91 202 LEU A CA 1
ATOM 1568 C C . LEU A 1 202 ? 23.609 11.539 5.594 1 24.91 202 LEU A C 1
ATOM 1570 O O . LEU A 1 202 ? 23.797 11.469 6.812 1 24.91 202 LEU A O 1
ATOM 1574 N N . ALA A 1 203 ? 22.734 10.648 5.043 1 26.84 203 ALA A N 1
ATOM 1575 C CA . ALA A 1 203 ? 21.906 9.734 5.82 1 26.84 203 ALA A CA 1
ATOM 1576 C C . ALA A 1 203 ? 22.75 8.625 6.445 1 26.84 203 ALA A C 1
ATOM 1578 O O . ALA A 1 203 ? 22.312 7.965 7.391 1 26.84 203 ALA A O 1
ATOM 1579 N N . GLY A 1 204 ? 23.797 8.133 5.969 1 27.02 204 GLY A N 1
ATOM 1580 C CA . GLY A 1 204 ? 24.672 7.195 6.648 1 27.02 204 GLY A CA 1
ATOM 1581 C C . GLY A 1 204 ? 25.047 7.641 8.055 1 27.02 204 GLY A C 1
ATOM 1582 O O . GLY A 1 204 ? 25.125 6.816 8.969 1 27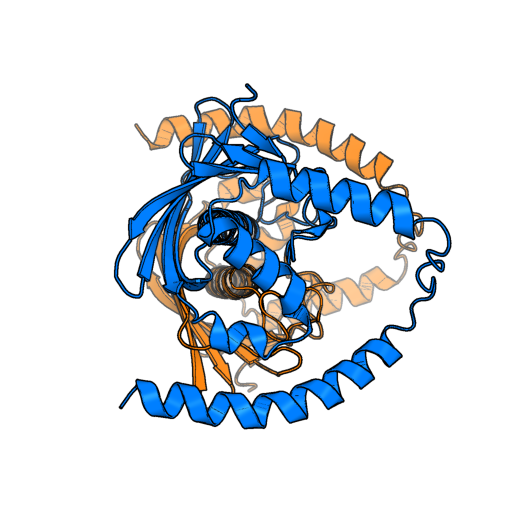.02 204 GLY A O 1
ATOM 1583 N N . ASP A 1 205 ? 25.203 8.82 8.203 1 26.59 205 ASP A N 1
ATOM 1584 C CA . ASP A 1 205 ? 25.734 9.273 9.484 1 26.59 205 ASP A CA 1
ATOM 1585 C C . ASP A 1 205 ? 24.672 9.195 10.578 1 26.59 205 ASP A C 1
ATOM 1587 O O . ASP A 1 205 ? 24.984 8.898 11.734 1 26.59 205 ASP A O 1
ATOM 1591 N N . VAL A 1 206 ? 23.422 9.531 10.305 1 24.38 206 VAL A N 1
ATOM 1592 C CA . VAL A 1 206 ? 22.5 9.742 11.414 1 24.38 206 VAL A CA 1
ATOM 1593 C C . VAL A 1 206 ? 21.984 8.398 11.914 1 24.38 206 VAL A C 1
ATOM 1595 O O . VAL A 1 206 ? 21.891 8.18 13.125 1 24.38 206 VAL A O 1
ATOM 1598 N N . VAL A 1 207 ? 21.562 7.492 11.07 1 25.44 207 VAL A N 1
ATOM 1599 C CA . VAL A 1 207 ? 21.016 6.254 11.609 1 25.44 207 VAL A CA 1
ATOM 1600 C C . VAL A 1 207 ? 22.094 5.5 12.383 1 25.44 207 VAL A C 1
ATOM 1602 O O . VAL A 1 207 ? 21.797 4.777 13.336 1 25.44 207 VAL A O 1
ATOM 1605 N N . GLY A 1 208 ? 23.297 5.523 12.023 1 24.56 208 GLY A N 1
ATOM 1606 C CA . GLY A 1 208 ? 24.344 4.875 12.797 1 24.56 208 GLY A CA 1
ATOM 1607 C C . GLY A 1 208 ? 24.422 5.379 14.219 1 24.56 208 GLY A C 1
ATOM 1608 O O . GLY A 1 208 ? 24.719 4.613 15.141 1 24.56 208 GLY A O 1
ATOM 1609 N N . ARG A 1 209 ? 24.25 6.57 14.43 1 27.08 209 ARG A N 1
ATOM 1610 C CA . ARG A 1 209 ? 24.469 7.07 15.781 1 27.08 209 ARG A CA 1
ATOM 1611 C C . ARG A 1 209 ? 23.328 6.68 16.703 1 27.08 209 ARG A C 1
ATOM 1613 O O . ARG A 1 209 ? 23.516 6.57 17.922 1 27.08 209 ARG A O 1
ATOM 1620 N N . TRP A 1 210 ? 22.094 6.66 16.219 1 26.22 210 TRP A N 1
ATOM 1621 C CA . TRP A 1 210 ? 21.031 6.48 17.203 1 26.22 210 TRP A CA 1
ATOM 1622 C C . TRP A 1 210 ? 20.891 5.012 17.594 1 26.22 210 TRP A C 1
ATOM 1624 O O . TRP A 1 210 ? 20.25 4.688 18.594 1 26.22 210 TRP A O 1
ATOM 1634 N N . LEU A 1 211 ? 21.219 4.113 16.766 1 22.48 211 LEU A N 1
ATOM 1635 C CA . LEU A 1 211 ? 21.172 2.746 17.266 1 22.48 211 LEU A CA 1
ATOM 1636 C C . LEU A 1 211 ? 22.281 2.492 18.266 1 22.48 211 LEU A C 1
ATOM 1638 O O . LEU A 1 211 ? 22.391 1.392 18.812 1 22.48 211 LEU A O 1
ATOM 1642 N N . ARG A 1 212 ? 23.203 3.361 18.469 1 21.83 212 ARG A N 1
ATOM 1643 C CA . ARG A 1 212 ? 24.109 3.121 19.594 1 21.83 212 ARG A CA 1
ATOM 1644 C C . ARG A 1 212 ? 23.484 3.598 20.906 1 21.83 212 ARG A C 1
ATOM 1646 O O . ARG A 1 212 ? 22.859 4.652 20.953 1 21.83 212 ARG A O 1
ATOM 1653 N N . MET B 1 1 ? 19.812 -26.141 -14.07 1 39.09 1 MET B N 1
ATOM 1654 C CA . MET B 1 1 ? 18.406 -25.734 -14.086 1 39.09 1 MET B CA 1
ATOM 1655 C C . MET B 1 1 ? 18.219 -24.406 -13.359 1 39.09 1 MET B C 1
ATOM 1657 O O . MET B 1 1 ? 18.906 -24.125 -12.375 1 39.09 1 MET B O 1
ATOM 1661 N N . SER B 1 2 ? 17.625 -23.484 -13.977 1 53 2 SER B N 1
ATOM 1662 C CA . SER B 1 2 ? 17.641 -22.125 -13.445 1 53 2 SER B CA 1
ATOM 1663 C C . SER B 1 2 ? 17 -22.062 -12.07 1 53 2 SER B C 1
ATOM 1665 O O . SER B 1 2 ? 16.031 -22.781 -11.797 1 53 2 SER B O 1
ATOM 1667 N N . ALA B 1 3 ? 17.641 -21.594 -11.086 1 74.38 3 ALA B N 1
ATOM 1668 C CA . ALA B 1 3 ? 17.297 -21.516 -9.664 1 74.38 3 ALA B CA 1
ATOM 1669 C C . ALA B 1 3 ? 15.992 -20.75 -9.469 1 74.38 3 ALA B C 1
ATOM 1671 O O . ALA B 1 3 ? 15.391 -20.797 -8.391 1 74.38 3 ALA B O 1
ATOM 1672 N N . ALA B 1 4 ? 15.477 -20.25 -10.672 1 81.75 4 ALA B N 1
ATOM 1673 C CA . ALA B 1 4 ? 14.258 -19.453 -10.57 1 81.75 4 ALA B CA 1
ATOM 1674 C C . ALA B 1 4 ? 13.539 -19.359 -11.914 1 81.75 4 ALA B C 1
ATOM 1676 O O . ALA B 1 4 ? 14.18 -19.438 -12.969 1 81.75 4 ALA B O 1
ATOM 1677 N N . ILE B 1 5 ? 12.266 -19.438 -11.898 1 81.12 5 ILE B N 1
ATOM 1678 C CA . ILE B 1 5 ? 11.438 -19.281 -13.086 1 81.12 5 ILE B CA 1
ATOM 1679 C C . ILE B 1 5 ? 10.875 -17.859 -13.148 1 81.12 5 ILE B C 1
ATOM 1681 O O . ILE B 1 5 ? 10.188 -17.422 -12.219 1 81.12 5 ILE B O 1
ATOM 1685 N N . GLU B 1 6 ? 11.188 -17.188 -14.227 1 83.31 6 GLU B N 1
ATOM 1686 C CA . GLU B 1 6 ? 10.672 -15.828 -14.383 1 83.31 6 GLU B CA 1
ATOM 1687 C C . GLU B 1 6 ? 9.195 -15.844 -14.773 1 83.31 6 GLU B C 1
ATOM 1689 O O . GLU B 1 6 ? 8.797 -16.578 -15.688 1 83.31 6 GLU B O 1
ATOM 1694 N N . ILE B 1 7 ? 8.383 -15.078 -14.125 1 80.56 7 ILE B N 1
ATOM 1695 C CA . ILE B 1 7 ? 6.957 -14.945 -14.398 1 80.56 7 ILE B CA 1
ATOM 1696 C C . ILE B 1 7 ? 6.727 -13.812 -15.391 1 80.56 7 ILE B C 1
ATOM 1698 O O . ILE B 1 7 ? 7.207 -12.695 -15.188 1 80.56 7 ILE B O 1
ATOM 1702 N N . PRO B 1 8 ? 5.926 -14.172 -16.391 1 76.25 8 PRO B N 1
ATOM 1703 C CA . PRO B 1 8 ? 5.664 -13.102 -17.359 1 76.25 8 PRO B CA 1
ATOM 1704 C C . PRO B 1 8 ? 4.855 -11.953 -16.75 1 76.25 8 PRO B C 1
ATOM 1706 O O . PRO B 1 8 ? 3.965 -12.188 -15.93 1 76.25 8 PRO B O 1
ATOM 1709 N N . ARG B 1 9 ? 5.113 -10.766 -17.219 1 71.56 9 ARG B N 1
ATOM 1710 C CA . ARG B 1 9 ? 4.5 -9.555 -16.672 1 71.56 9 ARG B CA 1
ATOM 1711 C C . ARG B 1 9 ? 2.984 -9.586 -16.844 1 71.56 9 ARG B C 1
ATOM 1713 O O . ARG B 1 9 ? 2.248 -9.133 -15.961 1 71.56 9 ARG B O 1
ATOM 1720 N N . HIS B 1 10 ? 2.584 -10.039 -17.969 1 65.94 10 HIS B N 1
ATOM 1721 C CA . HIS B 1 10 ? 1.16 -9.984 -18.281 1 65.94 10 HIS B CA 1
ATOM 1722 C C . HIS B 1 10 ? 0.361 -10.922 -17.375 1 65.94 10 HIS B C 1
ATOM 1724 O O . HIS B 1 10 ? -0.872 -10.867 -17.359 1 65.94 10 HIS B O 1
ATOM 1730 N N . TRP B 1 11 ? 0.967 -11.742 -16.656 1 63.78 11 TRP B N 1
ATOM 1731 C CA . TRP B 1 11 ? 0.277 -12.602 -15.703 1 63.78 11 TRP B CA 1
ATOM 1732 C C . TRP B 1 11 ? -0.004 -11.859 -14.406 1 63.78 11 TRP B C 1
ATOM 1734 O O . TRP B 1 11 ? -0.769 -12.336 -13.562 1 63.78 11 TRP B O 1
ATOM 1744 N N . SER B 1 12 ? 0.621 -10.711 -14.328 1 57.66 12 SER B N 1
ATOM 1745 C CA . SER B 1 12 ? 0.526 -10.023 -13.047 1 57.66 12 SER B CA 1
ATOM 1746 C C . SER B 1 12 ? -0.49 -8.883 -13.109 1 57.66 12 SER B C 1
ATOM 1748 O O . SER B 1 12 ? -0.683 -8.266 -14.156 1 57.66 12 SER B O 1
ATOM 1750 N N . SER B 1 13 ? -1.684 -8.797 -12.273 1 54.72 13 SER B N 1
ATOM 1751 C CA . SER B 1 13 ? -2.727 -7.781 -12.195 1 54.72 13 SER B CA 1
ATOM 1752 C C . SER B 1 13 ? -2.207 -6.504 -11.539 1 54.72 13 SER B C 1
ATOM 1754 O O . SER B 1 13 ? -2.992 -5.648 -11.133 1 54.72 13 SER B O 1
ATOM 1756 N N . THR B 1 14 ? -1.064 -5.828 -11.906 1 54.91 14 THR B N 1
ATOM 1757 C CA . THR B 1 14 ? -0.305 -5.234 -10.812 1 54.91 14 THR B CA 1
ATOM 1758 C C . THR B 1 14 ? -0.758 -3.799 -10.555 1 54.91 14 THR B C 1
ATOM 1760 O O . THR B 1 14 ? -0.958 -3.027 -11.492 1 54.91 14 THR B O 1
ATOM 1763 N N . PHE B 1 15 ? -2.006 -3.453 -9.586 1 58.72 15 PHE B N 1
ATOM 1764 C CA . PHE B 1 15 ? -2.018 -2.127 -8.984 1 58.72 15 PHE B CA 1
ATOM 1765 C C . PHE B 1 15 ? -0.644 -1.475 -9.078 1 58.72 15 PHE B C 1
ATOM 1767 O O . PHE B 1 15 ? -0.54 -0.257 -9.25 1 58.72 15 PHE B O 1
ATOM 1774 N N . LEU B 1 16 ? 0.278 -2.293 -9.266 1 61.25 16 LEU B N 1
ATOM 1775 C CA . LEU B 1 16 ? 1.621 -1.738 -9.398 1 61.25 16 LEU B CA 1
ATOM 1776 C C . LEU B 1 16 ? 1.987 -1.555 -10.867 1 61.25 16 LEU B C 1
ATOM 1778 O O . LEU B 1 16 ? 2.307 -2.525 -11.562 1 61.25 16 LEU B O 1
ATOM 1782 N N . SER B 1 17 ? 1.494 -0.518 -11.344 1 58.22 17 SER B N 1
ATOM 1783 C CA . SER B 1 17 ? 1.682 -0.213 -12.758 1 58.22 17 SER B CA 1
ATOM 1784 C C . SER B 1 17 ? 3.07 0.361 -13.023 1 58.22 17 SER B C 1
ATOM 1786 O O . SER B 1 17 ? 3.844 0.579 -12.086 1 58.22 17 SER B O 1
ATOM 1788 N N . ASN B 1 18 ? 3.291 0.493 -14.219 1 55.88 18 ASN B N 1
ATOM 1789 C CA . ASN B 1 18 ? 4.566 1.023 -14.688 1 55.88 18 ASN B CA 1
ATOM 1790 C C . ASN B 1 18 ? 4.805 2.441 -14.18 1 55.88 18 ASN B C 1
ATOM 1792 O O . ASN B 1 18 ? 5.941 2.914 -14.156 1 55.88 18 ASN B O 1
ATOM 1796 N N . LYS B 1 19 ? 3.771 3.035 -13.781 1 57.91 19 LYS B N 1
ATOM 1797 C CA . LYS B 1 19 ? 3.953 4.395 -13.281 1 57.91 19 LYS B CA 1
ATOM 1798 C C . LYS B 1 19 ? 4.559 4.387 -11.883 1 57.91 19 LYS B C 1
ATOM 1800 O O . LYS B 1 19 ? 5.145 5.383 -11.445 1 57.91 19 LYS B O 1
ATOM 1805 N N . THR B 1 20 ? 4.398 3.391 -11.312 1 60.12 20 THR B N 1
ATOM 1806 C CA . THR B 1 20 ? 4.922 3.312 -9.953 1 60.12 20 THR B CA 1
ATOM 1807 C C . THR B 1 20 ? 6.16 2.42 -9.898 1 60.12 20 THR B C 1
ATOM 1809 O O . THR B 1 20 ? 6.992 2.557 -9 1 60.12 20 THR B O 1
ATOM 1812 N N . LEU B 1 21 ? 6.168 1.588 -10.914 1 61.38 21 LEU B N 1
ATOM 1813 C CA . LEU B 1 21 ? 7.266 0.628 -10.953 1 61.38 21 LEU B CA 1
ATOM 1814 C C . LEU B 1 21 ? 7.934 0.616 -12.32 1 61.38 21 LEU B C 1
ATOM 1816 O O . LEU B 1 21 ? 7.262 0.731 -13.352 1 61.38 21 LEU B O 1
ATOM 1820 N N . SER B 1 22 ? 9.164 0.983 -12.32 1 60.69 22 SER B N 1
ATOM 1821 C CA . SER B 1 22 ? 9.93 0.709 -13.531 1 60.69 22 SER B CA 1
ATOM 1822 C C . SER B 1 22 ? 10.688 -0.611 -13.422 1 60.69 22 SER B C 1
ATOM 1824 O O . SER B 1 22 ? 11.172 -0.967 -12.344 1 60.69 22 SER B O 1
ATOM 1826 N N . GLU B 1 23 ? 10.586 -1.467 -14.453 1 69.38 23 GLU B N 1
ATOM 1827 C CA . GLU B 1 23 ? 11.398 -2.674 -14.602 1 69.38 23 GLU B CA 1
ATOM 1828 C C . GLU B 1 23 ? 11.039 -3.703 -13.531 1 69.38 23 GLU B C 1
ATOM 1830 O O . GLU B 1 23 ? 11.898 -4.086 -12.727 1 69.38 23 GLU B O 1
ATOM 1835 N N . VAL B 1 24 ? 9.961 -4.113 -13.375 1 81.19 24 VAL B N 1
ATOM 1836 C CA . VAL B 1 24 ? 9.562 -5.148 -12.43 1 81.19 24 VAL B CA 1
ATOM 1837 C C . VAL B 1 24 ? 9.773 -6.527 -13.055 1 81.19 24 VAL B C 1
ATOM 1839 O O . VAL B 1 24 ? 9.383 -6.762 -14.203 1 81.19 24 VAL B O 1
ATOM 1842 N N . ARG B 1 25 ? 10.586 -7.328 -12.344 1 85.44 25 ARG B N 1
ATOM 1843 C CA . ARG B 1 25 ? 10.727 -8.734 -12.695 1 85.44 25 ARG B CA 1
ATOM 1844 C C . ARG B 1 25 ? 10.273 -9.633 -11.547 1 85.44 25 ARG B C 1
ATOM 1846 O O . ARG B 1 25 ? 10.531 -9.336 -10.383 1 85.44 25 ARG B O 1
ATOM 1853 N N . MET B 1 26 ? 9.664 -10.688 -11.875 1 89.62 26 MET B N 1
ATOM 1854 C CA . MET B 1 26 ? 9.125 -11.609 -10.883 1 89.62 26 MET B CA 1
ATOM 1855 C C . MET B 1 26 ? 9.594 -13.031 -11.141 1 89.62 26 MET B C 1
ATOM 1857 O O . MET B 1 26 ? 9.664 -13.461 -12.297 1 89.62 26 MET B O 1
ATOM 1861 N 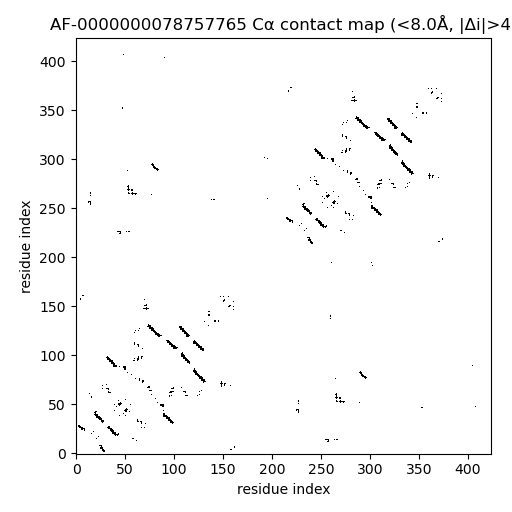N . TYR B 1 27 ? 9.953 -13.711 -9.984 1 88.25 27 TYR B N 1
ATOM 1862 C CA . TYR B 1 27 ? 10.516 -15.055 -10.062 1 88.25 27 TYR B CA 1
ATOM 1863 C C . TYR B 1 27 ? 9.867 -15.969 -9.031 1 88.25 27 TYR B C 1
ATOM 1865 O O . TYR B 1 27 ? 9.609 -15.555 -7.902 1 88.25 27 TYR B O 1
ATOM 1873 N N . LEU B 1 28 ? 9.688 -17.172 -9.5 1 90 28 LEU B N 1
ATOM 1874 C CA . LEU B 1 28 ? 9.445 -18.25 -8.555 1 90 28 LEU B CA 1
ATOM 1875 C C . LEU B 1 28 ? 10.688 -19.125 -8.406 1 90 28 LEU B C 1
ATOM 1877 O O . LEU B 1 28 ? 11.156 -19.719 -9.383 1 90 28 LEU B O 1
ATOM 1881 N N . ARG B 1 29 ? 11.188 -19.219 -7.195 1 90.38 29 ARG B N 1
ATOM 1882 C CA . ARG B 1 29 ? 12.391 -20 -6.961 1 90.38 29 ARG B CA 1
ATOM 1883 C C . ARG B 1 29 ? 12.039 -21.469 -6.719 1 90.38 29 ARG B C 1
ATOM 1885 O O . ARG B 1 29 ? 10.883 -21.797 -6.469 1 90.38 29 ARG B O 1
ATOM 1892 N N . HIS B 1 30 ? 13.078 -22.312 -6.762 1 86.56 30 HIS B N 1
ATOM 1893 C CA . HIS B 1 30 ? 12.883 -23.734 -6.578 1 86.56 30 HIS B CA 1
ATOM 1894 C C . HIS B 1 30 ? 12.445 -24.062 -5.152 1 86.56 30 HIS B C 1
ATOM 1896 O O . HIS B 1 30 ? 11.75 -25.047 -4.918 1 86.56 30 HIS B O 1
ATOM 1902 N N . ASP B 1 31 ? 12.828 -23.188 -4.223 1 90.69 31 ASP B N 1
ATOM 1903 C CA . ASP B 1 31 ? 12.438 -23.422 -2.836 1 90.69 31 ASP B CA 1
ATOM 1904 C C . ASP B 1 31 ? 11.039 -22.891 -2.559 1 90.69 31 ASP B C 1
ATOM 1906 O O . ASP B 1 31 ? 10.617 -22.797 -1.402 1 90.69 31 ASP B O 1
ATOM 1910 N N . LYS B 1 32 ? 10.367 -22.406 -3.604 1 90.94 32 LYS B N 1
ATOM 1911 C CA . LYS B 1 32 ? 8.969 -22 -3.594 1 90.94 32 LYS B CA 1
ATOM 1912 C C . LYS B 1 32 ? 8.82 -20.562 -3.088 1 90.94 32 LYS B C 1
ATOM 1914 O O . LYS B 1 32 ? 7.707 -20.062 -2.93 1 90.94 32 LYS B O 1
ATOM 1919 N N . SER B 1 33 ? 9.977 -19.953 -2.842 1 96.19 33 SER B N 1
ATOM 1920 C CA . SER B 1 33 ? 9.906 -18.531 -2.541 1 96.19 33 SER B CA 1
ATOM 1921 C C . SER B 1 33 ? 9.664 -17.703 -3.805 1 96.19 33 SER B C 1
ATOM 1923 O O . SER B 1 33 ? 10.055 -18.109 -4.898 1 96.19 33 SER B O 1
ATOM 1925 N N . PHE B 1 34 ? 8.969 -16.641 -3.654 1 94.81 34 PHE B N 1
ATOM 1926 C CA . PHE B 1 34 ? 8.672 -15.727 -4.75 1 94.81 34 PHE B CA 1
ATOM 1927 C C . PHE B 1 34 ? 9.422 -14.414 -4.582 1 94.81 34 PHE B C 1
ATOM 1929 O O . PHE B 1 34 ? 9.477 -13.859 -3.482 1 94.81 34 PHE B O 1
ATOM 1936 N N . VAL B 1 35 ? 10 -13.93 -5.695 1 94.31 35 VAL B N 1
ATOM 1937 C CA . VAL B 1 35 ? 10.828 -12.734 -5.621 1 94.31 35 VAL B CA 1
ATOM 1938 C C . VAL B 1 35 ? 10.344 -11.711 -6.645 1 94.31 35 VAL B C 1
ATOM 1940 O O . VAL B 1 35 ? 10.086 -12.047 -7.801 1 94.31 35 VAL B O 1
ATOM 1943 N N . THR B 1 36 ? 10.172 -10.5 -6.227 1 92.69 36 THR B N 1
ATOM 1944 C CA . THR B 1 36 ? 9.93 -9.344 -7.086 1 92.69 36 THR B CA 1
ATOM 1945 C C . THR B 1 36 ? 11.133 -8.406 -7.074 1 92.69 36 THR B C 1
ATOM 1947 O O . THR B 1 36 ? 11.516 -7.891 -6.02 1 92.69 36 THR B O 1
ATOM 1950 N N . GLU B 1 37 ? 11.711 -8.258 -8.211 1 91 37 GLU B N 1
ATOM 1951 C CA . GLU B 1 37 ? 12.727 -7.23 -8.406 1 91 37 GLU B CA 1
ATOM 1952 C C . GLU B 1 37 ? 12.094 -5.922 -8.883 1 91 37 GLU B C 1
ATOM 1954 O O . GLU B 1 37 ? 11.297 -5.918 -9.82 1 91 37 GLU B O 1
ATOM 1959 N N . PHE B 1 38 ? 12.5 -4.844 -8.156 1 89.06 38 PHE B N 1
ATOM 1960 C CA . PHE B 1 38 ? 11.852 -3.604 -8.555 1 89.06 38 PHE B CA 1
ATOM 1961 C C . PHE B 1 38 ? 12.766 -2.41 -8.32 1 89.06 38 PHE B C 1
ATOM 1963 O O . PHE B 1 38 ? 13.727 -2.5 -7.551 1 89.06 38 PHE B O 1
ATOM 1970 N N . ASN B 1 39 ? 12.469 -1.388 -9.047 1 87.12 39 ASN B N 1
ATOM 1971 C CA . ASN B 1 39 ? 13.031 -0.051 -8.883 1 87.12 39 ASN B CA 1
ATOM 1972 C C . ASN B 1 39 ? 11.938 0.992 -8.656 1 87.12 39 ASN B C 1
ATOM 1974 O O . ASN B 1 39 ? 11.109 1.23 -9.539 1 87.12 39 ASN B O 1
ATOM 1978 N N . PRO B 1 40 ? 11.977 1.547 -7.414 1 87.44 40 PRO B N 1
ATOM 1979 C CA . PRO B 1 40 ? 10.93 2.562 -7.246 1 87.44 40 PRO B CA 1
ATOM 1980 C C . PRO B 1 40 ? 11.109 3.75 -8.188 1 87.44 40 PRO B C 1
ATOM 1982 O O . PRO B 1 40 ? 12.18 4.348 -8.242 1 87.44 40 PRO B O 1
ATOM 1985 N N . HIS B 1 41 ? 9.992 4.098 -8.859 1 81 41 HIS B N 1
ATOM 1986 C CA . HIS B 1 41 ? 9.898 5.27 -9.727 1 81 41 HIS B CA 1
ATOM 1987 C C . HIS B 1 41 ? 9.594 6.527 -8.914 1 81 41 HIS B C 1
ATOM 1989 O O . HIS B 1 41 ? 9.117 6.441 -7.781 1 81 41 HIS B O 1
ATOM 1995 N N . PRO B 1 42 ? 9.883 7.703 -9.531 1 79.19 42 PRO B N 1
ATOM 1996 C CA . PRO B 1 42 ? 9.531 8.945 -8.836 1 79.19 42 PRO B CA 1
ATOM 1997 C C . PRO B 1 42 ? 8.062 9.008 -8.438 1 79.19 42 PRO B C 1
ATOM 1999 O O . PRO B 1 42 ? 7.711 9.656 -7.449 1 79.19 42 PRO B O 1
ATOM 2002 N N . GLY B 1 43 ? 7.246 8.328 -9.203 1 78.75 43 GLY B N 1
ATOM 2003 C CA . GLY B 1 43 ? 5.828 8.281 -8.891 1 78.75 43 GLY B CA 1
ATOM 2004 C C . GLY B 1 43 ? 5.523 7.57 -7.586 1 78.75 43 GLY B C 1
ATOM 2005 O O . GLY B 1 43 ? 4.422 7.691 -7.051 1 78.75 43 GLY B O 1
ATOM 2006 N N . ALA B 1 44 ? 6.52 6.859 -7.031 1 83.94 44 ALA B N 1
ATOM 2007 C CA . ALA B 1 44 ? 6.348 6.117 -5.785 1 83.94 44 ALA B CA 1
ATOM 2008 C C . ALA B 1 44 ? 6.859 6.918 -4.59 1 83.94 44 ALA B C 1
ATOM 2010 O O . ALA B 1 44 ? 6.926 6.406 -3.473 1 83.94 44 ALA B O 1
ATOM 2011 N N . GLU B 1 45 ? 7.188 8.203 -4.793 1 84.44 45 GLU B N 1
ATOM 2012 C CA . GLU B 1 45 ? 7.844 9 -3.758 1 84.44 45 GLU B CA 1
ATOM 2013 C C . GLU B 1 45 ? 6.867 9.375 -2.648 1 84.44 45 GLU B C 1
ATOM 2015 O O . GLU B 1 45 ? 5.719 9.734 -2.92 1 84.44 45 GLU B O 1
ATOM 2020 N N . GLY B 1 46 ? 7.371 9.164 -1.462 1 84.56 46 GLY B N 1
ATOM 2021 C CA . GLY B 1 46 ? 6.777 9.734 -0.262 1 84.56 46 GLY B CA 1
ATOM 2022 C C . GLY B 1 46 ? 7.617 10.836 0.356 1 84.56 46 GLY B C 1
ATOM 2023 O O . GLY B 1 46 ? 7.613 11.969 -0.126 1 84.56 46 GLY B O 1
ATOM 2024 N N . PRO B 1 47 ? 8.398 10.469 1.395 1 79.69 47 PRO B N 1
ATOM 2025 C CA . PRO B 1 47 ? 9.391 11.469 1.791 1 79.69 47 PRO B CA 1
ATOM 2026 C C . PRO B 1 47 ? 10.391 11.781 0.678 1 79.69 47 PRO B C 1
ATOM 2028 O O . PRO B 1 47 ? 10.57 10.977 -0.235 1 79.69 47 PRO B O 1
ATOM 2031 N N . LYS B 1 48 ? 10.914 12.859 0.712 1 78.69 48 LYS B N 1
ATOM 2032 C CA . LYS B 1 48 ? 11.812 13.289 -0.356 1 78.69 48 LYS B CA 1
ATOM 2033 C C . LYS B 1 48 ? 12.852 12.219 -0.666 1 78.69 48 LYS B C 1
ATOM 2035 O O . LYS B 1 48 ? 13.555 11.75 0.234 1 78.69 48 LYS B O 1
ATOM 2040 N N . ALA B 1 49 ? 12.852 11.781 -1.885 1 83.56 49 ALA B N 1
ATOM 2041 C CA . ALA B 1 49 ? 13.844 10.883 -2.465 1 83.56 49 ALA B CA 1
ATOM 2042 C C . ALA B 1 49 ? 13.664 9.461 -1.943 1 83.56 49 ALA B C 1
ATOM 2044 O O . ALA B 1 49 ? 14.516 8.594 -2.178 1 83.56 49 ALA B O 1
ATOM 2045 N N . HIS B 1 50 ? 12.656 9.258 -1.249 1 89.5 50 HIS B N 1
ATOM 2046 C CA . HIS B 1 50 ? 12.406 7.926 -0.704 1 89.5 50 HIS B CA 1
ATOM 2047 C C . HIS B 1 50 ? 11.008 7.434 -1.059 1 89.5 50 HIS B C 1
ATOM 2049 O O . HIS B 1 50 ? 10.102 8.242 -1.266 1 89.5 50 HIS B O 1
ATOM 2055 N N . ALA B 1 51 ? 10.875 6.113 -1.047 1 90.75 51 ALA B N 1
ATOM 2056 C CA . ALA B 1 51 ? 9.609 5.5 -1.438 1 90.75 51 ALA B CA 1
ATOM 2057 C C . ALA B 1 51 ? 8.547 5.691 -0.357 1 90.75 51 ALA B C 1
ATOM 2059 O O . ALA B 1 51 ? 8.859 5.641 0.836 1 90.75 51 ALA B O 1
ATOM 2060 N N . HIS B 1 52 ? 7.371 5.871 -0.778 1 90.69 52 HIS B N 1
ATOM 2061 C CA . HIS B 1 52 ? 6.215 5.977 0.103 1 90.69 52 HIS B CA 1
ATOM 2062 C C . HIS B 1 52 ? 5.961 4.668 0.843 1 90.69 52 HIS B C 1
ATOM 2064 O O . HIS B 1 52 ? 6.07 3.588 0.258 1 90.69 52 HIS B O 1
ATOM 2070 N N . GLY B 1 53 ? 5.562 4.742 2.104 1 93.06 53 GLY B N 1
ATOM 2071 C CA . GLY B 1 53 ? 5.27 3.543 2.875 1 93.06 53 GLY B CA 1
ATOM 2072 C C . GLY B 1 53 ? 4.172 2.695 2.264 1 93.06 53 GLY B C 1
ATOM 2073 O O . GLY B 1 53 ? 4.238 1.464 2.297 1 93.06 53 GLY B O 1
ATOM 2074 N N . GLY B 1 54 ? 3.152 3.379 1.793 1 92.38 54 GLY B N 1
ATOM 2075 C CA . GLY B 1 54 ? 2.074 2.668 1.122 1 92.38 54 GLY B CA 1
ATOM 2076 C C . GLY B 1 54 ? 2.531 1.928 -0.121 1 92.38 54 GLY B C 1
ATOM 2077 O O . GLY B 1 54 ? 2.037 0.838 -0.418 1 92.38 54 GLY B O 1
ATOM 2078 N N . PHE B 1 55 ? 3.414 2.469 -0.884 1 89.25 55 PHE B N 1
ATOM 2079 C CA . PHE B 1 55 ? 4 1.801 -2.041 1 89.25 55 PHE B CA 1
ATOM 2080 C C . PHE B 1 55 ? 4.715 0.521 -1.623 1 89.25 55 PHE B C 1
ATOM 2082 O O . PHE B 1 55 ? 4.5 -0.538 -2.217 1 89.25 55 PHE B O 1
ATOM 2089 N N . LEU B 1 56 ? 5.527 0.652 -0.596 1 94.44 56 LEU B N 1
ATOM 2090 C CA . LEU B 1 56 ? 6.266 -0.507 -0.106 1 94.44 56 LEU B CA 1
ATOM 2091 C C . LEU B 1 56 ? 5.312 -1.582 0.405 1 94.44 56 LEU B C 1
ATOM 2093 O O . LEU B 1 56 ? 5.52 -2.771 0.155 1 94.44 56 LEU B O 1
ATOM 2097 N N . ALA B 1 57 ? 4.305 -1.176 1.153 1 95.94 57 ALA B N 1
ATOM 2098 C CA . ALA B 1 57 ? 3.279 -2.115 1.604 1 95.94 57 ALA B CA 1
ATOM 2099 C C . ALA B 1 57 ? 2.646 -2.844 0.423 1 95.94 57 ALA B C 1
ATOM 2101 O O . ALA B 1 57 ? 2.352 -4.039 0.508 1 95.94 57 ALA B O 1
ATOM 2102 N N . SER B 1 58 ? 2.441 -2.131 -0.67 1 92.56 58 SER B N 1
ATOM 2103 C CA . SER B 1 58 ? 1.834 -2.715 -1.86 1 92.56 58 SER B CA 1
ATOM 2104 C C . SER B 1 58 ? 2.74 -3.775 -2.48 1 92.56 58 SER B C 1
ATOM 2106 O O . SER B 1 58 ? 2.266 -4.824 -2.924 1 92.56 58 SER B O 1
ATOM 2108 N N . ILE B 1 59 ? 4.02 -3.465 -2.562 1 92.75 59 ILE B N 1
ATOM 2109 C CA . ILE B 1 59 ? 4.977 -4.426 -3.096 1 92.75 59 ILE B CA 1
ATOM 2110 C C . ILE B 1 59 ? 4.969 -5.691 -2.242 1 92.75 59 ILE B C 1
ATOM 2112 O O . ILE B 1 59 ? 4.934 -6.805 -2.77 1 92.75 59 ILE B O 1
ATOM 2116 N N . LEU B 1 60 ? 4.98 -5.469 -0.988 1 96.94 60 LEU B N 1
ATOM 2117 C CA . LEU B 1 60 ? 4.98 -6.59 -0.055 1 96.94 60 LEU B CA 1
ATOM 2118 C C . LEU B 1 60 ? 3.707 -7.418 -0.203 1 96.94 60 LEU B C 1
ATOM 2120 O O . LEU B 1 60 ? 3.766 -8.648 -0.277 1 96.94 60 LEU B O 1
ATOM 2124 N N . ASP B 1 61 ? 2.58 -6.797 -0.244 1 95.56 61 ASP B N 1
ATOM 2125 C CA . ASP B 1 61 ? 1.293 -7.461 -0.43 1 95.56 61 ASP B CA 1
ATOM 2126 C C . ASP B 1 61 ? 1.278 -8.281 -1.718 1 95.56 61 ASP B C 1
ATOM 2128 O O . ASP B 1 61 ? 0.92 -9.461 -1.704 1 95.56 61 ASP B O 1
ATOM 2132 N N . GLU B 1 62 ? 1.665 -7.652 -2.777 1 91.69 62 GLU B N 1
ATOM 2133 C CA . GLU B 1 62 ? 1.679 -8.305 -4.082 1 91.69 62 GLU B CA 1
ATOM 2134 C C . GLU B 1 62 ? 2.6 -9.523 -4.078 1 91.69 62 GLU B C 1
ATOM 2136 O O . GLU B 1 62 ? 2.238 -10.578 -4.598 1 91.69 62 GLU B O 1
ATOM 2141 N N . THR B 1 63 ? 3.773 -9.359 -3.537 1 94.75 63 THR B N 1
ATOM 2142 C CA . THR B 1 63 ? 4.758 -10.438 -3.547 1 94.75 63 THR B CA 1
ATOM 2143 C C . THR B 1 63 ? 4.285 -11.609 -2.688 1 94.75 63 THR B C 1
ATOM 2145 O O . THR B 1 63 ? 4.414 -12.766 -3.084 1 94.75 63 THR B O 1
ATOM 2148 N N . MET B 1 64 ? 3.736 -11.281 -1.565 1 97.19 64 MET B N 1
ATOM 2149 C CA . MET B 1 64 ? 3.23 -12.336 -0.693 1 97.19 64 MET B CA 1
ATOM 2150 C C . MET B 1 64 ? 2.049 -13.055 -1.336 1 97.19 64 MET B C 1
ATOM 2152 O O . MET B 1 64 ? 1.978 -14.281 -1.312 1 97.19 64 MET B O 1
ATOM 2156 N N . GLY B 1 65 ? 1.089 -12.305 -1.848 1 93.69 65 GLY B N 1
ATOM 2157 C CA . GLY B 1 65 ? -0.008 -12.93 -2.574 1 93.69 65 GLY B CA 1
ATOM 2158 C C . GLY B 1 65 ? 0.458 -13.805 -3.721 1 93.69 65 GLY B C 1
ATOM 2159 O O . GLY B 1 65 ? -0.046 -14.914 -3.902 1 93.69 65 GLY B O 1
ATOM 2160 N N . SER B 1 66 ? 1.441 -13.32 -4.453 1 90.44 66 SER B N 1
ATOM 2161 C CA . SER B 1 66 ? 1.979 -14.055 -5.594 1 90.44 66 SER B CA 1
ATOM 2162 C C . SER B 1 66 ? 2.643 -15.352 -5.152 1 90.44 66 SER B C 1
ATOM 2164 O O . SER B 1 66 ? 2.553 -16.375 -5.844 1 90.44 66 SER B O 1
ATOM 2166 N N . ALA B 1 67 ? 3.338 -15.32 -4.059 1 94 67 ALA B N 1
ATOM 2167 C CA . ALA B 1 67 ? 3.924 -16.547 -3.525 1 94 67 ALA B CA 1
ATOM 2168 C C . ALA B 1 67 ? 2.865 -17.641 -3.359 1 94 67 ALA B C 1
ATOM 2170 O O . ALA B 1 67 ? 3.111 -18.797 -3.674 1 94 67 ALA B O 1
ATOM 2171 N N . CYS B 1 68 ? 1.73 -17.266 -2.922 1 93.31 68 CYS B N 1
ATOM 2172 C CA . CYS B 1 68 ? 0.647 -18.219 -2.742 1 93.31 68 CYS B CA 1
ATOM 2173 C C . CYS B 1 68 ? 0.094 -18.688 -4.086 1 93.31 68 CYS B C 1
ATOM 2175 O O . CYS B 1 68 ? 0.065 -19.875 -4.375 1 93.31 68 CYS B O 1
ATOM 2177 N N . TRP B 1 69 ? -0.252 -17.719 -4.91 1 88.5 69 TRP B N 1
ATOM 2178 C CA . TRP B 1 69 ? -0.925 -18.031 -6.172 1 88.5 69 TRP B CA 1
ATOM 2179 C C . TRP B 1 69 ? -0.044 -18.891 -7.062 1 88.5 69 TRP B C 1
ATOM 2181 O O . TRP B 1 69 ? -0.511 -19.891 -7.633 1 88.5 69 TRP B O 1
ATOM 2191 N N . TYR B 1 70 ? 1.193 -18.578 -7.156 1 86.44 70 TYR B N 1
ATOM 2192 C CA . TYR B 1 70 ? 2.076 -19.281 -8.078 1 86.44 70 TYR B CA 1
ATOM 2193 C C . TYR B 1 70 ? 2.592 -20.578 -7.465 1 86.44 70 TYR B C 1
ATOM 2195 O O . TYR B 1 70 ? 3.33 -21.328 -8.109 1 86.44 70 TYR B O 1
ATOM 2203 N N . ASN B 1 71 ? 2.203 -20.859 -6.254 1 88.31 71 ASN B N 1
ATOM 2204 C CA . ASN B 1 71 ? 2.391 -22.172 -5.652 1 88.31 71 ASN B CA 1
ATOM 2205 C C . ASN B 1 71 ? 1.075 -22.938 -5.562 1 88.31 71 ASN B C 1
ATOM 2207 O O . ASN B 1 71 ? 0.961 -23.906 -4.797 1 88.31 71 ASN B O 1
ATOM 2211 N N . GLY B 1 72 ? 0.048 -22.406 -6.324 1 85.31 72 GLY B N 1
ATOM 2212 C CA . GLY B 1 72 ? -1.183 -23.156 -6.527 1 85.31 72 GLY B CA 1
ATOM 2213 C C . GLY B 1 72 ? -2.232 -22.875 -5.469 1 85.31 72 GLY B C 1
ATOM 2214 O O . GLY B 1 72 ? -3.156 -23.672 -5.273 1 85.31 72 GLY B O 1
ATOM 2215 N N . LEU B 1 73 ? -2.082 -21.844 -4.699 1 90.06 73 LEU B N 1
ATOM 2216 C CA . LEU B 1 73 ? -3.018 -21.484 -3.639 1 90.06 73 LEU B CA 1
ATOM 2217 C C . LEU B 1 73 ? -3.717 -20.172 -3.953 1 90.06 73 LEU B C 1
ATOM 2219 O O . LEU B 1 73 ? -3.176 -19.094 -3.676 1 90.06 73 LEU B O 1
ATOM 2223 N N . PRO B 1 74 ? -4.93 -20.219 -4.508 1 88.81 74 PRO B N 1
ATOM 2224 C CA . PRO B 1 74 ? -5.68 -18.969 -4.68 1 88.81 74 PRO B CA 1
ATOM 2225 C C . PRO B 1 74 ? -6.082 -18.344 -3.35 1 88.81 74 PRO B C 1
ATOM 2227 O O . PRO B 1 74 ? -6.703 -19 -2.512 1 88.81 74 PRO B O 1
ATOM 2230 N N . VAL B 1 75 ? -5.703 -17.062 -3.162 1 91.38 75 VAL B N 1
ATOM 2231 C CA . VAL B 1 75 ? -5.906 -16.484 -1.844 1 91.38 75 VAL B CA 1
ATOM 2232 C C . VAL B 1 75 ? -6.293 -15.008 -1.988 1 91.38 75 VAL B C 1
ATOM 2234 O O . VAL B 1 75 ? -6.125 -14.422 -3.059 1 91.38 75 VAL B O 1
ATOM 2237 N N . LEU B 1 76 ? -6.879 -14.461 -0.899 1 92.31 76 LEU B N 1
ATOM 2238 C CA . LEU B 1 76 ? -7.07 -13.031 -0.678 1 92.31 76 LEU B CA 1
ATOM 2239 C C . LEU B 1 76 ? -6.43 -12.594 0.635 1 92.31 76 LEU B C 1
ATOM 2241 O O . LEU B 1 76 ? -6.406 -13.359 1.604 1 92.31 76 LEU B O 1
ATOM 2245 N N . ALA B 1 77 ? -5.977 -11.383 0.635 1 95.75 77 ALA B N 1
ATOM 2246 C CA . ALA B 1 77 ? -5.336 -10.875 1.846 1 95.75 77 ALA B CA 1
ATOM 2247 C C . ALA B 1 77 ? -6.355 -10.672 2.963 1 95.75 77 ALA B C 1
ATOM 2249 O O . ALA B 1 77 ? -7.438 -10.133 2.732 1 95.75 77 ALA B O 1
ATOM 2250 N N . ALA B 1 78 ? -6.008 -11.125 4.156 1 98 78 ALA B N 1
ATOM 2251 C CA . ALA B 1 78 ? -6.84 -10.906 5.34 1 98 78 ALA B CA 1
ATOM 2252 C C . ALA B 1 78 ? -6.145 -9.992 6.34 1 98 78 ALA B C 1
ATOM 2254 O O . ALA B 1 78 ? -6.801 -9.219 7.043 1 98 78 ALA B O 1
ATOM 2255 N N . ASN B 1 79 ? -4.84 -10.188 6.43 1 98.56 79 ASN B N 1
ATOM 2256 C CA . ASN B 1 79 ? -4.016 -9.336 7.281 1 98.56 79 ASN B CA 1
ATOM 2257 C C . ASN B 1 79 ? -2.686 -9 6.617 1 98.56 79 ASN B C 1
ATOM 2259 O O . ASN B 1 79 ? -2.113 -9.828 5.906 1 98.56 79 ASN B O 1
ATOM 2263 N N . LEU B 1 80 ? -2.229 -7.824 6.871 1 98.75 80 LEU B N 1
ATOM 2264 C CA . LEU B 1 80 ? -0.911 -7.367 6.441 1 98.75 80 LEU B CA 1
ATOM 2265 C C . LEU B 1 80 ? -0.226 -6.574 7.551 1 98.75 80 LEU B C 1
ATOM 2267 O O . LEU B 1 80 ? -0.792 -5.609 8.07 1 98.75 80 LEU B O 1
ATOM 2271 N N . SER B 1 81 ? 0.915 -7.012 7.961 1 98.88 81 SER B N 1
ATOM 2272 C CA . SER B 1 81 ? 1.718 -6.293 8.945 1 98.88 81 SER B CA 1
ATOM 2273 C C . SER B 1 81 ? 3.098 -5.957 8.391 1 98.88 81 SER B C 1
ATOM 2275 O O . SER B 1 81 ? 3.836 -6.844 7.961 1 98.88 81 SER B O 1
ATOM 2277 N N . VAL B 1 82 ? 3.424 -4.707 8.422 1 98.88 82 VAL B N 1
ATOM 2278 C CA . VAL B 1 82 ? 4.688 -4.254 7.855 1 98.88 82 VAL B CA 1
ATOM 2279 C C . VAL B 1 82 ? 5.52 -3.559 8.93 1 98.88 82 VAL B C 1
ATOM 2281 O O . VAL B 1 82 ? 5.004 -2.721 9.672 1 98.88 82 VAL B O 1
ATOM 2284 N N . LYS B 1 83 ? 6.711 -3.916 9.047 1 98.81 83 LYS B N 1
ATOM 2285 C CA . LYS B 1 83 ? 7.727 -3.205 9.82 1 98.81 83 LYS B CA 1
ATOM 2286 C C . LYS B 1 83 ? 8.695 -2.469 8.898 1 98.81 83 LYS B C 1
ATOM 2288 O O . LYS B 1 83 ? 9.422 -3.096 8.125 1 98.81 83 LYS B O 1
ATOM 2293 N N . TYR B 1 84 ? 8.664 -1.187 9 1 98.06 84 TYR B N 1
ATOM 2294 C CA . TYR B 1 84 ? 9.602 -0.371 8.234 1 98.06 84 TYR B CA 1
ATOM 2295 C C . TYR B 1 84 ? 10.891 -0.147 9.008 1 98.06 84 TYR B C 1
ATOM 2297 O O . TYR B 1 84 ? 10.938 0.675 9.922 1 98.06 84 TYR B O 1
ATOM 2305 N N . ARG B 1 85 ? 11.953 -0.762 8.555 1 97.38 85 ARG B N 1
ATOM 2306 C CA . ARG B 1 85 ? 13.211 -0.734 9.289 1 97.38 85 ARG B CA 1
ATOM 2307 C C . ARG B 1 85 ? 14.07 0.446 8.844 1 97.38 85 ARG B C 1
ATOM 2309 O O . ARG B 1 85 ? 14.773 1.049 9.664 1 97.38 85 ARG B O 1
ATOM 2316 N N . ARG B 1 86 ? 14.07 0.695 7.547 1 95.12 86 ARG B N 1
ATOM 2317 C CA . ARG B 1 86 ? 14.82 1.783 6.934 1 95.12 86 ARG B CA 1
ATOM 2318 C C . ARG B 1 86 ? 14.039 2.408 5.781 1 95.12 86 ARG B C 1
ATOM 2320 O O . ARG B 1 86 ? 13.258 1.729 5.113 1 95.12 86 ARG B O 1
ATOM 2327 N N . SER B 1 87 ? 14.273 3.719 5.641 1 94 87 SER B N 1
ATOM 2328 C CA . SER B 1 87 ? 13.703 4.344 4.453 1 94 87 SER B CA 1
ATOM 2329 C C . SER B 1 87 ? 14.297 3.76 3.18 1 94 87 SER B C 1
ATOM 2331 O O . SER B 1 87 ? 15.484 3.412 3.143 1 94 87 SER B O 1
ATOM 2333 N N . VAL B 1 88 ? 13.508 3.668 2.113 1 93.56 88 VAL B N 1
ATOM 2334 C CA . VAL B 1 88 ? 13.945 3.086 0.849 1 93.56 88 VAL B CA 1
ATOM 2335 C C . VAL B 1 88 ? 14.211 4.195 -0.167 1 93.56 88 VAL B C 1
ATOM 2337 O O . VAL B 1 88 ? 13.273 4.836 -0.652 1 93.56 88 VAL B O 1
ATOM 2340 N N . PRO B 1 89 ? 15.477 4.426 -0.503 1 91.81 89 PRO B N 1
ATOM 2341 C CA . PRO B 1 89 ? 15.773 5.457 -1.505 1 91.81 89 PRO B CA 1
ATOM 2342 C C . PRO B 1 89 ? 15.148 5.148 -2.865 1 91.81 89 PRO B C 1
ATOM 2344 O O . PRO B 1 89 ? 15.047 3.98 -3.252 1 91.81 89 PRO B O 1
ATOM 2347 N N . LEU B 1 90 ? 14.844 6.285 -3.486 1 87.06 90 LEU B N 1
ATOM 2348 C CA . LEU B 1 90 ? 14.375 6.125 -4.859 1 87.06 90 LEU B CA 1
ATOM 2349 C C . LEU B 1 90 ? 15.523 5.734 -5.781 1 87.06 90 LEU B C 1
ATOM 2351 O O . LEU B 1 90 ? 16.688 5.855 -5.41 1 87.06 90 LEU B O 1
ATOM 2355 N N . ALA B 1 91 ? 15.289 5.199 -6.914 1 77.69 91 ALA B N 1
ATOM 2356 C CA . ALA B 1 91 ? 16.234 4.887 -7.984 1 77.69 91 ALA B CA 1
ATOM 2357 C C . ALA B 1 91 ? 17.219 3.814 -7.547 1 77.69 91 ALA B C 1
ATOM 2359 O O . ALA B 1 91 ? 18.406 3.893 -7.867 1 77.69 91 ALA B O 1
ATOM 2360 N N . GLY B 1 92 ? 16.953 2.994 -6.66 1 87.38 92 GLY B N 1
ATOM 2361 C CA . GLY B 1 92 ? 17.703 1.783 -6.328 1 87.38 92 GLY B CA 1
ATOM 2362 C C . GLY B 1 92 ? 17.047 0.524 -6.871 1 87.38 92 GLY B C 1
ATOM 2363 O O . GLY B 1 92 ? 15.938 0.573 -7.414 1 87.38 92 GLY B O 1
ATOM 2364 N N . HIS B 1 93 ? 17.859 -0.552 -6.82 1 91.75 93 HIS B N 1
ATOM 2365 C CA . HIS B 1 93 ? 17.359 -1.873 -7.195 1 91.75 93 HIS B CA 1
ATOM 2366 C C . HIS B 1 93 ? 17.172 -2.754 -5.965 1 91.75 93 HIS B C 1
ATOM 2368 O O . HIS B 1 93 ? 18.125 -3.043 -5.242 1 91.75 93 HIS B O 1
ATOM 2374 N N . TYR B 1 94 ? 15.914 -3.148 -5.766 1 94.88 94 TYR B N 1
ATOM 2375 C CA . TYR B 1 94 ? 15.57 -3.873 -4.547 1 94.88 94 TYR B CA 1
ATOM 2376 C C . TYR B 1 94 ? 14.914 -5.211 -4.875 1 94.88 94 TYR B C 1
ATOM 2378 O O . TYR B 1 94 ? 14.391 -5.398 -5.977 1 94.88 94 TYR B O 1
ATOM 2386 N N . LEU B 1 95 ? 15.047 -6.109 -3.912 1 96.06 95 LEU B N 1
ATOM 2387 C CA . LEU B 1 95 ? 14.359 -7.395 -3.979 1 96.06 95 LEU B CA 1
ATOM 2388 C C . LEU B 1 95 ? 13.312 -7.516 -2.873 1 96.06 95 LEU B C 1
ATOM 2390 O O . LEU B 1 95 ? 13.578 -7.141 -1.726 1 96.06 95 LEU B O 1
ATOM 2394 N N . CYS B 1 96 ? 12.172 -7.895 -3.262 1 96.88 96 CYS B N 1
ATOM 2395 C CA . CYS B 1 96 ? 11.164 -8.336 -2.303 1 96.88 96 CYS B CA 1
ATOM 2396 C C . CYS B 1 96 ? 10.977 -9.844 -2.373 1 96.88 96 CYS B C 1
ATOM 2398 O O . CYS B 1 96 ? 10.57 -10.383 -3.408 1 96.88 96 CYS B O 1
ATOM 2400 N N . GLU B 1 97 ? 11.242 -10.5 -1.264 1 97.81 97 GLU B N 1
ATOM 2401 C CA . GLU B 1 97 ? 11.133 -11.953 -1.212 1 97.81 97 GLU B CA 1
ATOM 2402 C C . GLU B 1 97 ? 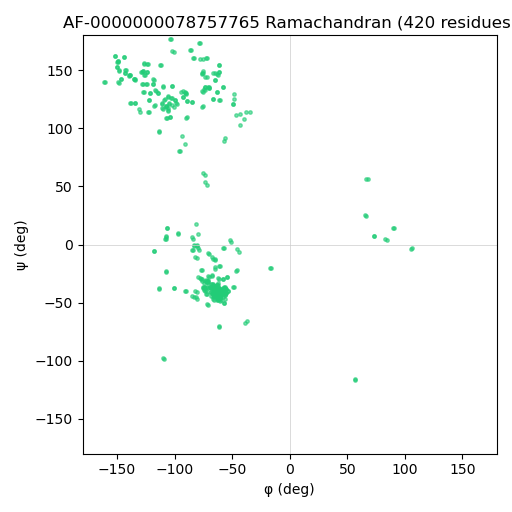10.055 -12.391 -0.227 1 97.81 97 GLU B C 1
ATOM 2404 O O . GLU B 1 97 ? 9.977 -11.867 0.887 1 97.81 97 GLU B O 1
ATOM 2409 N N . ALA B 1 98 ? 9.234 -13.297 -0.673 1 98.44 98 ALA B N 1
ATOM 2410 C CA . ALA B 1 98 ? 8.156 -13.812 0.167 1 98.44 98 ALA B CA 1
ATOM 2411 C C . ALA B 1 98 ? 8.172 -15.344 0.189 1 98.44 98 ALA B C 1
ATOM 2413 O O . ALA B 1 98 ? 8.5 -15.984 -0.813 1 98.44 98 ALA B O 1
ATOM 2414 N N . LYS B 1 99 ? 7.773 -15.875 1.277 1 98.12 99 LYS B N 1
ATOM 2415 C CA . LYS B 1 99 ? 7.684 -17.328 1.446 1 98.12 99 LYS B CA 1
ATOM 2416 C C . LYS B 1 99 ? 6.512 -17.703 2.352 1 98.12 99 LYS B C 1
ATOM 2418 O O . LYS B 1 99 ? 6.254 -17.031 3.352 1 98.12 99 LYS B O 1
ATOM 2423 N N . ILE B 1 100 ? 5.859 -18.797 1.997 1 97.88 100 ILE B N 1
ATOM 2424 C CA . ILE B 1 100 ? 4.801 -19.328 2.85 1 97.88 100 ILE B CA 1
ATOM 2425 C C . ILE B 1 100 ? 5.414 -20.016 4.066 1 97.88 100 ILE B C 1
ATOM 2427 O O . ILE B 1 100 ? 6.168 -20.984 3.928 1 97.88 100 ILE B O 1
ATOM 2431 N N . ASP B 1 101 ? 5.098 -19.516 5.234 1 96.88 101 ASP B N 1
ATOM 2432 C CA . ASP B 1 101 ? 5.641 -20.062 6.477 1 96.88 101 ASP B CA 1
ATOM 2433 C C . ASP B 1 101 ? 4.824 -21.25 6.961 1 96.88 101 ASP B C 1
ATOM 2435 O O . ASP B 1 101 ? 5.387 -22.234 7.453 1 96.88 101 ASP B O 1
ATOM 2439 N N . ARG B 1 102 ? 3.586 -21.047 6.887 1 95.56 102 ARG B N 1
ATOM 2440 C CA . ARG B 1 102 ? 2.652 -22.047 7.398 1 95.56 102 ARG B CA 1
ATOM 2441 C C . ARG B 1 102 ? 1.354 -22.031 6.598 1 95.56 102 ARG B C 1
ATOM 2443 O O . ARG B 1 102 ? 0.868 -20.984 6.195 1 95.56 102 ARG B O 1
ATOM 2450 N N . LEU B 1 103 ? 0.895 -23.234 6.379 1 93.56 103 LEU B N 1
ATOM 2451 C CA . LEU B 1 103 ? -0.382 -23.406 5.695 1 93.56 103 LEU B CA 1
ATOM 2452 C C . LEU B 1 103 ? -1.391 -24.109 6.598 1 93.56 103 LEU B C 1
ATOM 2454 O O . LEU B 1 103 ? -1.113 -25.188 7.125 1 93.56 103 LEU B O 1
ATOM 2458 N N . GLU B 1 104 ? -2.404 -23.453 6.848 1 91.88 104 GLU B N 1
ATOM 2459 C CA . GLU B 1 104 ? -3.557 -24.047 7.523 1 91.88 104 GLU B CA 1
ATOM 2460 C C . GLU B 1 104 ? -4.684 -24.344 6.539 1 91.88 104 GLU B C 1
ATOM 2462 O O . GLU B 1 104 ? -4.531 -24.141 5.332 1 91.88 104 GLU B O 1
ATOM 2467 N N . THR B 1 105 ? -5.762 -24.938 7.004 1 86.88 105 THR B N 1
ATOM 2468 C CA . THR B 1 105 ? -6.852 -25.375 6.137 1 86.88 105 THR B CA 1
ATOM 2469 C C . THR B 1 105 ? -7.383 -24.203 5.309 1 86.88 105 THR B C 1
ATOM 2471 O O . THR B 1 105 ? -7.555 -24.344 4.094 1 86.88 105 THR B O 1
ATOM 2474 N N . ARG B 1 106 ? -7.547 -23.078 5.957 1 90.25 106 ARG B N 1
ATOM 2475 C CA . ARG B 1 106 ? -8.195 -21.969 5.25 1 90.25 106 ARG B CA 1
ATOM 2476 C C . ARG B 1 106 ? -7.258 -20.781 5.121 1 90.25 106 ARG B C 1
ATOM 2478 O O . ARG B 1 106 ? -7.582 -19.797 4.449 1 90.25 106 ARG B O 1
ATOM 2485 N N . ARG B 1 107 ? -6.105 -20.859 5.73 1 95.06 107 ARG B N 1
ATOM 2486 C CA . ARG B 1 107 ? -5.254 -19.688 5.781 1 95.06 107 ARG B CA 1
ATOM 2487 C C . ARG B 1 107 ? -3.807 -20.031 5.453 1 95.06 107 ARG B C 1
ATOM 2489 O O . ARG B 1 107 ? -3.312 -21.094 5.855 1 95.06 107 ARG B O 1
ATOM 2496 N N . ALA B 1 108 ? -3.141 -19.172 4.75 1 97.81 108 ALA B N 1
ATOM 2497 C CA . ALA B 1 108 ? -1.697 -19.219 4.535 1 97.81 108 ALA B CA 1
ATOM 2498 C C . ALA B 1 108 ? -0.994 -18.078 5.258 1 97.81 108 ALA B C 1
ATOM 2500 O O . ALA B 1 108 ? -1.368 -16.906 5.102 1 97.81 108 ALA B O 1
ATOM 2501 N N . MET B 1 109 ? -0.074 -18.438 6.145 1 98.56 109 MET B N 1
ATOM 2502 C CA . MET B 1 109 ? 0.797 -17.438 6.766 1 98.56 109 MET B CA 1
ATOM 2503 C C . MET B 1 109 ? 2.057 -17.234 5.934 1 98.56 109 MET B C 1
ATOM 2505 O O . MET B 1 109 ? 2.793 -18.172 5.656 1 98.56 109 MET B O 1
ATOM 2509 N N . VAL B 1 110 ? 2.271 -16 5.543 1 98.69 110 VAL B N 1
ATOM 2510 C CA . VAL B 1 110 ? 3.354 -15.68 4.617 1 98.69 110 VAL B CA 1
ATOM 2511 C C . VAL B 1 110 ? 4.258 -14.609 5.23 1 98.69 110 VAL B C 1
ATOM 2513 O O . VAL B 1 110 ? 3.781 -13.688 5.891 1 98.69 110 VAL B O 1
ATOM 2516 N N . ASN B 1 111 ? 5.527 -14.734 5.102 1 98.75 111 ASN B N 1
ATOM 2517 C CA . ASN B 1 111 ? 6.48 -13.695 5.477 1 98.75 111 ASN B CA 1
ATOM 2518 C C . ASN B 1 111 ? 7.184 -13.117 4.254 1 98.75 111 ASN B C 1
ATOM 2520 O O . ASN B 1 111 ? 7.273 -13.766 3.213 1 98.75 111 ASN B O 1
ATOM 2524 N N . ALA B 1 112 ? 7.637 -11.898 4.352 1 98.75 112 ALA B N 1
ATOM 2525 C CA . ALA B 1 112 ? 8.344 -11.242 3.252 1 98.75 112 ALA B CA 1
ATOM 2526 C C . ALA B 1 112 ? 9.328 -10.203 3.771 1 98.75 112 ALA B C 1
ATOM 2528 O O . ALA B 1 112 ? 9.25 -9.789 4.934 1 98.75 112 ALA B O 1
ATOM 2529 N N . ARG B 1 113 ? 10.242 -9.828 2.945 1 98.75 113 ARG B N 1
ATOM 2530 C CA . ARG B 1 113 ? 11.18 -8.75 3.234 1 98.75 113 ARG B CA 1
ATOM 2531 C C . ARG B 1 113 ? 11.586 -8.016 1.957 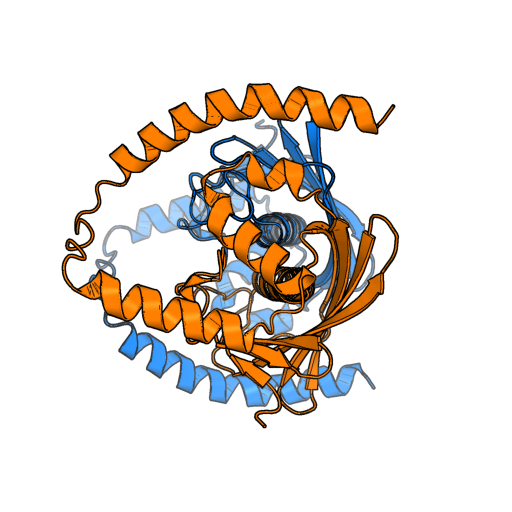1 98.75 113 ARG B C 1
ATOM 2533 O O . ARG B 1 113 ? 11.578 -8.602 0.874 1 98.75 113 ARG B O 1
ATOM 2540 N N . ILE B 1 114 ? 11.883 -6.766 2.055 1 98.44 114 ILE B N 1
ATOM 2541 C CA . ILE B 1 114 ? 12.539 -5.969 1.022 1 98.44 114 ILE B CA 1
ATOM 2542 C C . ILE B 1 114 ? 13.992 -5.707 1.414 1 98.44 114 ILE B C 1
ATOM 2544 O O . ILE B 1 114 ? 14.266 -5.246 2.523 1 98.44 114 ILE B O 1
ATOM 2548 N N . TYR B 1 115 ? 14.883 -6.023 0.51 1 98.12 115 TYR B N 1
ATOM 2549 C CA . TYR B 1 115 ? 16.297 -5.891 0.854 1 98.12 115 TYR B CA 1
ATOM 2550 C C . TYR B 1 115 ? 17.125 -5.559 -0.38 1 98.12 115 TYR B C 1
ATOM 2552 O O . TYR B 1 115 ? 16.656 -5.695 -1.511 1 98.12 115 TYR B O 1
ATOM 2560 N N . LYS B 1 116 ? 18.203 -5.027 -0.166 1 96.06 116 LYS B N 1
ATOM 2561 C CA . LYS B 1 116 ? 19.266 -4.805 -1.137 1 96.06 116 LYS B CA 1
ATOM 2562 C C . LYS B 1 116 ? 20.625 -5.207 -0.562 1 96.06 116 LYS B C 1
ATOM 2564 O O . LYS B 1 116 ? 21.016 -4.723 0.501 1 96.06 116 LYS B O 1
ATOM 2569 N N . ASP B 1 117 ? 21.219 -6.152 -1.304 1 92 117 ASP B N 1
ATOM 2570 C CA . ASP B 1 117 ? 22.438 -6.738 -0.782 1 92 117 ASP B CA 1
ATOM 2571 C C . ASP B 1 117 ? 22.219 -7.332 0.608 1 92 117 ASP B C 1
ATOM 2573 O O . ASP B 1 117 ? 21.328 -8.156 0.8 1 92 117 ASP B O 1
ATOM 2577 N N . ASP B 1 118 ? 22.828 -6.863 1.645 1 92.94 118 ASP B N 1
ATOM 2578 C CA . ASP B 1 118 ? 22.688 -7.457 2.971 1 92.94 118 ASP B CA 1
ATOM 2579 C C . ASP B 1 118 ? 21.844 -6.566 3.883 1 92.94 118 ASP B C 1
ATOM 2581 O O . ASP B 1 118 ? 21.641 -6.887 5.055 1 92.94 118 ASP B O 1
ATOM 2585 N N . THR B 1 119 ? 21.281 -5.527 3.289 1 96.56 119 THR B N 1
ATOM 2586 C CA . THR B 1 119 ? 20.5 -4.594 4.094 1 96.56 119 THR B CA 1
ATOM 2587 C C . THR B 1 119 ? 19.016 -4.871 3.955 1 96.56 119 THR B C 1
ATOM 2589 O O . THR B 1 119 ? 18.484 -4.895 2.844 1 96.56 119 THR B O 1
ATOM 2592 N N . VAL B 1 120 ? 18.328 -5.094 5.09 1 98.38 120 VAL B N 1
ATOM 2593 C CA . VAL B 1 120 ? 16.875 -5.262 5.105 1 98.38 120 VAL B CA 1
ATOM 2594 C C . VAL B 1 120 ? 16.203 -3.916 5.363 1 98.38 120 VAL B C 1
ATOM 2596 O O . VAL B 1 120 ? 16.531 -3.229 6.336 1 98.38 120 VAL B O 1
ATOM 2599 N N . TYR B 1 121 ? 15.266 -3.533 4.5 1 98.25 121 TYR B N 1
ATOM 2600 C CA . TYR B 1 121 ? 14.578 -2.248 4.605 1 98.25 121 TYR B CA 1
ATOM 2601 C C . TYR B 1 121 ? 13.195 -2.416 5.227 1 98.25 121 TYR B C 1
ATOM 2603 O O . TYR B 1 121 ? 12.727 -1.54 5.957 1 98.25 121 TYR B O 1
ATOM 2611 N N . CYS B 1 122 ? 12.523 -3.461 4.926 1 98.69 122 CYS B N 1
ATOM 2612 C CA . CYS B 1 122 ? 11.195 -3.762 5.445 1 98.69 122 CYS B CA 1
ATOM 2613 C C . CYS B 1 122 ? 11.039 -5.254 5.703 1 98.69 122 CYS B C 1
ATOM 2615 O O . CYS B 1 122 ? 11.641 -6.078 5.008 1 98.69 122 CYS B O 1
ATOM 2617 N N . GLU B 1 123 ? 10.227 -5.543 6.668 1 98.81 123 GLU B N 1
ATOM 2618 C CA . GLU B 1 123 ? 9.727 -6.891 6.934 1 98.81 123 GLU B CA 1
ATOM 2619 C C . GLU B 1 123 ? 8.203 -6.906 7.027 1 98.81 123 GLU B C 1
ATOM 2621 O O . GLU B 1 123 ? 7.594 -5.922 7.453 1 98.81 123 GLU B O 1
ATOM 2626 N N . ALA B 1 124 ? 7.672 -8.039 6.637 1 98.88 124 ALA B N 1
ATOM 2627 C CA . ALA B 1 124 ? 6.215 -8.094 6.688 1 98.88 124 ALA B CA 1
ATOM 2628 C C . ALA B 1 124 ? 5.73 -9.523 6.945 1 98.88 124 ALA B C 1
ATOM 2630 O O . ALA B 1 124 ? 6.426 -10.484 6.621 1 98.88 124 ALA B O 1
ATOM 2631 N N . THR B 1 125 ? 4.594 -9.609 7.535 1 98.81 125 THR B N 1
ATOM 2632 C CA . THR B 1 125 ? 3.816 -10.844 7.625 1 98.81 125 THR B CA 1
ATOM 2633 C C . THR B 1 125 ? 2.398 -10.625 7.109 1 98.81 125 THR B C 1
ATOM 2635 O O . THR B 1 125 ? 1.859 -9.523 7.203 1 98.81 125 THR B O 1
ATOM 2638 N N . GLY B 1 126 ? 1.872 -11.617 6.52 1 98.62 126 GLY B N 1
ATOM 2639 C CA . GLY B 1 126 ? 0.508 -11.586 6.016 1 98.62 126 GLY B CA 1
ATOM 2640 C C . GLY B 1 126 ? -0.251 -12.875 6.281 1 98.62 126 GLY B C 1
ATOM 2641 O O . GLY B 1 126 ? 0.343 -13.953 6.328 1 98.62 126 GLY B O 1
ATOM 2642 N N . VAL B 1 127 ? -1.484 -12.758 6.508 1 98.62 127 VAL B N 1
ATOM 2643 C CA . VAL B 1 127 ? -2.424 -13.867 6.5 1 98.62 127 VAL B CA 1
ATOM 2644 C C . VAL B 1 127 ? -3.326 -13.773 5.27 1 98.62 127 VAL B C 1
ATOM 2646 O O . VAL B 1 127 ? -3.959 -12.742 5.035 1 98.62 127 VAL B O 1
ATOM 2649 N N . PHE B 1 128 ? -3.346 -14.805 4.531 1 97.69 128 PHE B N 1
ATOM 2650 C CA . PHE B 1 128 ? -4.156 -14.867 3.322 1 97.69 128 PHE B CA 1
ATOM 2651 C C . PHE B 1 128 ? -5.184 -15.992 3.418 1 97.69 128 PHE B C 1
ATOM 2653 O O . PHE B 1 128 ? -4.863 -17.094 3.865 1 97.69 128 PHE B O 1
ATOM 2660 N N . VAL B 1 129 ? -6.355 -15.727 2.988 1 96.12 129 VAL B N 1
ATOM 2661 C CA . VAL B 1 129 ? -7.43 -16.703 3.078 1 96.12 129 VAL B CA 1
ATOM 2662 C C . VAL B 1 129 ? -7.645 -17.359 1.715 1 96.12 129 VAL B C 1
ATOM 2664 O O . VAL B 1 129 ? -7.703 -16.672 0.693 1 96.12 129 VAL B O 1
ATOM 2667 N N . ARG B 1 130 ? -7.801 -18.641 1.763 1 92.62 130 ARG B N 1
ATOM 2668 C CA . ARG B 1 130 ? -7.98 -19.406 0.534 1 92.62 130 ARG B CA 1
ATOM 2669 C C . ARG B 1 130 ? -9.375 -19.188 -0.047 1 92.62 130 ARG B C 1
ATOM 2671 O O . ARG B 1 130 ? -10.367 -19.172 0.688 1 92.62 130 ARG B O 1
ATOM 2678 N N . VAL B 1 131 ? -9.383 -19 -1.306 1 88.19 131 VAL B N 1
ATOM 2679 C CA . VAL B 1 131 ? -10.633 -18.891 -2.039 1 88.19 131 VAL B CA 1
ATOM 2680 C C . VAL B 1 131 ? -10.938 -20.188 -2.771 1 88.19 131 VAL B C 1
ATOM 2682 O O . VAL B 1 131 ? -10.086 -20.719 -3.488 1 88.19 131 VAL B O 1
ATOM 2685 N N . PRO B 1 132 ? -12.102 -20.719 -2.533 1 82.81 132 PRO B N 1
ATOM 2686 C CA . PRO B 1 132 ? -12.445 -21.938 -3.275 1 82.81 132 PRO B CA 1
ATOM 2687 C C . PRO B 1 132 ? -12.398 -21.734 -4.789 1 82.81 132 PRO B C 1
ATOM 2689 O O . PRO B 1 132 ? -12.898 -20.719 -5.297 1 82.81 132 PRO B O 1
ATOM 2692 N N . ILE B 1 133 ? -11.812 -22.672 -5.441 1 81.44 133 ILE B N 1
ATOM 2693 C CA . ILE B 1 133 ? -11.594 -22.578 -6.879 1 81.44 133 ILE B CA 1
ATOM 2694 C C . ILE B 1 133 ? -12.938 -22.5 -7.598 1 81.44 133 ILE B C 1
ATOM 2696 O O . ILE B 1 133 ? -13.055 -21.828 -8.633 1 81.44 133 ILE B O 1
ATOM 2700 N N . GLU B 1 134 ? -13.953 -23.078 -7.027 1 82.19 134 GLU B N 1
ATOM 2701 C CA . GLU B 1 134 ? -15.289 -23.078 -7.617 1 82.19 134 GLU B CA 1
ATOM 2702 C C . GLU B 1 134 ? -15.836 -21.672 -7.746 1 82.19 134 GLU B C 1
ATOM 2704 O O . GLU B 1 134 ? -16.547 -21.344 -8.703 1 82.19 134 GLU B O 1
ATOM 2709 N N . LEU B 1 135 ? -15.469 -20.891 -6.785 1 79.44 135 LEU B N 1
ATOM 2710 C CA . LEU B 1 135 ? -15.922 -19.5 -6.812 1 79.44 135 LEU B CA 1
ATOM 2711 C C . LEU B 1 135 ? -15.188 -18.703 -7.891 1 79.44 135 LEU B C 1
ATOM 2713 O O . LEU B 1 135 ? -15.766 -17.812 -8.516 1 79.44 135 LEU B O 1
ATOM 2717 N N . LEU B 1 136 ? -14 -19.078 -8.156 1 78.81 136 LEU B N 1
ATOM 2718 C CA . LEU B 1 136 ? -13.195 -18.375 -9.164 1 78.81 136 LEU B CA 1
ATOM 2719 C C . LEU B 1 136 ? -13.656 -18.75 -10.57 1 78.81 136 LEU B C 1
ATOM 2721 O O . LEU B 1 136 ? -13.586 -17.922 -11.484 1 78.81 136 LEU B O 1
ATOM 2725 N N . LYS B 1 137 ? -14.109 -19.906 -10.719 1 78.31 137 LYS B N 1
ATOM 2726 C CA . LYS B 1 137 ? -14.57 -20.406 -12.016 1 78.31 137 LYS B CA 1
ATOM 2727 C C . LYS B 1 137 ? -15.789 -19.625 -12.492 1 78.31 137 LYS B C 1
ATOM 2729 O O . LYS B 1 137 ? -16.062 -19.562 -13.688 1 78.31 137 LYS B O 1
ATOM 2734 N N . GLN B 1 138 ? -16.438 -19 -11.555 1 76.62 138 GLN B N 1
ATOM 2735 C CA . GLN B 1 138 ? -17.641 -18.25 -11.883 1 76.62 138 GLN B CA 1
ATOM 2736 C C . GLN B 1 138 ? -17.297 -16.844 -12.375 1 76.62 138 GLN B C 1
ATOM 2738 O O . GLN B 1 138 ? -18.156 -16.125 -12.891 1 76.62 138 GLN B O 1
ATOM 2743 N N . GLN B 1 139 ? -16.047 -16.547 -12.312 1 69.88 139 GLN B N 1
ATOM 2744 C CA . GLN B 1 139 ? -15.586 -15.227 -12.758 1 69.88 139 GLN B CA 1
ATOM 2745 C C . GLN B 1 139 ? -14.852 -15.32 -14.086 1 69.88 139 GLN B C 1
ATOM 2747 O O . GLN B 1 139 ? -13.742 -15.867 -14.148 1 69.88 139 GLN B O 1
ATOM 2752 N N . PRO B 1 140 ? -15.477 -14.82 -15.172 1 67.31 140 PRO B N 1
ATOM 2753 C CA . PRO B 1 140 ? -14.875 -15 -16.484 1 67.31 140 PRO B CA 1
ATOM 2754 C C . PRO B 1 140 ? -13.461 -14.422 -16.578 1 67.31 140 PRO B C 1
ATOM 2756 O O . PRO B 1 140 ? -12.594 -14.992 -17.25 1 67.31 140 PRO B O 1
ATOM 2759 N N . ASP B 1 141 ? -13.203 -13.383 -15.797 1 62.16 141 ASP B N 1
ATOM 2760 C CA . ASP B 1 141 ? -11.914 -12.711 -15.914 1 62.16 141 ASP B CA 1
ATOM 2761 C C . ASP B 1 141 ? -10.82 -13.492 -15.18 1 62.16 141 ASP B C 1
ATOM 2763 O O . ASP B 1 141 ? -9.633 -13.211 -15.352 1 62.16 141 ASP B O 1
ATOM 2767 N N . MET B 1 142 ? -11.289 -14.539 -14.531 1 70.06 142 MET B N 1
ATOM 2768 C CA . MET B 1 142 ? -10.32 -15.305 -13.742 1 70.06 142 MET B CA 1
ATOM 2769 C C . MET B 1 142 ? -10.016 -16.641 -14.406 1 70.06 142 MET B C 1
ATOM 2771 O O . MET B 1 142 ? -9.281 -17.453 -13.844 1 70.06 142 MET B O 1
ATOM 2775 N N . ALA B 1 143 ? -10.547 -16.828 -15.523 1 68.88 143 ALA B N 1
ATOM 2776 C CA . ALA B 1 143 ? -10.438 -18.125 -16.188 1 68.88 143 ALA B CA 1
ATOM 2777 C C . ALA B 1 143 ? -8.977 -18.547 -16.359 1 68.88 143 ALA B C 1
ATOM 2779 O O . ALA B 1 143 ? -8.625 -19.703 -16.125 1 68.88 143 ALA B O 1
ATOM 2780 N N . ARG B 1 144 ? -8.195 -17.594 -16.719 1 67.19 144 ARG B N 1
ATOM 2781 C CA . ARG B 1 144 ? -6.785 -17.922 -16.938 1 67.19 144 ARG B CA 1
ATOM 2782 C C . ARG B 1 144 ? -6.09 -18.281 -15.641 1 67.19 144 ARG B C 1
ATOM 2784 O O . ARG B 1 144 ? -5.301 -19.234 -15.594 1 67.19 144 ARG B O 1
ATOM 2791 N N . MET B 1 145 ? -6.434 -17.625 -14.609 1 71.69 145 MET B N 1
ATOM 2792 C CA . MET B 1 145 ? -5.816 -17.891 -13.32 1 71.69 145 MET B CA 1
ATOM 2793 C C . MET B 1 145 ? -6.281 -19.219 -12.75 1 71.69 145 MET B C 1
ATOM 2795 O O . MET B 1 145 ? -5.504 -19.953 -12.133 1 71.69 145 MET B O 1
ATOM 2799 N N . VAL B 1 146 ? -7.473 -19.484 -12.992 1 74.44 146 VAL B N 1
ATOM 2800 C CA . VAL B 1 146 ? -8.016 -20.766 -12.57 1 74.44 146 VAL B CA 1
ATOM 2801 C C . VAL B 1 146 ? -7.277 -21.906 -13.281 1 74.44 146 VAL B C 1
ATOM 2803 O O . VAL B 1 146 ? -6.898 -22.891 -12.656 1 74.44 146 VAL B O 1
ATOM 2806 N N . GLU B 1 147 ? -7.141 -21.656 -14.547 1 74.81 147 GLU B N 1
ATOM 2807 C CA . GLU B 1 147 ? -6.422 -22.656 -15.32 1 74.81 147 GLU B CA 1
ATOM 2808 C C . GLU B 1 147 ? -5.004 -22.859 -14.797 1 74.81 147 GLU B C 1
ATOM 2810 O O . GLU B 1 147 ? -4.531 -23.984 -14.68 1 74.81 147 GLU B O 1
ATOM 2815 N N . VAL B 1 148 ? -4.375 -21.812 -14.469 1 74.31 148 VAL B N 1
ATOM 2816 C CA . VAL B 1 148 ? -3.008 -21.875 -13.961 1 74.31 148 VAL B CA 1
ATOM 2817 C C . VAL B 1 148 ? -2.984 -22.609 -12.617 1 74.31 148 VAL B C 1
ATOM 2819 O O . VAL B 1 148 ? -2.174 -23.516 -12.414 1 74.31 148 VAL B O 1
ATOM 2822 N N . VAL B 1 149 ? -3.863 -22.312 -11.812 1 79.94 149 VAL B N 1
ATOM 2823 C CA . VAL B 1 149 ? -3.926 -22.906 -10.484 1 79.94 149 VAL B CA 1
ATOM 2824 C C . VAL B 1 149 ? -4.215 -24.406 -10.594 1 79.94 149 VAL B C 1
ATOM 2826 O O . VAL B 1 149 ? -3.58 -25.219 -9.922 1 79.94 149 VAL B O 1
ATOM 2829 N N . GLU B 1 150 ? -5.129 -24.688 -11.453 1 81.5 150 GLU B N 1
ATOM 2830 C CA . GLU B 1 150 ? -5.484 -26.094 -11.641 1 81.5 150 GLU B CA 1
ATOM 2831 C C . GLU B 1 150 ? -4.32 -26.875 -12.227 1 81.5 150 GLU B C 1
ATOM 2833 O O . GLU B 1 150 ? -4.098 -28.031 -11.852 1 81.5 150 GLU B O 1
ATOM 2838 N N . SER B 1 151 ? -3.625 -26.219 -13.125 1 78.88 151 SER B N 1
ATOM 2839 C CA . SER B 1 151 ? -2.471 -26.891 -13.727 1 78.88 151 SER B CA 1
ATOM 2840 C C . SER B 1 151 ? -1.379 -27.141 -12.688 1 78.88 151 SER B C 1
ATOM 2842 O O . SER B 1 151 ? -0.781 -28.219 -12.656 1 78.88 151 SER B O 1
ATOM 2844 N N . ILE B 1 152 ? -1.188 -26.234 -11.852 1 80.06 152 ILE B N 1
ATOM 2845 C CA . ILE B 1 152 ? -0.188 -26.375 -10.797 1 80.06 152 ILE B CA 1
ATOM 2846 C C . ILE B 1 152 ? -0.6 -27.484 -9.844 1 80.06 152 ILE B C 1
ATOM 2848 O O . ILE B 1 152 ? 0.224 -28.328 -9.461 1 80.06 152 ILE B O 1
ATOM 2852 N N . LYS B 1 153 ? -1.764 -27.594 -9.547 1 77.94 153 LYS B N 1
ATOM 2853 C CA . LYS B 1 153 ? -2.279 -28.609 -8.625 1 77.94 153 LYS B CA 1
ATOM 2854 C C . LYS B 1 153 ? -2.172 -30 -9.234 1 77.94 153 LYS B C 1
ATOM 2856 O O . LYS B 1 153 ? -1.996 -30.984 -8.508 1 77.94 153 LYS B O 1
ATOM 2861 N N . SER B 1 154 ? -2.344 -30 -10.5 1 81.56 154 SER B N 1
ATOM 2862 C CA . SER B 1 154 ? -2.279 -31.297 -11.188 1 81.56 154 SER B CA 1
ATOM 2863 C C . SER B 1 154 ? -0.834 -31.719 -11.422 1 81.56 154 SER B C 1
ATOM 2865 O O . SER B 1 154 ? -0.583 -32.781 -12 1 81.56 154 SER B O 1
ATOM 2867 N N . GLY B 1 155 ? 0.096 -30.875 -10.992 1 79.19 155 GLY B N 1
ATOM 2868 C CA . GLY B 1 155 ? 1.488 -31.297 -11.008 1 79.19 155 GLY B CA 1
ATOM 2869 C C . GLY B 1 155 ? 2.291 -30.656 -12.125 1 79.19 155 GLY B C 1
ATOM 2870 O O . GLY B 1 155 ? 3.479 -30.938 -12.289 1 79.19 155 GLY B O 1
ATOM 2871 N N . GLN B 1 156 ? 1.576 -29.891 -12.93 1 76.75 156 GLN B N 1
ATOM 2872 C CA . GLN B 1 156 ? 2.32 -29.203 -13.969 1 76.75 156 GLN B CA 1
ATOM 2873 C C . GLN B 1 156 ? 3.195 -28.094 -13.375 1 76.75 156 GLN B C 1
ATOM 2875 O O . GLN B 1 156 ? 2.773 -27.391 -12.461 1 76.75 156 GLN B O 1
ATOM 2880 N N . SER B 1 157 ? 4.422 -28.172 -13.961 1 77.81 157 SER B N 1
ATOM 2881 C CA . SER B 1 157 ? 5.32 -27.141 -13.453 1 77.81 157 SER B CA 1
ATOM 2882 C C . SER B 1 157 ? 4.977 -25.766 -14.031 1 77.81 157 SER B C 1
ATOM 2884 O O . SER B 1 157 ? 4.43 -25.672 -15.133 1 77.81 157 SER B O 1
ATOM 2886 N N . ILE B 1 158 ? 5.188 -24.781 -13.281 1 80.25 158 ILE B N 1
ATOM 2887 C CA . ILE B 1 158 ? 4.965 -23.406 -13.742 1 80.25 158 ILE B CA 1
ATOM 2888 C C . ILE B 1 158 ? 5.781 -23.156 -15.008 1 80.25 158 ILE B C 1
ATOM 2890 O O . ILE B 1 158 ? 5.336 -22.438 -15.906 1 80.25 158 ILE B O 1
ATOM 2894 N N . GLU B 1 159 ? 6.941 -23.719 -15.055 1 78.25 159 GLU B N 1
ATOM 2895 C CA . GLU B 1 159 ? 7.777 -23.578 -16.25 1 78.25 159 GLU B CA 1
ATOM 2896 C C . GLU B 1 159 ? 7.055 -24.094 -17.484 1 78.25 159 GLU B C 1
ATOM 2898 O O . GLU B 1 159 ? 7.078 -23.453 -18.531 1 78.25 159 GLU B O 1
ATOM 2903 N N . GLU B 1 160 ? 6.492 -25.188 -17.312 1 78.62 160 GLU B N 1
ATOM 2904 C CA . GLU B 1 160 ? 5.742 -25.781 -18.406 1 78.62 160 GLU B CA 1
ATOM 2905 C C . GLU B 1 160 ? 4.574 -24.891 -18.828 1 78.62 160 GLU B C 1
ATOM 2907 O O . GLU B 1 160 ? 4.297 -24.734 -20.016 1 78.62 160 GLU B O 1
ATOM 2912 N N . LEU B 1 161 ? 4.012 -24.344 -17.875 1 78.5 161 LEU B N 1
ATOM 2913 C CA . LEU B 1 161 ? 2.857 -23.5 -18.141 1 78.5 161 LEU B CA 1
ATOM 2914 C C . LEU B 1 161 ? 3.275 -22.234 -18.875 1 78.5 161 LEU B C 1
ATOM 2916 O O . LEU B 1 161 ? 2.57 -21.766 -19.781 1 78.5 161 LEU B O 1
ATOM 2920 N N . ILE B 1 162 ? 4.301 -21.703 -18.516 1 79.12 162 ILE B N 1
ATOM 2921 C CA . ILE B 1 162 ? 4.812 -20.5 -19.172 1 79.12 162 ILE B CA 1
ATOM 2922 C C . ILE B 1 162 ? 5.176 -20.812 -20.625 1 79.12 162 ILE B C 1
ATOM 2924 O O . ILE B 1 162 ? 4.883 -20.031 -21.531 1 79.12 162 ILE B O 1
ATOM 2928 N N . GLU B 1 163 ? 5.781 -21.906 -20.797 1 78.44 163 GLU B N 1
ATOM 2929 C CA . GLU B 1 163 ? 6.141 -22.312 -22.156 1 78.44 163 GLU B CA 1
ATOM 2930 C C . GLU B 1 163 ? 4.898 -22.5 -23.031 1 78.44 163 GLU B C 1
ATOM 2932 O O . GLU B 1 163 ? 4.883 -22.094 -24.188 1 78.44 163 GLU B O 1
ATOM 2937 N N . LEU B 1 164 ? 3.938 -23.094 -22.469 1 76.25 164 LEU B N 1
ATOM 2938 C CA . LEU B 1 164 ? 2.682 -23.281 -23.188 1 76.25 164 LEU B CA 1
ATOM 2939 C C . LEU B 1 164 ? 2.047 -21.938 -23.531 1 76.25 164 LEU B C 1
ATOM 2941 O O . LEU B 1 164 ? 1.521 -21.75 -24.641 1 76.25 164 LEU B O 1
ATOM 2945 N N . ASP B 1 165 ? 2.01 -21.062 -22.609 1 73.88 165 ASP B N 1
ATOM 2946 C CA . ASP B 1 165 ? 1.463 -19.734 -22.828 1 73.88 165 ASP B CA 1
ATOM 2947 C C . ASP B 1 165 ? 2.227 -19 -23.922 1 73.88 165 ASP B C 1
ATOM 2949 O O . ASP B 1 165 ? 1.623 -18.328 -24.766 1 73.88 165 ASP B O 1
ATOM 2953 N N . ARG B 1 166 ? 3.518 -19.047 -23.953 1 74.12 166 ARG B N 1
ATOM 2954 C CA . ARG B 1 166 ? 4.352 -18.438 -24.984 1 74.12 166 ARG B CA 1
ATOM 2955 C C . ARG B 1 166 ? 4.008 -19 -26.359 1 74.12 166 ARG B C 1
ATOM 2957 O O . ARG B 1 166 ? 3.92 -18.25 -27.344 1 74.12 166 ARG B O 1
ATOM 2964 N N . ALA B 1 167 ? 3.787 -20.266 -26.406 1 73.31 167 ALA B N 1
ATOM 2965 C CA . ALA B 1 167 ? 3.432 -20.922 -27.656 1 73.31 167 ALA B CA 1
ATOM 2966 C C . ALA B 1 167 ? 2.066 -20.453 -28.156 1 73.31 167 ALA B C 1
ATOM 2968 O O . ALA B 1 167 ? 1.889 -20.203 -29.344 1 73.31 167 ALA B O 1
ATOM 2969 N N . ARG B 1 168 ? 1.139 -20.312 -27.281 1 69.06 168 ARG B N 1
ATOM 2970 C CA . ARG B 1 168 ? -0.208 -19.859 -27.609 1 69.06 168 ARG B CA 1
ATOM 2971 C C . ARG B 1 168 ? -0.189 -18.438 -28.141 1 69.06 168 ARG B C 1
ATOM 2973 O O . ARG B 1 168 ? -0.881 -18.125 -29.109 1 69.06 168 ARG B O 1
ATOM 2980 N N . ARG B 1 169 ? 0.516 -17.625 -27.531 1 70.12 169 ARG B N 1
ATOM 2981 C CA . ARG B 1 169 ? 0.571 -16.219 -27.906 1 70.12 169 ARG B CA 1
ATOM 2982 C C . ARG B 1 169 ? 1.365 -16.016 -29.203 1 70.12 169 ARG B C 1
ATOM 2984 O O . ARG B 1 169 ? 1.094 -15.102 -29.969 1 70.12 169 ARG B O 1
ATOM 2991 N N . ALA B 1 170 ? 2.352 -16.688 -29.312 1 66.12 170 ALA B N 1
ATOM 2992 C CA . ALA B 1 170 ? 3.084 -16.672 -30.578 1 66.12 170 ALA B CA 1
ATOM 2993 C C . ALA B 1 170 ? 2.191 -17.109 -31.734 1 66.12 170 ALA B C 1
ATOM 2995 O O . ALA B 1 170 ? 2.297 -16.594 -32.844 1 66.12 170 ALA B O 1
ATOM 2996 N N . GLY B 1 171 ? 1.355 -18.062 -31.547 1 57.91 171 GLY B N 1
ATOM 2997 C CA . GLY B 1 171 ? 0.426 -18.516 -32.562 1 57.91 171 GLY B CA 1
ATOM 2998 C C . GLY B 1 171 ? -0.708 -17.547 -32.812 1 57.91 171 GLY B C 1
ATOM 2999 O O . GLY B 1 171 ? -1.239 -17.484 -33.938 1 57.91 171 GLY B O 1
ATOM 3000 N N . LYS B 1 172 ? -1.393 -16.891 -31.859 1 53.62 172 LYS B N 1
ATOM 3001 C CA . LYS B 1 172 ? -2.42 -15.867 -32 1 53.62 172 LYS B CA 1
ATOM 3002 C C . LYS B 1 172 ? -1.827 -14.586 -32.594 1 53.62 172 LYS B C 1
ATOM 3004 O O . LYS B 1 172 ? -2.561 -13.711 -33.062 1 53.62 172 LYS B O 1
ATOM 3009 N N . GLN B 1 173 ? -0.762 -14.18 -32.219 1 46.06 173 GLN B N 1
ATOM 3010 C CA . GLN B 1 173 ? -0.153 -12.945 -32.719 1 46.06 173 GLN B CA 1
ATOM 3011 C C . GLN B 1 173 ? -0.289 -12.836 -34.25 1 46.06 173 GLN B C 1
ATOM 3013 O O . GLN B 1 173 ? 0.178 -11.867 -34.844 1 46.06 173 GLN B O 1
ATOM 3018 N N . VAL B 1 174 ? -0.778 -13.805 -35 1 36.28 174 VAL B N 1
ATOM 3019 C CA . VAL B 1 174 ? -1.056 -13.305 -36.344 1 36.28 174 VAL B CA 1
ATOM 3020 C C . VAL B 1 174 ? -2.1 -12.188 -36.25 1 36.28 174 VAL B C 1
ATOM 3022 O O . VAL B 1 174 ? -1.989 -11.188 -36.969 1 36.28 174 VAL B O 1
ATOM 3025 N N . ALA B 1 175 ? -3.504 -12.477 -35.906 1 31.62 175 ALA B N 1
ATOM 3026 C CA . ALA B 1 175 ? -4.566 -11.508 -36.125 1 31.62 175 ALA B CA 1
ATOM 3027 C C . ALA B 1 175 ? -4.609 -10.461 -35.031 1 31.62 175 ALA B C 1
ATOM 3029 O O . ALA B 1 175 ? -5.539 -10.461 -34.219 1 31.62 175 ALA B O 1
ATOM 3030 N N . THR B 1 176 ? -3.707 -10.328 -34.125 1 32.53 176 THR B N 1
ATOM 3031 C CA . THR B 1 176 ? -3.91 -9.43 -33 1 32.53 176 THR B CA 1
ATOM 3032 C C . THR B 1 176 ? -4.203 -8.008 -33.469 1 32.53 176 THR B C 1
ATOM 3034 O O . THR B 1 176 ? -3.391 -7.41 -34.188 1 32.53 176 THR B O 1
ATOM 3037 N N . GLU B 1 177 ? -5.508 -7.809 -33.594 1 30.14 177 GLU B N 1
ATOM 3038 C CA . GLU B 1 177 ? -6 -6.469 -33.875 1 30.14 177 GLU B CA 1
ATOM 3039 C C . GLU B 1 177 ? -5.383 -5.438 -32.938 1 30.14 177 GLU B C 1
ATOM 3041 O O . GLU B 1 177 ? -5.125 -5.73 -31.781 1 30.14 177 GLU B O 1
ATOM 3046 N N . ALA B 1 178 ? -4.871 -4.41 -33.469 1 27.38 178 ALA B N 1
ATOM 3047 C CA . ALA B 1 178 ? -4.305 -3.195 -32.875 1 27.38 178 ALA B CA 1
ATOM 3048 C C . ALA B 1 178 ? -5.168 -2.691 -31.734 1 27.38 178 ALA B C 1
ATOM 3050 O O . ALA B 1 178 ? -6.391 -2.594 -31.859 1 27.38 178 ALA B O 1
ATOM 3051 N N . ALA B 1 179 ? -4.773 -2.908 -30.531 1 29.48 179 ALA B N 1
ATOM 3052 C CA . ALA B 1 179 ? -5.418 -2.314 -29.359 1 29.48 179 ALA B CA 1
ATOM 3053 C C . ALA B 1 179 ? -5.93 -0.91 -29.672 1 29.48 179 ALA B C 1
ATOM 3055 O O . ALA B 1 179 ? -5.234 -0.118 -30.312 1 29.48 179 ALA B O 1
ATOM 3056 N N . PRO B 1 180 ? -7.266 -0.851 -29.625 1 27.16 180 PRO B N 1
ATOM 3057 C CA . PRO B 1 180 ? -7.75 0.49 -29.969 1 27.16 180 PRO B CA 1
ATOM 3058 C C . PRO B 1 180 ? -6.988 1.594 -29.234 1 27.16 180 PRO B C 1
ATOM 3060 O O . PRO B 1 180 ? -6.621 1.43 -28.062 1 27.16 180 PRO B O 1
ATOM 3063 N N . ALA B 1 181 ? -6.27 2.285 -30.016 1 26.78 181 ALA B N 1
ATOM 3064 C CA . ALA B 1 181 ? -5.469 3.439 -29.625 1 26.78 181 ALA B CA 1
ATOM 3065 C C . ALA B 1 181 ? -6.184 4.262 -28.562 1 26.78 181 ALA B C 1
ATOM 3067 O O . ALA B 1 181 ? -5.559 4.738 -27.609 1 26.78 181 ALA B O 1
ATOM 3068 N N . GLY B 1 182 ? -7.328 4.887 -28.875 1 26.59 182 GLY B N 1
ATOM 3069 C CA . GLY B 1 182 ? -7.719 6.164 -28.297 1 26.59 182 GLY B CA 1
ATOM 3070 C C . GLY B 1 182 ? -8.273 6.043 -26.891 1 26.59 182 GLY B C 1
ATOM 3071 O O . GLY B 1 182 ? -8.625 4.945 -26.453 1 26.59 182 GLY B O 1
ATOM 3072 N N . ASP B 1 183 ? -8.289 7.16 -26.062 1 29.91 183 ASP B N 1
ATOM 3073 C CA . ASP B 1 183 ? -8.586 7.73 -24.75 1 29.91 183 ASP B CA 1
ATOM 3074 C C . ASP B 1 183 ? -10.008 7.398 -24.312 1 29.91 183 ASP B C 1
ATOM 3076 O O . ASP B 1 183 ? -10.539 8.008 -23.375 1 29.91 183 ASP B O 1
ATOM 3080 N N . ASP B 1 184 ? -10.688 6.59 -25.156 1 29.48 184 ASP B N 1
ATOM 3081 C CA . ASP B 1 184 ? -12.094 6.738 -24.781 1 29.48 184 ASP B CA 1
ATOM 3082 C C . ASP B 1 184 ? -12.398 5.988 -23.5 1 29.48 184 ASP B C 1
ATOM 3084 O O . ASP B 1 184 ? -12.797 4.82 -23.531 1 29.48 184 ASP B O 1
ATOM 3088 N N . TRP B 1 185 ? -11.812 6.301 -22.422 1 28.58 185 TRP B N 1
ATOM 3089 C CA . TRP B 1 185 ? -11.969 5.895 -21.031 1 28.58 185 TRP B CA 1
ATOM 3090 C C . TRP B 1 185 ? -13.438 5.914 -20.625 1 28.58 185 TRP B C 1
ATOM 3092 O O . TRP B 1 185 ? -13.844 5.188 -19.719 1 28.58 185 TRP B O 1
ATOM 3102 N N . GLN B 1 186 ? -14.188 6.688 -21.344 1 29.22 186 GLN B N 1
ATOM 3103 C CA . GLN B 1 186 ? -15.594 6.816 -21 1 29.22 186 GLN B CA 1
ATOM 3104 C C . GLN B 1 186 ? -16.344 5.508 -21.234 1 29.22 186 GLN B C 1
ATOM 3106 O O . GLN B 1 186 ? -17.156 5.086 -20.406 1 29.22 186 GLN B O 1
ATOM 3111 N N . ALA B 1 187 ? -16.031 4.93 -22.422 1 33.91 187 ALA B N 1
ATOM 3112 C CA . ALA B 1 187 ? -16.781 3.727 -22.75 1 33.91 187 ALA B CA 1
ATOM 3113 C C . ALA B 1 187 ? -16.438 2.58 -21.812 1 33.91 187 ALA B C 1
ATOM 3115 O O . ALA B 1 187 ? -17.312 1.806 -21.422 1 33.91 187 ALA B O 1
ATOM 3116 N N . LEU B 1 188 ? -15.18 2.494 -21.359 1 28.83 188 LEU B N 1
ATOM 3117 C CA . LEU B 1 188 ? -14.797 1.442 -20.438 1 28.83 188 LEU B CA 1
ATOM 3118 C C . LEU B 1 188 ? -15.422 1.682 -19.062 1 28.83 188 LEU B C 1
ATOM 3120 O O . LEU B 1 188 ? -15.867 0.739 -18.406 1 28.83 188 LEU B O 1
ATOM 3124 N N . ALA B 1 189 ? -15.68 2.959 -18.75 1 30.19 189 ALA B N 1
ATOM 3125 C CA . ALA B 1 189 ? -16.375 3.277 -17.5 1 30.19 189 ALA B CA 1
ATOM 3126 C C . ALA B 1 189 ? -17.812 2.781 -17.531 1 30.19 189 ALA B C 1
ATOM 3128 O O . ALA B 1 189 ? -18.297 2.217 -16.547 1 30.19 189 ALA B O 1
ATOM 3129 N N . GLU B 1 190 ? -18.438 2.967 -18.625 1 31.86 190 GLU B N 1
ATOM 3130 C CA . GLU B 1 190 ? -19.844 2.613 -18.703 1 31.86 190 GLU B CA 1
ATOM 3131 C C . GLU B 1 190 ? -20.047 1.103 -18.641 1 31.86 190 GLU B C 1
ATOM 3133 O O . GLU B 1 190 ? -20.984 0.623 -18 1 31.86 190 GLU B O 1
ATOM 3138 N N . ARG B 1 191 ? -19.203 0.384 -19.203 1 32.38 191 ARG B N 1
ATOM 3139 C CA . ARG B 1 191 ? -19.344 -1.068 -19.172 1 32.38 191 ARG B CA 1
ATOM 3140 C C . ARG B 1 191 ? -19.031 -1.606 -17.766 1 32.38 191 ARG B C 1
ATOM 3142 O O . ARG B 1 191 ? -19.656 -2.578 -17.328 1 32.38 191 ARG B O 1
ATOM 3149 N N . GLY B 1 192 ? -18.125 -0.964 -17.031 1 29.67 192 GLY B N 1
ATOM 3150 C CA . GLY B 1 192 ? -17.828 -1.34 -15.656 1 29.67 192 GLY B CA 1
ATOM 3151 C C . GLY B 1 192 ? -19 -1.129 -14.719 1 29.67 192 GLY B C 1
ATOM 3152 O O . GLY B 1 192 ? -19.266 -1.961 -13.844 1 29.67 192 GLY B O 1
ATOM 3153 N N . GLN B 1 193 ? -19.766 -0.121 -14.93 1 28.12 193 GLN B N 1
ATOM 3154 C CA . GLN B 1 193 ? -20.953 0.114 -14.125 1 28.12 193 GLN B CA 1
ATOM 3155 C C . GLN B 1 193 ? -21.953 -1.022 -14.289 1 28.12 193 GLN B C 1
ATOM 3157 O O . GLN B 1 193 ? -22.578 -1.458 -13.312 1 28.12 193 GLN B O 1
ATOM 3162 N N . LYS B 1 194 ? -22.219 -1.417 -15.516 1 32 194 LYS B N 1
ATOM 3163 C CA . LYS B 1 194 ? -23.219 -2.457 -15.719 1 32 194 LYS B CA 1
ATOM 3164 C C . LYS B 1 194 ? -22.797 -3.768 -15.062 1 32 194 LYS B C 1
ATOM 3166 O O . LYS B 1 194 ? -23.609 -4.445 -14.43 1 32 194 LYS B O 1
ATOM 3171 N N . LEU B 1 195 ? -21.516 -4.117 -15.172 1 27.06 195 LEU B N 1
ATOM 3172 C CA . LEU B 1 195 ? -21.047 -5.375 -14.602 1 27.06 195 LEU B CA 1
ATOM 3173 C C . LEU B 1 195 ? -21.031 -5.309 -13.078 1 27.06 195 LEU B C 1
ATOM 3175 O O . LEU B 1 195 ? -21.391 -6.273 -12.406 1 27.06 195 LEU B O 1
ATOM 3179 N N . ALA B 1 196 ? -20.797 -4.148 -12.461 1 28.23 196 ALA B N 1
ATOM 3180 C CA . ALA B 1 196 ? -20.875 -3.996 -11.008 1 28.23 196 ALA B CA 1
ATOM 3181 C C . ALA B 1 196 ? -22.281 -4.285 -10.492 1 28.23 196 ALA B C 1
ATOM 3183 O O . ALA B 1 196 ? -22.438 -4.953 -9.469 1 28.23 196 ALA B O 1
ATOM 3184 N N . GLY B 1 197 ? -23.281 -3.918 -11.133 1 29.92 197 GLY B N 1
ATOM 3185 C CA . GLY B 1 197 ? -24.625 -4.23 -10.711 1 29.92 197 GLY B CA 1
ATOM 3186 C C . GLY B 1 197 ? -24.891 -5.723 -10.602 1 29.92 197 GLY B C 1
ATOM 3187 O O . GLY B 1 197 ? -25.516 -6.18 -9.641 1 29.92 197 GLY B O 1
ATOM 3188 N N . ASP B 1 198 ? -24.375 -6.441 -11.523 1 28.83 198 ASP B N 1
ATOM 3189 C CA . ASP B 1 198 ? -24.703 -7.867 -11.531 1 28.83 198 ASP B CA 1
ATOM 3190 C C . ASP B 1 198 ? -23.953 -8.602 -10.422 1 28.83 198 ASP B C 1
ATOM 3192 O O . ASP B 1 198 ? -24.5 -9.492 -9.773 1 28.83 198 ASP B O 1
ATOM 3196 N N . ILE B 1 199 ? -22.719 -8.195 -10.156 1 26.25 199 ILE B N 1
ATOM 3197 C CA . ILE B 1 199 ? -21.906 -8.922 -9.188 1 26.25 199 ILE B CA 1
ATOM 3198 C C . ILE B 1 199 ? -22.359 -8.578 -7.77 1 26.25 199 ILE B C 1
ATOM 3200 O O . ILE B 1 199 ? -22.344 -9.43 -6.883 1 26.25 199 ILE B O 1
ATOM 3204 N N . LEU B 1 200 ? -22.859 -7.465 -7.449 1 27.12 200 LEU B N 1
ATOM 3205 C CA . LEU B 1 200 ? -23.375 -7.141 -6.125 1 27.12 200 LEU B CA 1
ATOM 3206 C C . LEU B 1 200 ? -24.453 -8.125 -5.707 1 27.12 200 LEU B C 1
ATOM 3208 O O . LEU B 1 200 ? -24.562 -8.484 -4.531 1 27.12 200 LEU B O 1
ATOM 3212 N N . SER B 1 201 ? -25.219 -8.531 -6.551 1 27.38 201 SER B N 1
ATOM 3213 C CA . SER B 1 201 ? -26.281 -9.469 -6.184 1 27.38 201 SER B CA 1
ATOM 3214 C C . SER B 1 201 ? -25.703 -10.789 -5.68 1 27.38 201 SER B C 1
ATOM 3216 O O . SER B 1 201 ? -26.234 -11.375 -4.734 1 27.38 201 SER B O 1
ATOM 3218 N N . LEU B 1 202 ? -24.625 -11.172 -6.254 1 25.05 202 LEU B N 1
ATOM 3219 C CA . LEU B 1 202 ? -24.156 -12.508 -5.883 1 25.05 202 LEU B CA 1
ATOM 3220 C C . LEU B 1 202 ? -23.375 -12.461 -4.574 1 25.05 202 LEU B C 1
ATOM 3222 O O . LEU B 1 202 ? -23.5 -13.359 -3.74 1 25.05 202 LEU B O 1
ATOM 3226 N N . ALA B 1 203 ? -22.5 -11.445 -4.285 1 26.83 203 ALA B N 1
ATOM 3227 C CA . ALA B 1 203 ? -21.609 -11.453 -3.135 1 26.83 203 ALA B CA 1
ATOM 3228 C C . ALA B 1 203 ? -22.375 -11.242 -1.833 1 26.83 203 ALA B C 1
ATOM 3230 O O . ALA B 1 203 ? -21.875 -11.562 -0.753 1 26.83 203 ALA B O 1
ATOM 3231 N N . GLY B 1 204 ? -23.406 -10.562 -1.681 1 27.38 204 GLY B N 1
ATOM 3232 C CA . GLY B 1 204 ? -24.219 -10.5 -0.474 1 27.38 204 GLY B CA 1
ATOM 3233 C C . GLY B 1 204 ? -24.547 -11.867 0.093 1 27.38 204 GLY B C 1
ATOM 3234 O O . GLY B 1 204 ? -24.547 -12.055 1.312 1 27.38 204 GLY B O 1
ATOM 3235 N N . ASP B 1 205 ? -24.75 -12.758 -0.71 1 26.89 205 ASP B N 1
ATOM 3236 C CA . ASP B 1 205 ? -25.234 -14.039 -0.217 1 26.89 205 ASP B CA 1
ATOM 3237 C C . ASP B 1 205 ? -24.125 -14.82 0.474 1 26.89 205 ASP B C 1
ATOM 3239 O O . ASP B 1 205 ? -24.359 -15.531 1.45 1 26.89 205 ASP B O 1
ATOM 3243 N N . VAL B 1 206 ? -22.906 -14.781 -0.005 1 24.38 206 VAL B N 1
ATOM 3244 C CA . VAL B 1 206 ? -21.938 -15.758 0.485 1 24.38 206 VAL B CA 1
ATOM 3245 C C . VAL B 1 206 ? -21.359 -15.289 1.821 1 24.38 206 VAL B C 1
ATOM 3247 O O . VAL B 1 206 ? -21.203 -16.094 2.746 1 24.38 206 VAL B O 1
ATOM 3250 N N . VAL B 1 207 ? -20.969 -14.062 1.984 1 25.39 207 VAL B N 1
ATOM 3251 C CA . VAL B 1 207 ? -20.375 -13.688 3.266 1 25.39 207 VAL B CA 1
ATOM 3252 C C . VAL B 1 207 ? -21.406 -13.859 4.379 1 25.39 207 VAL B C 1
ATOM 3254 O O . VAL B 1 207 ? -21.047 -14.164 5.52 1 25.39 207 VAL B O 1
ATOM 3257 N N . GLY B 1 208 ? -22.625 -13.625 4.195 1 24.8 208 GLY B N 1
ATOM 3258 C CA . GLY B 1 208 ? -23.625 -13.852 5.227 1 24.8 208 GLY B CA 1
ATOM 3259 C C . GLY B 1 208 ? -23.656 -15.281 5.727 1 24.8 208 GLY B C 1
ATOM 3260 O O . GLY B 1 208 ? -23.891 -15.531 6.906 1 24.8 208 GLY B O 1
ATOM 3261 N N . ARG B 1 209 ? -23.484 -16.172 4.926 1 27.09 209 ARG B N 1
ATOM 3262 C CA . ARG B 1 209 ? -23.641 -17.547 5.391 1 27.09 209 ARG B CA 1
ATOM 3263 C C . ARG B 1 209 ? -22.453 -17.984 6.227 1 27.09 209 ARG B C 1
ATOM 3265 O O . ARG B 1 209 ? -22.562 -18.875 7.07 1 27.09 209 ARG B O 1
ATOM 3272 N N . TRP B 1 210 ? -21.25 -17.578 5.898 1 26.09 210 TRP B N 1
ATOM 3273 C CA . TRP B 1 210 ? -20.141 -18.188 6.617 1 26.09 210 TRP B CA 1
ATOM 3274 C C . TRP B 1 210 ? -19.984 -17.578 8 1 26.09 210 TRP B C 1
ATOM 3276 O O . TRP B 1 210 ? -19.328 -18.156 8.875 1 26.09 210 TRP B O 1
ATOM 3286 N N . LEU B 1 211 ? -20.328 -16.391 8.211 1 22.31 211 LEU B N 1
ATOM 3287 C CA . LEU B 1 211 ? -20.234 -15.922 9.586 1 22.31 211 LEU B CA 1
ATOM 3288 C C . LEU B 1 211 ? -21.312 -16.578 10.453 1 22.31 211 LEU B C 1
ATOM 3290 O O . LEU B 1 211 ? -21.375 -16.312 11.656 1 22.31 211 LEU B O 1
ATOM 3294 N N . ARG B 1 212 ? -22.219 -17.297 9.953 1 21.73 212 ARG B N 1
ATOM 3295 C CA . ARG B 1 212 ? -23.062 -18.047 10.883 1 21.73 212 ARG B CA 1
ATOM 3296 C C . ARG B 1 212 ? -22.391 -19.344 11.305 1 21.73 212 ARG B C 1
ATOM 3298 O O . ARG B 1 212 ? -21.781 -20.031 10.484 1 21.73 212 ARG B O 1
#

Radius of gyration: 22.51 Å; Cα contacts (8 Å, |Δi|>4): 744; chains: 2; bounding box: 53×68×60 Å

Nearest PDB structures (foldseek):
  4ae8-assembly2_D  TM=9.126E-01  e=1.349E-12  Homo sapiens
  4ae8-assembly2_C  TM=8.782E-01  e=1.067E-12  Homo sapiens
  4gah-assembly1_B  TM=8.786E-01  e=2.032E-12  Homo sapiens
  2ov9-assembly1_A  TM=9.535E-01  e=9.547E-10  Rhodococcus jostii RHA1
  2ov9-assembly2_D  TM=9.569E-01  e=3.465E-09  Rhodococcus jostii RHA1

Sequence (424 aa):
MSAAIEIPRHWSSTFLSNKTLSEVRMYLRHDKSFVTEFNPHPGAEGPKAHAHGGFLASILDETMGSACWYNGLPVLAANLSVKYRRSVPLAGHYLCEAKIDRLETRRAMVNARIYKDDTVYCEATGVFVRVPIELLKQQPDMARMVEVVESIKSGQSIEELIELDRARRAGKQVATEAAPAGDDWQALAERGQKLAGDILSLAGDVVGRWLRMSAAIEIPRHWSSTFLSNKTLSEVRMYLRHDKSFVTEFNPHPGAEGPKAHAHGGFLASILDETMGSACWYNGLPVLAANLSVKYRRSVPLAGHYLCEAKIDRLETRRAMVNARIYKDDTVYCEATGVFVRVPIELLKQQPDMARMVEVVESIKSGQSIEELIELDRARRAGKQVATEAAPAGDDWQALAERGQKLAGDILSLAGDVVGRWLR